Protein 4EDH (pdb70)

Sequence (417 aa):
TGLFVTLEGPEGAGKSTNRDYLAEERLREERGIEVQLTREPGGTPLAERRIREELLLAPSDEPMAADTELLLMFAARAQHLAGVIRPALARGAVVLCDRFTDATYAYQGGGRGLPEARRIAALESSFVQGDDLLRPDLTLVFDLPVVEIGLARAAARGRLDRFEQEDDRRRFFEAVRQTYLQRAAQQAPERYQVLLDAGLPLAEVQAGLDRLLLPNLLERLNSNAMTGLFVTLEGPEGAGKSTNRDYLLAERLRERRGIEVQLTREPGGTPLAERIRELLLAPSDEPMAADTELLLMFAARAQHLAGVIRPALARGAVVLCDRFTDATYAYQGGGRGLPEARIAALESFVQGDLRPDLTLVFDLPVEIGLARARLDRFEQEDRRFFEAVRQTYLQQRAAQQAPERRYQVLLDAGLPLAEVQAGLDRLLLPNLLERLNG

Organism: Pseudomonas aeruginosa (strain ATCC 15692 / DSM 22644 / CIP 104116 / JCM 14847 / LMG 12228 / 1C / PRS 101 / PAO1) (NCBI:txid208964)

Secondary structure (DSSP, 8-state):
--EEEEEE-STTSSHHHHHHHHHHHHHTTT--EEEEESS-SSHHHHHHHHHHHS--SSPPPHHHHHHHHHHHHHHHIIIIIHHHHHTTPEEEEES-HHHIIIIIIIIT---HHHHHHHHHHHHTT---SEEEEEE--HHHHHHHH---SSPPTTTTS-HHHHHHHHHHHHHHHHH-TTTEEEEETTS-HHHHHHHHHHHHHHHHHHH-/------EEEEEE-STTSSHHHHHHHHHHHHHHTT--EEEEESS-SSHHHHHHHHHHHS--SSPPPHHHHHHHHHHHHHHHIIIIIHHHHHTT-EEEEE--HHHIIIIIIIIT---HHHHHHHHHHHHTT---SEEEEEE--HHHHHHH----TTTTS-HHHHHHHHHHHHHHHHH-TTTEEEEETTS-HHHHHHHHHHHHHHHHHHHH-

CATH classification: 3.40.50.300

Structure (mmCIF, N/CA/C/O backbone):
data_4EDH
#
_entry.id   4EDH
#
_cell.length_a   45.597
_cell.length_b   46.807
_cell.length_c   53.101
_cell.angle_alpha   94.98
_cell.angle_beta   112.33
_cell.angle_gamma   105.83
#
_symmetry.space_group_name_H-M   'P 1'
#
loop_
_entity.id
_entity.type
_entity.pdbx_description
1 polymer 'Thymidylate kinase'
2 non-polymer "THYMIDINE-5'-PHOSPHATE"
3 non-polymer "ADENOSINE-5'-DIPHOSPHATE"
4 non-polymer 'MAGNESIUM ION'
5 non-polymer 2-AMINO-2-HYDROXYMETHYL-PROPANE-1,3-DIOL
6 non-polymer 'SULFATE ION'
7 non-polymer 1,2-ETHANEDIOL
8 water water
#
loop_
_atom_site.group_PDB
_atom_site.id
_atom_site.type_symbol
_atom_site.label_atom_id
_atom_site.label_alt_id
_atom_site.label_comp_id
_atom_site.label_asym_id
_atom_site.label_entity_id
_atom_site.label_seq_id
_atom_site.pdbx_PDB_ins_code
_atom_site.Cartn_x
_atom_site.Cartn_y
_atom_site.Cartn_z
_atom_site.occupancy
_atom_site.B_iso_or_equiv
_atom_site.auth_seq_id
_atom_site.auth_comp_id
_atom_site.auth_asym_id
_atom_site.auth_atom_id
_atom_site.pdbx_PDB_model_num
ATOM 1 N N . THR A 1 5 ? 18.963 -0.952 -6.809 1.00 48.82 2 THR A N 1
ATOM 2 C CA . THR A 1 5 ? 19.434 -2.109 -6.055 1.00 39.71 2 THR A CA 1
ATOM 3 C C . THR A 1 5 ? 18.704 -2.243 -4.717 1.00 27.67 2 THR A C 1
ATOM 4 O O . THR A 1 5 ? 19.051 -3.081 -3.884 1.00 34.19 2 THR A O 1
ATOM 8 N N . GLY A 1 6 ? 17.689 -1.412 -4.516 1.00 28.88 3 GLY A N 1
ATOM 9 C CA . GLY A 1 6 ? 16.898 -1.477 -3.302 1.00 24.73 3 GLY A CA 1
ATOM 10 C C . GLY A 1 6 ? 15.822 -2.549 -3.343 1.00 22.42 3 GLY A C 1
ATOM 11 O O . GLY A 1 6 ? 15.859 -3.463 -4.170 1.00 24.69 3 GLY A O 1
ATOM 12 N N . LEU A 1 7 ? 14.863 -2.440 -2.436 1.00 18.96 4 LEU A N 1
ATOM 13 C CA . LEU A 1 7 ? 13.765 -3.386 -2.366 1.00 16.64 4 LEU A CA 1
ATOM 14 C C . LEU A 1 7 ? 12.531 -2.596 -2.005 1.00 16.11 4 LEU A C 1
ATOM 15 O O . LEU A 1 7 ? 12.563 -1.766 -1.094 1.00 17.16 4 LEU A O 1
ATOM 20 N N . PHE A 1 8 ? 11.443 -2.860 -2.714 1.00 16.03 5 PHE A N 1
ATOM 21 C CA . PHE A 1 8 ? 10.200 -2.117 -2.550 1.00 15.95 5 PHE A CA 1
ATOM 22 C C . PHE A 1 8 ? 9.199 -3.027 -1.841 1.00 15.56 5 PHE A C 1
ATOM 23 O O . PHE A 1 8 ? 8.717 -4.017 -2.415 1.00 14.44 5 PHE A O 1
ATOM 31 N N . VAL A 1 9 ? 8.905 -2.715 -0.582 1.00 13.63 6 VAL A N 1
ATOM 32 C CA . VAL A 1 9 ? 7.966 -3.498 0.206 1.00 14.27 6 VAL A CA 1
ATOM 33 C C . VAL A 1 9 ? 6.760 -2.642 0.534 1.00 13.57 6 VAL A C 1
ATOM 34 O O . VAL A 1 9 ? 6.907 -1.505 0.986 1.00 14.27 6 VAL A O 1
ATOM 38 N N . THR A 1 10 ? 5.566 -3.174 0.307 1.00 12.64 7 THR A N 1
ATOM 39 C CA . THR A 1 10 ? 4.351 -2.461 0.684 1.00 11.91 7 THR A CA 1
ATOM 40 C C . THR A 1 10 ? 3.567 -3.211 1.752 1.00 11.96 7 THR A C 1
ATOM 41 O O . THR A 1 10 ? 3.687 -4.430 1.883 1.00 12.82 7 THR A O 1
ATOM 45 N N . LEU A 1 11 ? 2.789 -2.457 2.521 1.00 12.08 8 LEU A N 1
ATOM 46 C CA . LEU A 1 11 ? 1.960 -3.006 3.581 1.00 11.75 8 LEU A CA 1
ATOM 47 C C . LEU A 1 11 ? 0.513 -2.644 3.302 1.00 12.58 8 LEU A C 1
ATOM 48 O O . LEU A 1 11 ? 0.197 -1.492 3.011 1.00 12.74 8 LEU A O 1
ATOM 53 N N . GLU A 1 12 ? -0.364 -3.623 3.409 1.00 11.67 9 GLU A N 1
ATOM 54 C CA . GLU A 1 12 ? -1.752 -3.479 2.999 1.00 11.16 9 GLU A CA 1
ATOM 55 C C . GLU A 1 12 ? -2.664 -4.155 4.002 1.00 11.53 9 GLU A C 1
ATOM 56 O O . GLU A 1 12 ? -2.234 -4.997 4.797 1.00 12.34 9 GLU A O 1
ATOM 62 N N . GLY A 1 13 ? -3.943 -3.819 3.945 1.00 13.23 10 GLY A N 1
ATOM 63 C CA . GLY A 1 13 ? -4.931 -4.464 4.786 1.00 15.61 10 GLY A CA 1
ATOM 64 C C . GLY A 1 13 ? -6.026 -3.493 5.158 1.00 16.14 10 GLY A C 1
ATOM 65 O O . GLY A 1 13 ? -5.888 -2.283 4.929 1.00 19.77 10 GLY A O 1
ATOM 66 N N . PRO A 1 14 ? -7.118 -4.015 5.737 1.00 16.87 11 PRO A N 1
ATOM 67 C CA . PRO A 1 14 ? -8.233 -3.200 6.227 1.00 20.87 11 PRO A CA 1
ATOM 68 C C . PRO A 1 14 ? -7.799 -2.172 7.258 1.00 18.78 11 PRO A C 1
ATOM 69 O O . PRO A 1 14 ? -6.718 -2.268 7.834 1.00 18.59 11 PRO A O 1
ATOM 73 N N . GLU A 1 15 ? -8.666 -1.197 7.496 1.00 20.37 12 GLU A N 1
ATOM 74 C CA . GLU A 1 15 ? -8.462 -0.238 8.563 1.00 21.94 12 GLU A CA 1
ATOM 75 C C . GLU A 1 15 ? -8.195 -0.938 9.901 1.00 19.60 12 GLU A C 1
ATOM 76 O O . GLU A 1 15 ? -8.937 -1.844 10.291 1.00 19.32 12 GLU A O 1
ATOM 82 N N . GLY A 1 16 ? -7.150 -0.521 10.605 1.00 20.81 13 GLY A N 1
ATOM 83 C CA . GLY A 1 16 ? -6.861 -1.028 11.939 1.00 18.51 13 GLY A CA 1
ATOM 84 C C . GLY A 1 16 ? -6.169 -2.385 11.972 1.00 19.57 13 GLY A C 1
ATOM 85 O O . GLY A 1 16 ? -6.031 -2.998 13.032 1.00 20.28 13 GLY A O 1
ATOM 86 N N . ALA A 1 17 ? -5.726 -2.857 10.816 1.00 16.90 14 ALA A N 1
ATOM 87 C CA . ALA A 1 17 ? -5.085 -4.169 10.735 1.00 16.61 14 ALA A CA 1
ATOM 88 C C . ALA A 1 17 ? -3.703 -4.186 11.371 1.00 18.78 14 ALA A C 1
ATOM 89 O O . ALA A 1 17 ? -3.207 -5.233 11.774 1.00 20.16 14 ALA A O 1
ATOM 91 N N . GLY A 1 18 ? -3.085 -3.018 11.465 1.00 16.61 15 GLY A N 1
ATOM 92 C CA . GLY A 1 18 ? -1.767 -2.902 12.049 1.00 15.74 15 GLY A CA 1
ATOM 93 C C . GLY A 1 18 ? -0.684 -2.566 11.041 1.00 13.97 15 GLY A C 1
ATOM 94 O O . GLY A 1 18 ? 0.489 -2.837 11.286 1.00 18.43 15 GLY A O 1
ATOM 95 N N . LYS A 1 19 ? -1.066 -1.995 9.903 1.00 14.68 16 LYS A N 1
ATOM 96 C CA . LYS A 1 19 ? -0.089 -1.615 8.883 1.00 13.86 16 LYS A CA 1
ATOM 97 C C . LYS A 1 19 ? 0.952 -0.619 9.401 1.00 15.15 16 LYS A C 1
ATOM 98 O O . LYS A 1 19 ? 2.166 -0.825 9.270 1.00 16.29 16 LYS A O 1
ATOM 104 N N . SER A 1 20 ? 0.479 0.473 9.982 1.00 15.82 17 SER A N 1
ATOM 105 C CA . SER A 1 20 ? 1.378 1.534 10.406 1.00 15.93 17 SER A CA 1
ATOM 106 C C . SER A 1 20 ? 2.245 1.051 11.566 1.00 14.84 17 SER A C 1
ATOM 107 O O . SER A 1 20 ? 3.456 1.300 11.594 1.00 19.37 17 SER A O 1
ATOM 110 N N . THR A 1 21 ? 1.644 0.334 12.507 1.00 18.85 18 THR A N 1
ATOM 111 C CA . THR A 1 21 ? 2.364 -0.270 13.622 1.00 16.49 18 THR A CA 1
ATOM 112 C C . THR A 1 21 ? 3.502 -1.180 13.159 1.00 18.37 18 THR A C 1
ATOM 113 O O . THR A 1 21 ? 4.642 -1.083 13.643 1.00 19.08 18 THR A O 1
ATOM 117 N N . ASN A 1 22 ? 3.188 -2.080 12.239 1.00 16.84 19 ASN A N 1
ATOM 118 C CA . ASN A 1 22 ? 4.150 -3.075 11.810 1.00 16.64 19 ASN A CA 1
ATOM 119 C C . ASN A 1 22 ? 5.150 -2.534 10.793 1.00 15.37 19 ASN A C 1
ATOM 120 O O . ASN A 1 22 ? 6.253 -3.072 10.658 1.00 15.52 19 ASN A O 1
ATOM 125 N N . ARG A 1 23 ? 4.789 -1.463 10.094 1.00 13.65 20 ARG A N 1
ATOM 126 C CA . ARG A 1 23 ? 5.786 -0.753 9.298 1.00 14.59 20 ARG A CA 1
ATOM 127 C C . ARG A 1 23 ? 6.946 -0.334 10.200 1.00 14.89 20 ARG A C 1
ATOM 128 O O . ARG A 1 23 ? 8.125 -0.507 9.869 1.00 14.92 20 ARG A O 1
ATOM 136 N N . ASP A 1 24 ? 6.614 0.250 11.340 1.00 14.96 21 ASP A N 1
ATOM 137 C CA . ASP A 1 24 ? 7.654 0.765 12.219 1.00 16.05 21 ASP A CA 1
ATOM 138 C C . ASP A 1 24 ? 8.439 -0.380 12.885 1.00 15.98 21 ASP A C 1
ATOM 139 O O . ASP A 1 24 ? 9.663 -0.281 13.075 1.00 17.03 21 ASP A O 1
ATOM 144 N N . TYR A 1 25 ? 7.758 -1.484 13.187 1.00 15.84 22 TYR A N 1
ATOM 145 C CA . TYR A 1 25 ? 8.426 -2.667 13.724 1.00 13.37 22 TYR A CA 1
ATOM 146 C C . TYR A 1 25 ? 9.453 -3.217 12.724 1.00 15.95 22 TYR A C 1
ATOM 147 O O . TYR A 1 25 ? 10.624 -3.431 13.068 1.00 15.84 22 TYR A O 1
ATOM 156 N N . LEU A 1 26 ? 9.026 -3.433 11.486 1.00 14.12 23 LEU A N 1
ATOM 157 C CA . LEU A 1 26 ? 9.933 -3.948 10.478 1.00 12.80 23 LEU A CA 1
ATOM 158 C C . LEU A 1 26 ? 11.095 -2.983 10.244 1.00 14.71 23 LEU A C 1
ATOM 159 O O . LEU A 1 26 ? 12.235 -3.398 10.046 1.00 15.66 23 LEU A O 1
ATOM 164 N N . ALA A 1 27 ? 10.811 -1.685 10.237 1.00 13.08 24 ALA A N 1
ATOM 165 C CA . ALA A 1 27 ? 11.870 -0.700 10.053 1.00 14.28 24 ALA A CA 1
ATOM 166 C C . ALA A 1 27 ? 12.954 -0.853 11.109 1.00 13.50 24 ALA A C 1
ATOM 167 O O . ALA A 1 27 ? 14.140 -0.787 10.799 1.00 15.15 24 ALA A O 1
ATOM 169 N N . GLU A 1 28 ? 12.558 -1.053 12.358 1.00 13.82 25 GLU A N 1
ATOM 170 C CA A GLU A 1 28 ? 13.546 -1.164 13.421 0.51 14.39 25 GLU A CA 1
ATOM 171 C CA B GLU A 1 28 ? 13.531 -1.185 13.434 0.49 14.70 25 GLU A CA 1
ATOM 172 C C . GLU A 1 28 ? 14.343 -2.458 13.295 1.00 15.35 25 GLU A C 1
ATOM 173 O O . GLU A 1 28 ? 15.561 -2.458 13.516 1.00 17.39 25 GLU A O 1
ATOM 184 N N . ARG A 1 29 ? 13.676 -3.544 12.923 1.00 15.83 26 ARG A N 1
ATOM 185 C CA . ARG A 1 29 ? 14.376 -4.805 12.746 1.00 17.77 26 ARG A CA 1
ATOM 186 C C . ARG A 1 29 ? 15.417 -4.707 11.636 1.00 17.48 26 ARG A C 1
ATOM 187 O O . ARG A 1 29 ? 16.512 -5.259 11.749 1.00 20.95 26 ARG A O 1
ATOM 195 N N . LEU A 1 30 ? 15.086 -3.995 10.567 1.00 14.28 27 LEU A N 1
ATOM 196 C CA . LEU A 1 30 ? 16.026 -3.829 9.470 1.00 13.85 27 LEU A CA 1
ATOM 197 C C . LEU A 1 30 ? 17.148 -2.860 9.832 1.00 16.68 27 LEU A C 1
ATOM 198 O O . LEU A 1 30 ? 18.328 -3.123 9.571 1.00 17.60 27 LEU A O 1
ATOM 203 N N . ARG A 1 31 ? 16.792 -1.732 10.435 1.00 16.22 28 ARG A N 1
ATOM 204 C CA . ARG A 1 31 ? 17.787 -0.721 10.758 1.00 17.28 28 ARG A CA 1
ATOM 205 C C . ARG A 1 31 ? 18.789 -1.225 11.783 1.00 19.66 28 ARG A C 1
ATOM 206 O O . ARG A 1 31 ? 19.964 -0.856 11.732 1.00 21.65 28 ARG A O 1
ATOM 214 N N . GLU A 1 32 ? 18.342 -2.070 12.707 1.00 19.00 29 GLU A N 1
ATOM 215 C CA A GLU A 1 32 ? 19.203 -2.666 13.729 0.38 22.46 29 GLU A CA 1
ATOM 216 C CA B GLU A 1 32 ? 19.266 -2.575 13.714 0.62 21.55 29 GLU A CA 1
ATOM 217 C C . GLU A 1 32 ? 20.253 -3.559 13.092 1.00 23.38 29 GLU A C 1
ATOM 218 O O . GLU A 1 32 ? 21.261 -3.900 13.712 1.00 24.88 29 GLU A O 1
ATOM 229 N N . ARG A 1 33 ? 19.982 -3.973 11.859 1.00 23.81 30 ARG A N 1
ATOM 230 C CA . ARG A 1 33 ? 20.894 -4.834 11.117 1.00 28.87 30 ARG A CA 1
ATOM 231 C C . ARG A 1 33 ? 21.745 -4.045 10.119 1.00 25.52 30 ARG A C 1
ATOM 232 O O . ARG A 1 33 ? 22.462 -4.626 9.306 1.00 34.46 30 ARG A O 1
ATOM 240 N N . GLY A 1 34 ? 21.658 -2.720 10.184 1.00 26.14 31 GLY A N 1
ATOM 241 C CA . GLY A 1 34 ? 22.516 -1.864 9.383 1.00 26.48 31 GLY A CA 1
ATOM 242 C C . GLY A 1 34 ? 22.002 -1.615 7.981 1.00 30.70 31 GLY A C 1
ATOM 243 O O . GLY A 1 34 ? 22.760 -1.285 7.071 1.00 30.95 31 GLY A O 1
ATOM 244 N N . ILE A 1 35 ? 20.699 -1.763 7.802 1.00 21.35 32 ILE A N 1
ATOM 245 C CA . ILE A 1 35 ? 20.089 -1.560 6.500 1.00 19.88 32 ILE A CA 1
ATOM 246 C C . ILE A 1 35 ? 19.406 -0.199 6.432 1.00 23.18 32 ILE A C 1
ATOM 247 O O . ILE A 1 35 ? 18.713 0.192 7.376 1.00 21.26 32 ILE A O 1
ATOM 252 N N . GLU A 1 36 ? 19.616 0.528 5.333 1.00 19.17 33 GLU A N 1
ATOM 253 C CA . GLU A 1 36 ? 18.945 1.808 5.128 1.00 17.30 33 GLU A CA 1
ATOM 254 C C . GLU A 1 36 ? 17.495 1.563 4.767 1.00 18.06 33 GLU A C 1
ATOM 255 O O . GLU A 1 36 ? 17.204 0.828 3.834 1.00 18.82 33 GLU A O 1
ATOM 261 N N . VAL A 1 37 ? 16.585 2.203 5.491 1.00 17.55 34 VAL A N 1
ATOM 262 C CA . VAL A 1 37 ? 15.162 2.020 5.253 1.00 14.42 34 VAL A CA 1
ATOM 263 C C . VAL A 1 37 ? 14.478 3.366 5.122 1.00 14.54 34 VAL A C 1
ATOM 264 O O . VAL A 1 37 ? 14.615 4.228 5.985 1.00 16.27 34 VAL A O 1
ATOM 268 N N . GLN A 1 38 ? 13.749 3.534 4.029 1.00 15.70 35 GLN A N 1
ATOM 269 C CA . GLN A 1 38 ? 12.943 4.720 3.795 1.00 16.17 35 GLN A CA 1
ATOM 270 C C . GLN A 1 38 ? 11.485 4.374 4.066 1.00 13.91 35 GLN A C 1
ATOM 271 O O . GLN A 1 38 ? 10.940 3.456 3.449 1.00 16.04 35 GLN A O 1
ATOM 277 N N . LEU A 1 39 ? 10.859 5.093 4.992 1.00 13.58 36 LEU A N 1
ATOM 278 C CA . LEU A 1 39 ? 9.475 4.828 5.354 1.00 14.49 36 LEU A CA 1
ATOM 279 C C . LEU A 1 39 ? 8.584 5.861 4.708 1.00 13.77 36 LEU A C 1
ATOM 280 O O . LEU A 1 39 ? 8.901 7.049 4.708 1.00 16.71 36 LEU A O 1
ATOM 285 N N . THR A 1 40 ? 7.455 5.415 4.173 1.00 13.42 37 THR A N 1
ATOM 286 C CA . THR A 1 40 ? 6.541 6.319 3.501 1.00 13.60 37 THR A CA 1
ATOM 287 C C . THR A 1 40 ? 5.115 5.730 3.513 1.00 14.72 37 THR A C 1
ATOM 288 O O . THR A 1 40 ? 4.886 4.644 4.051 1.00 13.43 37 THR A O 1
ATOM 292 N N . ARG A 1 41 ? 4.155 6.468 2.965 1.00 13.03 38 ARG A N 1
ATOM 293 C CA . ARG A 1 41 ? 2.748 6.083 3.016 1.00 13.38 38 ARG A CA 1
ATOM 294 C C . ARG A 1 41 ? 1.966 6.722 1.880 1.00 14.09 38 ARG A C 1
ATOM 295 O O . ARG A 1 41 ? 2.374 7.755 1.328 1.00 14.92 38 ARG A O 1
ATOM 303 N N . GLU A 1 42 ? 0.840 6.102 1.530 1.00 12.66 39 GLU A N 1
ATOM 304 C CA . GLU A 1 42 ? -0.034 6.609 0.466 1.00 13.08 39 GLU A CA 1
ATOM 305 C C . GLU A 1 42 ? -1.488 6.585 0.910 1.00 13.45 39 GLU A C 1
ATOM 306 O O . GLU A 1 42 ? -1.877 5.782 1.754 1.00 14.08 39 GLU A O 1
ATOM 312 N N . PRO A 1 43 ? -2.294 7.487 0.335 1.00 13.57 40 PRO A N 1
ATOM 313 C CA . PRO A 1 43 ? -1.844 8.584 -0.518 1.00 12.77 40 PRO A CA 1
ATOM 314 C C . PRO A 1 43 ? -1.045 9.587 0.315 1.00 14.07 40 PRO A C 1
ATOM 315 O O . PRO A 1 43 ? -1.334 9.796 1.493 1.00 13.83 40 PRO A O 1
ATOM 319 N N . GLY A 1 44 ? -0.055 10.214 -0.3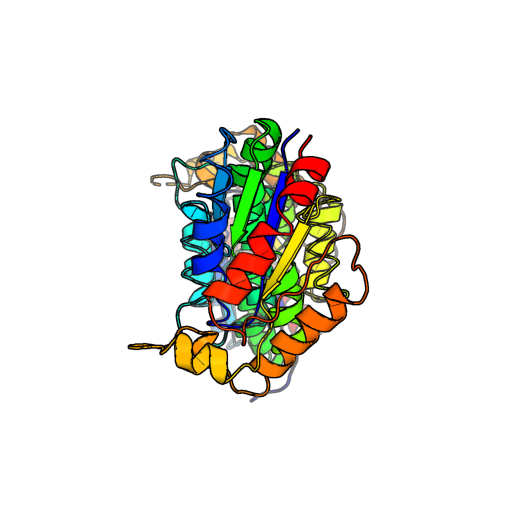03 1.00 12.64 41 GLY A N 1
ATOM 320 C CA . GLY A 1 44 ? 0.824 11.112 0.426 1.00 13.89 41 GLY A CA 1
ATOM 321 C C . GLY A 1 44 ? 2.276 10.820 0.099 1.00 13.83 41 GLY A C 1
ATOM 322 O O . GLY A 1 44 ? 2.584 10.251 -0.949 1.00 15.03 41 GLY A O 1
ATOM 323 N N . GLY A 1 45 ? 3.175 11.240 0.984 1.00 14.99 42 GLY A N 1
ATOM 324 C CA . GLY A 1 45 ? 4.587 10.913 0.860 1.00 16.92 42 GLY A CA 1
ATOM 325 C C . GLY A 1 45 ? 5.472 12.076 0.426 1.00 14.60 42 GLY A C 1
ATOM 326 O O . GLY A 1 45 ? 6.694 12.010 0.564 1.00 17.40 42 GLY A O 1
ATOM 327 N N . THR A 1 46 ? 4.854 13.134 -0.110 1.00 13.82 43 THR A N 1
ATOM 328 C CA . THR A 1 46 ? 5.532 14.379 -0.493 1.00 17.15 43 THR A CA 1
ATOM 329 C C . THR A 1 46 ? 4.574 15.526 -0.186 1.00 14.91 43 THR A C 1
ATOM 330 O O . THR A 1 46 ? 3.375 15.294 -0.031 1.00 15.04 43 THR A O 1
ATOM 334 N N . PRO A 1 47 ? 5.075 16.767 -0.118 1.00 15.95 44 PRO A N 1
ATOM 335 C CA . PRO A 1 47 ? 4.172 17.879 0.210 1.00 16.41 44 PRO A CA 1
ATOM 336 C C . PRO A 1 47 ? 2.965 17.949 -0.741 1.00 17.11 44 PRO A C 1
ATOM 337 O O . PRO A 1 47 ? 1.830 18.026 -0.271 1.00 15.97 44 PRO A O 1
ATOM 341 N N . LEU A 1 48 ? 3.186 17.887 -2.053 1.00 14.20 45 LEU A N 1
ATOM 342 C CA . LEU A 1 48 ? 2.074 17.930 -2.989 1.00 14.32 45 LEU A CA 1
ATOM 343 C C . LEU A 1 48 ? 1.168 16.704 -2.817 1.00 13.79 45 LEU A C 1
ATOM 344 O O . LEU A 1 48 ? -0.064 16.806 -2.854 1.00 13.33 45 LEU A O 1
ATOM 349 N N . ALA A 1 49 ? 1.772 15.527 -2.672 1.00 13.60 46 ALA A N 1
ATOM 350 C CA . ALA A 1 49 ? 0.974 14.314 -2.508 1.00 13.32 46 ALA A CA 1
ATOM 351 C C . ALA A 1 49 ? 0.146 14.374 -1.221 1.00 13.93 46 ALA A C 1
ATOM 352 O O . ALA A 1 49 ? -0.970 13.871 -1.187 1.00 13.77 46 ALA A O 1
ATOM 354 N N . GLU A 1 50 ? 0.676 15.014 -0.185 1.00 13.44 47 GLU A N 1
ATOM 355 C CA . GLU A 1 50 ? -0.090 15.189 1.039 1.00 14.12 47 GLU A CA 1
ATOM 356 C C . GLU A 1 50 ? -1.268 16.144 0.844 1.00 14.88 47 GLU A C 1
ATOM 357 O O . GLU A 1 50 ? -2.318 15.961 1.462 1.00 15.75 47 GLU A O 1
ATOM 363 N N . ARG A 1 51 ? -1.111 17.156 -0.010 1.00 14.16 48 ARG A N 1
ATOM 364 C CA A ARG A 1 51 ? -2.239 18.030 -0.323 0.61 14.16 48 ARG A CA 1
ATOM 365 C CA B ARG A 1 51 ? -2.228 18.036 -0.343 0.39 14.24 48 ARG A CA 1
ATOM 366 C C . ARG A 1 51 ? -3.317 17.259 -1.081 1.00 14.66 48 ARG A C 1
ATOM 367 O O . ARG A 1 51 ? -4.506 17.467 -0.855 1.00 16.35 48 ARG A O 1
ATOM 382 N N . ILE A 1 52 ? -2.907 16.348 -1.965 1.00 12.44 49 ILE A N 1
ATOM 383 C CA . ILE A 1 52 ? -3.858 15.540 -2.706 1.00 11.71 49 ILE A CA 1
ATOM 384 C C . ILE A 1 52 ? -4.571 14.587 -1.726 1.00 13.46 49 ILE A C 1
ATOM 385 O O . ILE A 1 52 ? -5.790 14.410 -1.790 1.00 14.49 49 ILE A O 1
ATOM 390 N N . ARG A 1 53 ? -3.811 14.006 -0.804 1.00 12.96 50 ARG A N 1
ATOM 391 C CA . ARG A 1 53 ? -4.384 13.184 0.271 1.00 12.95 50 ARG A CA 1
ATOM 392 C C . ARG A 1 53 ? -5.497 13.929 0.985 1.00 13.67 50 ARG A C 1
ATOM 393 O O . ARG A 1 53 ? -6.577 13.368 1.237 1.00 15.31 50 ARG A O 1
ATOM 401 N N . GLU A 1 54 ? -5.247 15.189 1.335 1.00 14.19 51 GLU A N 1
ATOM 402 C CA A GLU A 1 54 ? -6.252 15.969 2.035 0.48 16.45 51 GLU A CA 1
ATOM 403 C CA B GLU A 1 54 ? -6.246 16.002 2.023 0.52 17.10 51 GLU A CA 1
ATOM 404 C C . GLU A 1 54 ? -7.541 16.103 1.221 1.00 15.20 51 GLU A C 1
ATOM 405 O O . GLU A 1 54 ? -8.632 16.003 1.781 1.00 17.13 51 GLU A O 1
ATOM 416 N N . LEU A 1 55 ? -7.423 16.301 -0.092 1.00 14.99 52 LEU A N 1
ATOM 417 C CA . LEU A 1 55 ? -8.604 16.376 -0.949 1.00 15.65 52 LEU A CA 1
ATOM 418 C C . LEU A 1 55 ? -9.344 15.042 -0.975 1.00 15.39 52 LEU A C 1
ATOM 419 O O . LEU A 1 55 ? -10.577 14.992 -1.032 1.00 17.16 52 LEU A O 1
ATOM 424 N N . LEU A 1 56 ? -8.589 13.951 -0.944 1.00 13.97 53 LEU A N 1
ATOM 425 C CA . LEU A 1 56 ? -9.175 12.623 -1.028 1.00 15.24 53 LEU A CA 1
ATOM 426 C C . LEU A 1 56 ? -9.928 12.258 0.239 1.00 15.41 53 LEU A C 1
ATOM 427 O O . LEU A 1 56 ? -10.925 11.520 0.198 1.00 17.15 53 LEU A O 1
ATOM 432 N N . LEU A 1 57 ? -9.462 12.774 1.371 1.00 14.41 54 LEU A N 1
ATOM 433 C CA . LEU A 1 57 ? -10.016 12.364 2.653 1.00 15.53 54 LEU A CA 1
ATOM 434 C C . LEU A 1 57 ? -11.078 13.307 3.219 1.00 18.11 54 LEU A C 1
ATOM 435 O O . LEU A 1 57 ? -11.900 12.888 4.027 1.00 18.88 54 LEU A O 1
ATOM 440 N N . ALA A 1 58 ? -11.073 14.568 2.809 1.00 17.41 55 ALA A N 1
ATOM 441 C CA . ALA A 1 58 ? -11.955 15.547 3.450 1.00 19.90 55 ALA A CA 1
ATOM 442 C C . ALA A 1 58 ? -13.404 15.392 3.010 1.00 19.30 55 ALA A C 1
ATOM 443 O O . ALA A 1 58 ? -13.701 15.432 1.826 1.00 17.50 55 ALA A O 1
ATOM 445 N N . PRO A 1 59 ? -14.320 15.209 3.970 1.00 19.56 56 PRO A N 1
ATOM 446 C CA . PRO A 1 59 ? -15.733 15.117 3.602 1.00 20.12 56 PRO A CA 1
ATOM 447 C C . PRO A 1 59 ? -16.241 16.414 2.978 1.00 18.82 56 PRO A C 1
ATOM 448 O O . PRO A 1 59 ? -15.786 17.503 3.325 1.00 21.10 56 PRO A O 1
ATOM 452 N N . SER A 1 60 ? -17.207 16.287 2.081 1.00 18.62 57 SER A N 1
ATOM 453 C CA . SER A 1 60 ? -17.771 17.436 1.400 1.00 18.30 57 SER A CA 1
ATOM 454 C C . SER A 1 60 ? -19.227 17.144 1.054 1.00 20.85 57 SER A C 1
ATOM 455 O O . SER A 1 60 ? -19.589 15.984 0.868 1.00 23.15 57 SER A O 1
ATOM 458 N N . ASP A 1 61 ? -20.055 18.184 0.973 1.00 20.17 58 ASP A N 1
ATOM 459 C CA . ASP A 1 61 ? -21.432 18.025 0.514 1.00 25.50 58 ASP A CA 1
ATOM 460 C C . ASP A 1 61 ? -21.475 17.748 -0.989 1.00 20.07 58 ASP A C 1
ATOM 461 O O . ASP A 1 61 ? -22.515 17.361 -1.530 1.00 19.64 58 ASP A O 1
ATOM 466 N N . GLU A 1 62 ? -20.345 17.967 -1.659 1.00 17.87 59 GLU A N 1
ATOM 467 C CA . GLU A 1 62 ? -20.213 17.642 -3.074 1.00 19.20 59 GLU A CA 1
ATOM 468 C C . GLU A 1 62 ? -19.686 16.228 -3.200 1.00 16.45 59 GLU A C 1
ATOM 469 O O . GLU A 1 62 ? -18.568 15.947 -2.782 1.00 19.24 59 GLU A O 1
ATOM 475 N N . PRO A 1 63 ? -20.487 15.330 -3.781 1.00 17.45 60 PRO A N 1
ATOM 476 C CA . PRO A 1 63 ? -19.995 13.961 -3.948 1.00 16.99 60 PRO A CA 1
ATOM 477 C C . PRO A 1 63 ? -18.853 13.925 -4.958 1.00 17.29 60 PRO A C 1
ATOM 478 O O . PRO A 1 63 ? -18.886 14.621 -5.973 1.00 17.02 60 PRO A O 1
ATOM 482 N N . MET A 1 64 ? -17.843 13.127 -4.654 1.00 15.36 61 MET A N 1
ATOM 483 C CA . MET A 1 64 ? -16.688 12.969 -5.514 1.00 14.77 61 MET A CA 1
ATOM 484 C C . MET A 1 64 ? -16.964 11.836 -6.490 1.00 15.51 61 MET A C 1
ATOM 485 O O . MET A 1 64 ? -17.297 10.724 -6.076 1.00 17.53 61 MET A O 1
ATOM 490 N N . ALA A 1 65 ? -16.826 12.099 -7.782 1.00 14.75 62 ALA A N 1
ATOM 491 C CA . ALA A 1 65 ? -17.008 11.038 -8.763 1.00 16.16 62 ALA A CA 1
ATOM 492 C C . ALA A 1 65 ? -15.952 9.952 -8.548 1.00 14.16 62 ALA A C 1
ATOM 493 O O . ALA A 1 65 ? -14.809 10.235 -8.183 1.00 14.11 62 ALA A O 1
ATOM 495 N N . ALA A 1 66 ? -16.337 8.700 -8.758 1.00 15.16 63 ALA A N 1
ATOM 496 C CA . ALA A 1 66 ? -15.406 7.601 -8.584 1.00 14.42 63 ALA A CA 1
ATOM 497 C C . ALA A 1 66 ? -14.174 7.764 -9.470 1.00 14.85 63 ALA A C 1
ATOM 498 O O . ALA A 1 66 ? -13.064 7.484 -9.039 1.00 14.63 63 ALA A O 1
ATOM 500 N N . ASP A 1 67 ? -14.363 8.252 -10.688 1.00 14.05 64 ASP A N 1
ATOM 501 C CA . ASP A 1 67 ? -13.229 8.477 -11.583 1.00 13.66 64 ASP A CA 1
ATOM 502 C C . ASP A 1 67 ? -12.285 9.531 -11.026 1.00 13.70 64 ASP A C 1
ATOM 503 O O . ASP A 1 67 ? -11.068 9.435 -11.182 1.00 13.74 64 ASP A O 1
ATOM 508 N N . THR A 1 68 ? -12.841 10.567 -10.400 1.00 12.61 65 THR A N 1
ATOM 509 C CA . THR A 1 68 ? -12.026 11.612 -9.784 1.00 12.59 65 THR A CA 1
ATOM 510 C C . THR A 1 68 ? -11.192 11.015 -8.647 1.00 11.81 65 THR A C 1
ATOM 511 O O . THR A 1 68 ? -9.996 11.281 -8.521 1.00 12.77 65 THR A O 1
ATOM 515 N N . GLU A 1 69 ? -11.837 10.227 -7.794 1.00 12.64 66 GLU A N 1
ATOM 516 C CA . GLU A 1 69 ? -11.132 9.579 -6.686 1.00 12.33 66 GLU A CA 1
ATOM 517 C C . GLU A 1 69 ? -9.969 8.707 -7.195 1.00 11.54 66 GLU A C 1
ATOM 518 O O . GLU A 1 69 ? -8.841 8.788 -6.694 1.00 11.60 66 GLU A O 1
ATOM 524 N N . LEU A 1 70 ? -10.250 7.910 -8.218 1.00 12.26 67 LEU A N 1
ATOM 525 C CA . LEU A 1 70 ? -9.239 7.053 -8.826 1.00 13.34 67 LEU A CA 1
ATOM 526 C C . LEU A 1 70 ? -8.080 7.866 -9.418 1.00 12.52 67 LEU A C 1
ATOM 527 O O . LEU A 1 70 ? -6.906 7.566 -9.178 1.00 12.82 67 LEU A O 1
ATOM 532 N N . LEU A 1 71 ? -8.399 8.921 -10.173 1.00 11.82 68 LEU A N 1
ATOM 533 C CA . LEU A 1 71 ? -7.363 9.743 -10.805 1.00 11.76 68 LEU A CA 1
ATOM 534 C C . LEU A 1 71 ? -6.522 10.499 -9.775 1.00 10.95 68 LEU A C 1
ATOM 535 O O . LEU A 1 71 ? -5.309 10.638 -9.954 1.00 12.80 68 LEU A O 1
ATOM 540 N N . LEU A 1 72 ? -7.151 10.992 -8.702 1.00 11.29 69 LEU A N 1
ATOM 541 C CA . LEU A 1 72 ? -6.409 11.664 -7.632 1.00 10.83 69 LEU A CA 1
ATOM 542 C C . LEU A 1 72 ? -5.468 10.698 -6.936 1.00 12.19 69 LEU A C 1
ATOM 543 O O . LEU A 1 72 ? -4.327 11.066 -6.615 1.00 12.68 69 LEU A O 1
ATOM 548 N N . MET A 1 73 ? -5.934 9.471 -6.684 1.00 12.62 70 MET A N 1
ATOM 549 C CA . MET A 1 73 ? -5.077 8.486 -6.021 1.00 12.21 70 MET A CA 1
ATOM 550 C C . MET A 1 73 ? -3.840 8.239 -6.876 1.00 12.43 70 MET A C 1
ATOM 551 O O . MET A 1 73 ? -2.717 8.189 -6.370 1.00 12.15 70 MET A O 1
ATOM 556 N N . PHE A 1 74 ? -4.036 8.120 -8.180 1.00 12.40 71 PHE A N 1
ATOM 557 C CA . PHE A 1 74 ? -2.908 7.862 -9.060 1.00 12.09 71 PHE A CA 1
ATOM 558 C C . PHE A 1 74 ? -2.019 9.088 -9.294 1.00 13.39 71 PHE A C 1
ATOM 559 O O . PHE A 1 74 ? -0.820 8.945 -9.505 1.00 13.49 71 PHE A O 1
ATOM 567 N N . ALA A 1 75 ? -2.599 10.286 -9.238 1.00 11.99 72 ALA A N 1
ATOM 568 C CA . ALA A 1 75 ? -1.821 11.514 -9.345 1.00 11.61 72 ALA A CA 1
ATOM 569 C C . ALA A 1 75 ? -0.880 11.620 -8.138 1.00 12.54 72 ALA A C 1
ATOM 570 O O . ALA A 1 75 ? 0.313 11.937 -8.289 1.00 13.52 72 ALA A O 1
ATOM 572 N N . ALA A 1 76 ? -1.404 11.358 -6.942 1.00 13.05 73 ALA A N 1
ATOM 573 C CA . ALA A 1 76 ? -0.555 11.356 -5.763 1.00 12.09 73 ALA A CA 1
ATOM 574 C C . ALA A 1 76 ? 0.525 10.285 -5.884 1.00 12.98 73 ALA A C 1
ATOM 575 O O . ALA A 1 76 ? 1.686 10.527 -5.532 1.00 13.36 73 ALA A O 1
ATOM 577 N N . ARG A 1 77 ? 0.152 9.111 -6.390 1.00 12.13 74 ARG A N 1
ATOM 578 C CA . ARG A 1 77 ? 1.126 8.043 -6.598 1.00 12.68 74 ARG A CA 1
ATOM 579 C C . ARG A 1 77 ? 2.235 8.435 -7.585 1.00 13.38 74 ARG A C 1
ATOM 580 O O . ARG A 1 77 ? 3.406 8.161 -7.331 1.00 13.33 74 ARG A O 1
ATOM 588 N N . ALA A 1 78 ? 1.886 9.090 -8.688 1.00 12.58 75 ALA A N 1
ATOM 589 C CA . ALA A 1 78 ? 2.895 9.515 -9.655 1.00 13.00 75 ALA A CA 1
ATOM 590 C C . ALA A 1 78 ? 3.920 10.439 -9.004 1.00 12.88 75 ALA A C 1
ATOM 591 O O . ALA A 1 78 ? 5.132 10.325 -9.237 1.00 14.68 75 ALA A O 1
ATOM 593 N N . GLN A 1 79 ? 3.427 11.353 -8.181 1.00 12.97 76 GLN A N 1
ATOM 594 C CA . GLN A 1 79 ? 4.306 12.332 -7.547 1.00 14.18 76 GLN A CA 1
ATOM 595 C C . GLN A 1 79 ? 5.208 11.641 -6.520 1.00 13.23 76 GLN A C 1
ATOM 596 O O . GLN A 1 79 ? 6.408 11.927 -6.422 1.00 14.79 76 GLN A O 1
ATOM 602 N N . HIS A 1 80 ? 4.619 10.726 -5.758 1.00 13.20 77 HIS A N 1
ATOM 603 C CA . HIS A 1 80 ? 5.315 9.972 -4.730 1.00 12.68 77 HIS A CA 1
ATOM 604 C C . HIS A 1 80 ? 6.376 9.063 -5.348 1.00 13.63 77 HIS A C 1
ATOM 605 O O . HIS A 1 80 ? 7.491 8.971 -4.832 1.00 15.15 77 HIS A O 1
ATOM 612 N N . LEU A 1 81 ? 6.040 8.397 -6.447 1.00 13.87 78 LEU A N 1
ATOM 613 C CA . LEU A 1 81 ? 7.027 7.587 -7.160 1.00 14.93 78 LEU A CA 1
ATOM 614 C C . LEU A 1 81 ? 8.219 8.418 -7.628 1.00 18.09 78 LEU A C 1
ATOM 615 O O . LEU A 1 81 ? 9.378 8.018 -7.471 1.00 19.14 78 LEU A O 1
ATOM 620 N N . ALA A 1 82 ? 7.943 9.573 -8.221 1.00 17.38 79 ALA A N 1
ATOM 621 C CA . ALA A 1 82 ? 9.012 10.390 -8.780 1.00 17.27 79 ALA A CA 1
ATOM 622 C C . ALA A 1 82 ? 9.874 11.012 -7.692 1.00 18.47 79 ALA A C 1
ATOM 623 O O . ALA A 1 82 ? 11.098 11.097 -7.830 1.00 20.55 79 ALA A O 1
ATOM 625 N N . GLY A 1 83 ? 9.238 11.436 -6.607 1.00 18.20 80 GLY A N 1
ATOM 626 C CA . GLY A 1 83 ? 9.914 12.202 -5.577 1.00 17.48 80 GLY A CA 1
ATOM 627 C C . GLY A 1 83 ? 10.568 11.409 -4.465 1.00 20.54 80 GLY A C 1
ATOM 628 O O . GLY A 1 83 ? 11.566 11.859 -3.896 1.00 22.75 80 GLY A O 1
ATOM 629 N N . VAL A 1 84 ? 10.018 10.238 -4.149 1.00 16.94 81 VAL A N 1
ATOM 630 C CA . VAL A 1 84 ? 10.475 9.465 -2.994 1.00 19.17 81 VAL A CA 1
ATOM 631 C C . VAL A 1 84 ? 10.854 8.022 -3.329 1.00 18.85 81 VAL A C 1
ATOM 632 O O . VAL A 1 84 ? 11.965 7.593 -3.050 1.00 19.96 81 VAL A O 1
ATOM 636 N N . ILE A 1 85 ? 9.932 7.266 -3.919 1.00 16.58 82 ILE A N 1
ATOM 637 C CA . ILE A 1 85 ? 10.146 5.835 -4.078 1.00 15.15 82 ILE A CA 1
ATOM 638 C C . ILE A 1 85 ? 11.248 5.498 -5.079 1.00 17.79 82 ILE A C 1
ATOM 639 O O . ILE A 1 85 ? 12.162 4.739 -4.763 1.00 17.24 82 ILE A O 1
ATOM 644 N N . ARG A 1 86 ? 11.182 6.056 -6.281 1.00 17.21 83 ARG A N 1
ATOM 645 C CA . ARG A 1 86 ? 12.222 5.738 -7.248 1.00 17.46 83 ARG A CA 1
ATOM 646 C C . ARG A 1 86 ? 13.607 6.204 -6.790 1.00 17.70 83 ARG A C 1
ATOM 647 O O . ARG A 1 86 ? 14.579 5.460 -6.931 1.00 20.94 83 ARG A O 1
ATOM 655 N N . PRO A 1 87 ? 13.698 7.423 -6.221 1.00 17.10 84 PRO A N 1
ATOM 656 C CA . PRO A 1 87 ? 15.026 7.827 -5.747 1.00 19.36 84 PRO A CA 1
ATOM 657 C C . PRO A 1 87 ? 15.558 6.929 -4.628 1.00 22.19 84 PRO A C 1
ATOM 658 O O . PRO A 1 87 ? 16.758 6.651 -4.595 1.00 22.68 84 PRO A O 1
ATOM 662 N N . ALA A 1 88 ? 14.690 6.475 -3.728 1.00 18.38 85 ALA A N 1
ATOM 663 C CA . ALA A 1 88 ? 15.132 5.597 -2.654 1.00 18.88 85 ALA A CA 1
ATOM 664 C C . ALA A 1 88 ? 15.613 4.260 -3.213 1.00 18.39 85 ALA A C 1
ATOM 665 O O . ALA A 1 88 ? 16.646 3.745 -2.799 1.00 20.30 85 ALA A O 1
ATOM 667 N N . LEU A 1 89 ? 14.860 3.698 -4.156 1.00 19.02 86 LEU A N 1
ATOM 668 C CA . LEU A 1 89 ? 15.261 2.444 -4.789 1.00 19.69 86 LEU A CA 1
ATOM 669 C C . LEU A 1 89 ? 16.592 2.603 -5.529 1.00 19.61 86 LEU A C 1
ATOM 670 O O . LEU A 1 89 ? 17.432 1.707 -5.495 1.00 22.26 86 LEU A O 1
ATOM 675 N N . ALA A 1 90 ? 16.791 3.753 -6.168 1.00 21.60 87 ALA A N 1
ATOM 676 C CA . ALA A 1 90 ? 18.049 4.023 -6.866 1.00 23.83 87 ALA A CA 1
ATOM 677 C C . ALA A 1 90 ? 19.232 4.120 -5.893 1.00 25.82 87 ALA A C 1
ATOM 678 O O . ALA A 1 90 ? 20.366 3.800 -6.258 1.00 34.21 87 ALA A O 1
ATOM 680 N N . ARG A 1 91 ? 18.962 4.550 -4.663 1.00 26.06 88 ARG A N 1
ATOM 681 C CA . ARG A 1 91 ? 19.978 4.618 -3.607 1.00 31.00 88 ARG A CA 1
ATOM 682 C C . ARG A 1 91 ? 20.307 3.247 -3.029 1.00 31.40 88 ARG A C 1
ATOM 683 O O . ARG A 1 91 ? 21.273 3.105 -2.278 1.00 30.99 88 ARG A O 1
ATOM 691 N N . GLY A 1 92 ? 19.480 2.252 -3.338 1.00 25.24 89 GLY A N 1
ATOM 692 C CA . GLY A 1 92 ? 19.658 0.919 -2.788 1.00 23.97 89 GLY A CA 1
ATOM 693 C C . GLY A 1 92 ? 18.955 0.718 -1.456 1.00 26.91 89 GLY A C 1
ATOM 694 O O . GLY A 1 92 ? 19.197 -0.265 -0.758 1.00 29.21 89 GLY A O 1
ATOM 695 N N . ALA A 1 93 ? 18.082 1.651 -1.092 1.00 21.65 90 ALA A N 1
ATOM 696 C CA . ALA A 1 93 ? 17.356 1.544 0.169 1.00 21.82 90 ALA A CA 1
ATOM 697 C C . ALA A 1 93 ? 16.207 0.543 0.106 1.00 20.89 90 ALA A C 1
ATOM 698 O O . ALA A 1 93 ? 15.686 0.238 -0.972 1.00 20.74 90 ALA A O 1
ATOM 700 N N . VAL A 1 94 ? 15.818 0.025 1.266 1.00 21.65 91 VAL A N 1
ATOM 701 C CA . VAL A 1 94 ? 14.558 -0.690 1.375 1.00 19.20 91 VAL A CA 1
ATOM 702 C C . VAL A 1 94 ? 13.500 0.372 1.593 1.00 20.47 91 VAL A C 1
ATOM 703 O O . VAL A 1 94 ? 13.631 1.211 2.486 1.00 24.68 91 VAL A O 1
ATOM 707 N N . VAL A 1 95 ? 12.469 0.356 0.764 1.00 17.03 92 VAL A N 1
ATOM 708 C CA . VAL A 1 95 ? 11.321 1.224 0.962 1.00 16.51 92 VAL A CA 1
ATOM 709 C C . VAL A 1 95 ? 10.227 0.413 1.636 1.00 16.65 92 VAL A C 1
ATOM 710 O O . VAL A 1 95 ? 9.872 -0.662 1.152 1.00 17.65 92 VAL A O 1
ATOM 714 N N . LEU A 1 96 ? 9.715 0.906 2.758 1.00 15.12 93 LEU A N 1
ATOM 715 C CA . LEU A 1 96 ? 8.543 0.311 3.393 1.00 13.91 93 LEU A CA 1
ATOM 716 C C . LEU A 1 96 ? 7.415 1.312 3.246 1.00 15.30 93 LEU A C 1
ATOM 717 O O . LEU A 1 96 ? 7.415 2.375 3.881 1.00 16.45 93 LEU A O 1
ATOM 722 N N . CYS A 1 97 ? 6.457 0.967 2.406 1.00 14.03 94 CYS A N 1
ATOM 723 C CA . CYS A 1 97 ? 5.392 1.875 2.035 1.00 13.61 94 CYS A CA 1
ATOM 724 C C . CYS A 1 97 ? 4.058 1.368 2.545 1.00 14.20 94 CYS A C 1
ATOM 725 O O . CYS A 1 97 ? 3.605 0.285 2.174 1.00 14.31 94 CYS A O 1
ATOM 728 N N . ASP A 1 98 ? 3.446 2.176 3.396 1.00 14.07 95 ASP A N 1
ATOM 729 C CA . ASP A 1 98 ? 2.147 1.933 4.002 1.00 14.49 95 ASP A CA 1
ATOM 730 C C . ASP A 1 98 ? 1.072 2.256 2.971 1.00 14.31 95 ASP A C 1
ATOM 731 O O . ASP A 1 98 ? 0.713 3.433 2.782 1.00 15.06 95 ASP A O 1
ATOM 736 N N . ARG A 1 99 ? 0.602 1.207 2.286 1.00 12.63 96 ARG A N 1
ATOM 737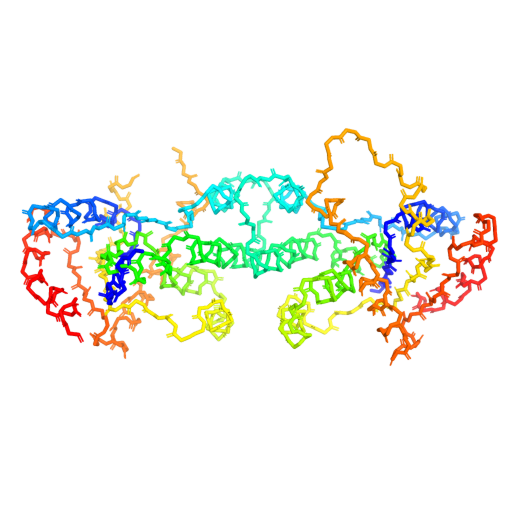 C CA . ARG A 1 99 ? -0.378 1.248 1.187 1.00 14.86 96 ARG A CA 1
ATOM 738 C C . ARG A 1 99 ? 0.218 1.624 -0.162 1.00 13.25 96 ARG A C 1
ATOM 739 O O . ARG A 1 99 ? 1.100 2.487 -0.261 1.00 14.82 96 ARG A O 1
ATOM 747 N N . PHE A 1 100 ? -0.292 0.980 -1.205 1.00 13.57 97 PHE A N 1
ATOM 748 C CA . PHE A 1 100 ? 0.122 1.290 -2.570 1.00 12.86 97 PHE A CA 1
ATOM 749 C C . PHE A 1 100 ? -1.013 0.868 -3.504 1.00 11.72 97 PHE A C 1
ATOM 750 O O . PHE A 1 100 ? -2.185 0.923 -3.124 1.00 13.35 97 PHE A O 1
ATOM 758 N N . THR A 1 101 ? -0.683 0.441 -4.713 1.00 13.04 98 THR A N 1
ATOM 759 C CA . THR A 1 101 ? -1.716 0.195 -5.701 1.00 12.86 98 THR A CA 1
ATOM 760 C C . THR A 1 101 ? -2.680 -0.963 -5.359 1.00 14.33 98 THR A C 1
ATOM 761 O O . THR A 1 101 ? -3.819 -0.975 -5.818 1.00 14.10 98 THR A O 1
ATOM 765 N N . ASP A 1 102 ? -2.259 -1.938 -4.552 1.00 13.41 99 ASP A N 1
ATOM 766 C CA . ASP A 1 102 ? -3.233 -2.939 -4.105 1.00 14.27 99 ASP A CA 1
ATOM 767 C C . ASP A 1 102 ? -4.426 -2.284 -3.398 1.00 12.88 99 ASP A C 1
ATOM 768 O O . ASP A 1 102 ? -5.578 -2.719 -3.558 1.00 13.73 99 ASP A O 1
ATOM 773 N N . ALA A 1 103 ? -4.164 -1.237 -2.626 1.00 13.25 100 ALA A N 1
ATOM 774 C CA . ALA A 1 103 ? -5.244 -0.496 -1.994 1.00 13.61 100 ALA A CA 1
ATOM 775 C C . ALA A 1 103 ? -6.189 0.104 -3.042 1.00 12.06 100 ALA A C 1
ATOM 776 O O . ALA A 1 103 ? -7.389 0.181 -2.810 1.00 13.66 100 ALA A O 1
ATOM 778 N N . THR A 1 104 ? -5.665 0.514 -4.192 1.00 12.47 101 THR A N 1
ATOM 779 C CA . THR A 1 104 ? -6.533 1.073 -5.224 1.00 12.70 101 THR A CA 1
ATOM 780 C C . THR A 1 104 ? -7.449 -0.030 -5.772 1.00 14.41 101 THR A C 1
ATOM 781 O O . THR A 1 104 ? -8.656 0.160 -5.902 1.00 14.07 101 THR A O 1
ATOM 785 N N . TYR A 1 105 ? -6.888 -1.196 -6.085 1.00 12.19 102 TYR A N 1
ATOM 786 C CA . TYR A 1 105 ? -7.727 -2.321 -6.484 1.00 14.38 102 TYR A CA 1
ATOM 787 C C . TYR A 1 105 ? -8.789 -2.640 -5.434 1.00 14.03 102 TYR A C 1
ATOM 788 O O . TYR A 1 105 ? -9.931 -2.927 -5.785 1.00 14.88 102 TYR A O 1
ATOM 797 N N . ALA A 1 106 ? -8.411 -2.572 -4.158 1.00 13.70 103 ALA A N 1
ATOM 798 C CA . ALA A 1 106 ? -9.332 -2.968 -3.085 1.00 13.81 103 ALA A CA 1
ATOM 799 C C . ALA A 1 106 ? -10.420 -1.914 -2.835 1.00 12.92 103 ALA A C 1
ATOM 800 O O . ALA A 1 106 ? -11.614 -2.236 -2.820 1.00 15.77 103 ALA A O 1
ATOM 802 N N . TYR A 1 107 ? -10.010 -0.655 -2.683 1.00 13.43 104 TYR A N 1
ATOM 803 C CA . TYR A 1 107 ? -10.931 0.436 -2.368 1.00 13.84 104 TYR A CA 1
ATOM 804 C C . TYR A 1 107 ? -11.684 0.961 -3.592 1.00 13.97 104 TYR A C 1
ATOM 805 O O . TYR A 1 107 ? -12.904 1.087 -3.573 1.00 16.20 104 TYR A O 1
ATOM 814 N N . GLN A 1 108 ? -10.951 1.291 -4.650 1.00 13.20 105 GLN A N 1
ATOM 815 C CA . GLN A 1 108 ? -11.588 1.807 -5.855 1.00 14.57 105 GLN A CA 1
ATOM 816 C C . GLN A 1 108 ? -12.227 0.714 -6.711 1.00 17.03 105 GLN A C 1
ATOM 817 O O . GLN A 1 108 ? -13.245 0.943 -7.351 1.00 17.68 105 GLN A O 1
ATOM 823 N N . GLY A 1 109 ? -11.639 -0.476 -6.722 1.00 16.44 106 GLY A N 1
ATOM 824 C CA . GLY A 1 109 ? -12.217 -1.603 -7.438 1.00 16.57 106 GLY A CA 1
ATOM 825 C C . GLY A 1 109 ? -13.296 -2.286 -6.625 1.00 17.68 106 GLY A C 1
ATOM 826 O O . GLY A 1 109 ? -14.475 -2.242 -6.976 1.00 20.49 106 GLY A O 1
ATOM 827 N N . GLY A 1 110 ? -12.900 -2.932 -5.536 1.00 17.44 107 GLY A N 1
ATOM 828 C CA . GLY A 1 110 ? -13.853 -3.653 -4.706 1.00 19.07 107 GLY A CA 1
ATOM 829 C C . GLY A 1 110 ? -14.881 -2.746 -4.057 1.00 15.96 107 GLY A C 1
ATOM 830 O O . GLY A 1 110 ? -16.088 -2.993 -4.156 1.00 18.59 107 GLY A O 1
ATOM 831 N N . GLY A 1 111 ? -14.408 -1.685 -3.405 1.00 17.39 108 GLY A N 1
ATOM 832 C CA . GLY A 1 111 ? -15.295 -0.769 -2.708 1.00 17.19 108 GLY A CA 1
ATOM 833 C C . GLY A 1 111 ? -16.197 0.038 -3.627 1.00 16.71 108 GLY A C 1
ATOM 834 O O . GLY A 1 111 ? -17.422 0.023 -3.472 1.00 21.83 108 GLY A O 1
ATOM 835 N N . ARG A 1 112 ? -15.598 0.742 -4.586 1.00 17.72 109 ARG A N 1
ATOM 836 C CA . ARG A 1 112 ? -16.354 1.628 -5.473 1.00 19.33 109 ARG A CA 1
ATOM 837 C C . ARG A 1 112 ? -16.994 0.891 -6.645 1.00 22.04 109 ARG A C 1
ATOM 838 O O . ARG A 1 112 ? -17.928 1.401 -7.264 1.00 26.75 109 ARG A O 1
ATOM 846 N N . GLY A 1 113 ? -16.502 -0.308 -6.951 1.00 18.86 110 GLY A N 1
ATOM 847 C CA . GLY A 1 113 ? -17.033 -1.066 -8.068 1.00 20.52 110 GLY A CA 1
ATOM 848 C C . GLY A 1 113 ? -16.489 -0.663 -9.426 1.00 21.34 110 GLY A C 1
ATOM 849 O O . GLY A 1 113 ? -17.074 -1.014 -10.449 1.00 25.36 110 GLY A O 1
ATOM 850 N N . LEU A 1 114 ? -15.389 0.086 -9.453 1.00 20.28 111 LEU A N 1
ATOM 851 C CA . LEU A 1 114 ? -14.758 0.427 -10.727 1.00 18.91 111 LEU A CA 1
ATOM 852 C C . LEU A 1 114 ? -14.136 -0.825 -11.330 1.00 22.55 111 LEU A C 1
ATOM 853 O O . LEU A 1 114 ? -13.574 -1.646 -10.612 1.00 20.98 111 LEU A O 1
ATOM 858 N N . PRO A 1 115 ? -14.239 -0.981 -12.653 1.00 21.94 112 PRO A N 1
ATOM 859 C CA . PRO A 1 115 ? -13.732 -2.193 -13.305 1.00 24.01 112 PRO A CA 1
ATOM 860 C C . PRO A 1 115 ? -12.243 -2.384 -13.067 1.00 23.29 112 PRO A C 1
ATOM 861 O O . PRO A 1 115 ? -11.477 -1.423 -13.149 1.00 23.15 112 PRO A O 1
ATOM 865 N N . GLU A 1 116 ? -11.840 -3.611 -12.755 1.00 22.12 113 GLU A N 1
ATOM 866 C CA . GLU A 1 116 ? -10.434 -3.920 -12.549 1.00 21.58 113 GLU A CA 1
ATOM 867 C C . GLU A 1 116 ? -9.580 -3.414 -13.712 1.00 18.73 113 GLU A C 1
ATOM 868 O O . GLU A 1 116 ? -8.477 -2.908 -13.506 1.00 22.86 113 GLU A O 1
ATOM 874 N N . ALA A 1 117 ? -10.095 -3.553 -14.928 1.00 23.95 114 ALA A N 1
ATOM 875 C CA . ALA A 1 117 ? -9.352 -3.185 -16.131 1.00 20.72 114 ALA A CA 1
ATOM 876 C C . ALA A 1 117 ? -9.005 -1.696 -16.190 1.00 22.49 114 ALA A C 1
ATOM 877 O O . ALA A 1 117 ? -7.967 -1.310 -16.729 1.00 24.02 114 ALA A O 1
ATOM 879 N N . ARG A 1 118 ? -9.872 -0.854 -15.646 1.00 19.52 115 ARG A N 1
ATOM 880 C CA A ARG A 1 118 ? -9.615 0.578 -15.668 0.58 22.00 115 ARG A CA 1
ATOM 881 C CA B ARG A 1 118 ? -9.629 0.583 -15.655 0.42 21.63 115 ARG A CA 1
ATOM 882 C C . ARG A 1 118 ? -8.525 0.951 -14.669 1.00 20.33 115 ARG A C 1
ATOM 883 O O . ARG A 1 118 ? -7.676 1.793 -14.956 1.00 19.98 115 ARG A O 1
ATOM 898 N N . ILE A 1 119 ? -8.532 0.301 -13.513 1.00 16.65 116 ILE A N 1
ATOM 899 C CA . ILE A 1 119 ? -7.481 0.490 -12.527 1.00 15.53 116 ILE A CA 1
ATOM 900 C C . ILE A 1 119 ? -6.156 -0.010 -13.093 1.00 17.88 116 ILE A C 1
ATOM 901 O O . ILE A 1 119 ? -5.121 0.638 -12.951 1.00 17.31 116 ILE A O 1
ATOM 906 N N . ALA A 1 120 ? -6.191 -1.151 -13.770 1.00 17.42 117 ALA A N 1
ATOM 907 C CA . ALA A 1 120 ? -4.976 -1.701 -14.367 1.00 17.38 117 ALA A CA 1
ATOM 908 C C . ALA A 1 120 ? -4.401 -0.776 -15.437 1.00 20.74 117 ALA A C 1
ATOM 909 O O . ALA A 1 120 ? -3.182 -0.663 -15.587 1.00 22.00 117 ALA A O 1
ATOM 911 N N . ALA A 1 121 ? -5.273 -0.114 -16.192 1.00 18.75 118 ALA A N 1
ATOM 912 C CA . ALA A 1 121 ? -4.801 0.817 -17.206 1.00 18.04 118 ALA A CA 1
ATOM 913 C C . ALA A 1 121 ? -4.000 1.960 -16.564 1.00 20.68 118 ALA A C 1
ATOM 914 O O . ALA A 1 121 ? -2.964 2.370 -17.087 1.00 21.19 118 ALA A O 1
ATOM 916 N N . LEU A 1 122 ? -4.481 2.476 -15.439 1.00 17.60 119 LEU A N 1
ATOM 917 C CA . LEU A 1 122 ? -3.758 3.544 -14.749 1.00 17.82 119 LEU A CA 1
ATOM 918 C C . LEU A 1 122 ? -2.497 3.046 -14.048 1.00 17.16 119 LEU A C 1
ATOM 919 O O . LEU A 1 122 ? -1.494 3.751 -14.020 1.00 18.48 119 LEU A O 1
ATOM 924 N N . GLU A 1 123 ? -2.542 1.839 -13.490 1.00 15.85 120 GLU A N 1
ATOM 925 C CA . GLU A 1 123 ? -1.347 1.244 -12.915 1.00 17.91 120 GLU A CA 1
ATOM 926 C C . GLU A 1 123 ? -0.224 1.221 -13.942 1.00 20.08 120 GLU A C 1
ATOM 927 O O . GLU A 1 123 ? 0.900 1.642 -13.674 1.00 18.66 120 GLU A O 1
ATOM 933 N N . SER A 1 124 ? -0.527 0.715 -15.130 1.00 17.78 121 SER A N 1
ATOM 934 C CA A SER A 1 124 ? 0.474 0.665 -16.181 0.54 18.68 121 SER A CA 1
ATOM 935 C CA B SER A 1 124 ? 0.456 0.666 -16.205 0.46 19.65 121 SER A CA 1
ATOM 936 C C . SER A 1 124 ? 0.910 2.066 -16.605 1.00 22.20 121 SER A C 1
ATOM 937 O O . SER A 1 124 ? 2.092 2.312 -16.836 1.00 19.57 121 SER A O 1
ATOM 942 N N . PHE A 1 125 ? -0.053 2.973 -16.707 1.00 17.52 122 PHE A N 1
ATOM 943 C CA . PHE A 1 125 ? 0.203 4.354 -17.092 1.00 20.43 122 PHE A CA 1
ATOM 944 C C . PHE A 1 125 ? 1.193 5.028 -16.125 1.00 20.66 122 PHE A C 1
ATOM 945 O O . PHE A 1 125 ? 2.157 5.651 -16.551 1.00 21.13 122 PHE A O 1
ATOM 953 N N . VAL A 1 126 ? 0.962 4.880 -14.825 1.00 17.09 123 VAL A N 1
ATOM 954 C CA . VAL A 1 126 ? 1.768 5.567 -13.815 1.00 17.73 123 VAL A CA 1
ATOM 955 C C . VAL A 1 126 ? 3.078 4.849 -13.475 1.00 20.10 123 VAL A C 1
ATOM 956 O O . VAL A 1 126 ? 4.125 5.482 -13.301 1.00 18.71 123 VAL A O 1
ATOM 960 N N . GLN A 1 127 ? 3.023 3.524 -13.394 1.00 17.73 124 GLN A N 1
ATOM 961 C CA . GLN A 1 127 ? 4.152 2.766 -12.865 1.00 18.08 124 GLN A CA 1
ATOM 962 C C . GLN A 1 127 ? 4.996 2.069 -13.913 1.00 18.52 124 GLN A C 1
ATOM 963 O O . GLN A 1 127 ? 6.101 1.610 -13.614 1.00 21.65 124 GLN A O 1
ATOM 969 N N . GLY A 1 128 ? 4.495 1.987 -15.142 1.00 20.76 125 GLY A N 1
ATOM 970 C CA . GLY A 1 128 ? 5.114 1.105 -16.104 1.00 23.11 125 GLY A CA 1
ATOM 971 C C . GLY A 1 128 ? 5.096 -0.300 -15.535 1.00 22.05 125 GLY A C 1
ATOM 972 O O . GLY A 1 128 ? 4.055 -0.774 -15.088 1.00 24.01 125 GLY A O 1
ATOM 973 N N . ASP A 1 129 ? 6.250 -0.956 -15.522 1.00 27.01 126 ASP A N 1
ATOM 974 C CA A ASP A 1 129 ? 6.331 -2.329 -15.036 0.50 25.16 126 ASP A CA 1
ATOM 975 C CA B ASP A 1 129 ? 6.344 -2.331 -15.044 0.50 25.18 126 ASP A CA 1
ATOM 976 C C . ASP A 1 129 ? 6.742 -2.418 -13.572 1.00 22.14 126 ASP A C 1
ATOM 977 O O . ASP A 1 129 ? 6.933 -3.511 -13.044 1.00 25.67 126 ASP A O 1
ATOM 986 N N . LEU A 1 130 ? 6.874 -1.275 -12.908 1.00 22.11 127 LEU A N 1
ATOM 987 C CA A LEU A 1 130 ? 7.281 -1.258 -11.509 0.29 20.19 127 LEU A CA 1
ATOM 988 C CA B LEU A 1 130 ? 7.281 -1.269 -11.506 0.71 20.28 127 LEU A CA 1
ATOM 989 C C . LEU A 1 130 ? 6.195 -1.867 -10.627 1.00 21.48 127 LEU A C 1
ATOM 990 O O . LEU A 1 130 ? 5.040 -1.444 -10.678 1.00 20.56 127 LEU A O 1
ATOM 999 N N . ARG A 1 131 ? 6.573 -2.864 -9.830 1.00 18.68 128 ARG A N 1
ATOM 1000 C CA . ARG A 1 131 ? 5.671 -3.467 -8.852 1.00 17.91 128 ARG A CA 1
ATOM 1001 C C . ARG A 1 131 ? 6.441 -3.652 -7.553 1.00 16.82 128 ARG A C 1
ATOM 1002 O O . ARG A 1 131 ? 7.668 -3.748 -7.567 1.00 18.05 128 ARG A O 1
ATOM 1010 N N . PRO A 1 132 ? 5.731 -3.726 -6.416 1.00 15.77 129 PRO A N 1
ATOM 1011 C CA . PRO A 1 132 ? 6.428 -4.081 -5.180 1.00 16.54 129 PRO A CA 1
ATOM 1012 C C . PRO A 1 132 ? 7.141 -5.418 -5.319 1.00 15.92 129 PRO A C 1
ATOM 1013 O O . PRO A 1 132 ? 6.642 -6.311 -6.016 1.00 16.10 129 PRO A O 1
ATOM 1017 N N . ASP A 1 133 ? 8.312 -5.537 -4.705 1.00 14.91 130 ASP A N 1
ATOM 1018 C CA . ASP A 1 133 ? 8.992 -6.824 -4.593 1.00 15.21 130 ASP A CA 1
ATOM 1019 C C . ASP A 1 133 ? 8.304 -7.742 -3.588 1.00 16.48 130 ASP A C 1
ATOM 1020 O O . ASP A 1 133 ? 8.351 -8.955 -3.728 1.00 18.70 130 ASP A O 1
ATOM 1025 N N . LEU A 1 134 ? 7.659 -7.159 -2.589 1.00 14.46 131 LEU A N 1
ATOM 1026 C CA . LEU A 1 134 ? 6.978 -7.919 -1.549 1.00 13.38 131 LEU A CA 1
ATOM 1027 C C . LEU A 1 134 ? 5.850 -7.081 -0.999 1.00 14.86 131 LEU A C 1
ATOM 1028 O O . LEU A 1 134 ? 6.031 -5.890 -0.723 1.00 14.84 131 LEU A O 1
ATOM 1033 N N . THR A 1 135 ? 4.679 -7.685 -0.846 1.00 13.61 132 THR A N 1
ATOM 1034 C CA . THR A 1 135 ? 3.544 -6.988 -0.267 1.00 12.69 132 THR A CA 1
ATOM 1035 C C . THR A 1 135 ? 3.025 -7.813 0.905 1.00 12.72 132 THR A C 1
ATOM 1036 O O . THR A 1 135 ? 2.687 -8.992 0.749 1.00 14.25 132 THR A O 1
ATOM 1040 N N . LEU A 1 136 ? 2.973 -7.184 2.073 1.00 11.09 133 LEU A N 1
ATOM 1041 C CA . LEU A 1 136 ? 2.518 -7.828 3.295 1.00 12.36 133 LEU A CA 1
ATOM 1042 C C . LEU A 1 136 ? 1.071 -7.428 3.511 1.00 13.26 133 LEU A C 1
ATOM 1043 O O . LEU A 1 136 ? 0.772 -6.239 3.668 1.00 13.88 133 LEU A O 1
ATOM 1048 N N . VAL A 1 137 ? 0.170 -8.409 3.493 1.00 12.71 134 VAL A N 1
ATOM 1049 C CA . VAL A 1 137 ? -1.246 -8.164 3.713 1.00 13.28 134 VAL A CA 1
ATOM 1050 C C . VAL A 1 137 ? -1.605 -8.544 5.138 1.00 13.55 134 VAL A C 1
ATOM 1051 O O . VAL A 1 137 ? -1.442 -9.697 5.542 1.00 14.30 134 VAL A O 1
ATOM 1055 N N . PHE A 1 138 ? -2.083 -7.571 5.899 1.00 11.27 135 PHE A N 1
ATOM 1056 C CA . PHE A 1 138 ? -2.491 -7.786 7.280 1.00 11.47 135 PHE A CA 1
ATOM 1057 C C . PHE A 1 138 ? -3.990 -7.996 7.301 1.00 13.04 135 PHE A C 1
ATOM 1058 O O . PHE A 1 138 ? -4.758 -7.035 7.250 1.00 15.43 135 PHE A O 1
ATOM 1066 N N . ASP A 1 139 ? -4.395 -9.262 7.313 1.00 12.20 136 ASP A N 1
ATOM 1067 C CA . ASP A 1 139 ? -5.789 -9.606 7.129 1.00 13.56 136 ASP A CA 1
ATOM 1068 C C . ASP A 1 139 ? -6.474 -9.888 8.447 1.00 12.06 136 ASP A C 1
ATOM 1069 O O . ASP A 1 139 ? -5.921 -10.582 9.305 1.00 13.73 136 ASP A O 1
ATOM 1074 N N . LEU A 1 140 ? -7.689 -9.372 8.605 1.00 12.31 137 LEU A N 1
ATOM 1075 C CA . LEU A 1 140 ? -8.520 -9.706 9.762 1.00 13.94 137 LEU A CA 1
ATOM 1076 C C . LEU A 1 140 ? -9.952 -9.294 9.482 1.00 13.48 137 LEU A C 1
ATOM 1077 O O . LEU A 1 140 ? -10.204 -8.528 8.554 1.00 14.87 137 LEU A O 1
ATOM 1082 N N . PRO A 1 141 ? -10.901 -9.773 10.293 1.00 13.44 138 PRO A N 1
ATOM 1083 C CA . PRO A 1 141 ? -12.303 -9.361 10.128 1.00 15.26 138 PRO A CA 1
ATOM 1084 C C . PRO A 1 141 ? -12.399 -7.853 10.270 1.00 15.86 138 PRO A C 1
ATOM 1085 O O . PRO A 1 141 ? -11.808 -7.264 11.179 1.00 15.48 138 PRO A O 1
ATOM 1089 N N . VAL A 1 142 ? -13.146 -7.234 9.360 1.00 15.23 139 VAL A N 1
ATOM 1090 C CA A VAL A 1 142 ? -13.112 -5.784 9.295 0.56 17.01 139 VAL A CA 1
ATOM 1091 C CA B VAL A 1 142 ? -13.253 -5.776 9.266 0.44 16.01 139 VAL A CA 1
ATOM 1092 C C . VAL A 1 142 ? -13.574 -5.115 10.592 1.00 16.59 139 VAL A C 1
ATOM 1093 O O . VAL A 1 142 ? -12.969 -4.121 10.993 1.00 19.20 139 VAL A O 1
ATOM 1100 N N . GLU A 1 143 ? -14.568 -5.669 11.276 1.00 16.60 140 GLU A N 1
ATOM 1101 C CA . GLU A 1 143 ? -15.040 -5.037 12.503 1.00 18.14 140 GLU A CA 1
ATOM 1102 C C . GLU A 1 143 ? -13.978 -5.036 13.596 1.00 16.43 140 GLU A C 1
ATOM 1103 O O . GLU A 1 143 ? -13.939 -4.136 14.436 1.00 21.51 140 GLU A O 1
ATOM 1109 N N . ILE A 1 144 ? -13.125 -6.056 13.607 1.00 16.55 141 ILE A N 1
ATOM 1110 C CA . ILE A 1 144 ? -12.063 -6.102 14.596 1.00 16.81 141 ILE A CA 1
ATOM 1111 C C . ILE A 1 144 ? -11.083 -4.957 14.339 1.00 17.98 141 ILE A C 1
ATOM 1112 O O . ILE A 1 144 ? -10.662 -4.269 15.272 1.00 18.36 141 ILE A O 1
ATOM 1117 N N . GLY A 1 145 ? -10.735 -4.743 13.071 1.00 16.73 142 GLY A N 1
ATOM 1118 C CA . GLY A 1 145 ? -9.908 -3.605 12.694 1.00 17.05 142 GLY A CA 1
ATOM 1119 C C . GLY A 1 145 ? -10.558 -2.255 12.969 1.00 17.37 142 GLY A C 1
ATOM 1120 O O . GLY A 1 145 ? -9.907 -1.339 13.476 1.00 19.43 142 GLY A O 1
ATOM 1121 N N . LEU A 1 146 ? -11.837 -2.124 12.627 1.00 18.51 143 LEU A N 1
ATOM 1122 C CA . LEU A 1 146 ? -12.554 -0.874 12.886 1.00 23.36 143 LEU A CA 1
ATOM 1123 C C . LEU A 1 146 ? -12.589 -0.545 14.374 1.00 23.88 143 LEU A C 1
ATOM 1124 O O . LEU A 1 146 ? -12.490 0.620 14.759 1.00 23.70 143 LEU A O 1
ATOM 1129 N N . ALA A 1 147 ? -12.725 -1.570 15.212 1.00 21.82 144 ALA A N 1
ATOM 1130 C CA . ALA A 1 147 ? -12.754 -1.360 16.655 1.00 22.55 144 ALA A CA 1
ATOM 1131 C C . ALA A 1 147 ? -11.389 -0.937 17.196 1.00 26.87 144 ALA A C 1
ATOM 1132 O O . ALA A 1 147 ? -11.303 -0.118 18.110 1.00 28.45 144 ALA A O 1
ATOM 1134 N N . ARG A 1 148 ? -10.326 -1.496 16.623 1.00 22.62 145 ARG A N 1
ATOM 1135 C CA . ARG A 1 148 ? -8.959 -1.118 16.983 1.00 25.43 145 ARG A CA 1
ATOM 1136 C C . ARG A 1 148 ? -8.679 0.325 16.600 1.00 21.57 145 ARG A C 1
ATOM 1137 O O . ARG A 1 148 ? -8.034 1.071 17.342 1.00 27.36 145 ARG A O 1
ATOM 1145 N N . ALA A 1 149 ? -9.155 0.699 15.419 1.00 21.38 146 ALA A N 1
ATOM 1146 C CA . ALA A 1 149 ? -8.902 2.025 14.868 1.00 22.34 146 ALA A CA 1
ATOM 1147 C C . ALA A 1 149 ? -9.589 3.082 15.727 1.00 23.67 146 ALA A C 1
ATOM 1148 O O . ALA A 1 149 ? -9.045 4.165 15.943 1.00 27.32 146 ALA A O 1
ATOM 1150 N N . ALA A 1 150 ? -10.781 2.757 16.222 1.00 24.89 147 ALA A N 1
ATOM 1151 C CA . ALA A 1 150 ? -11.518 3.636 17.127 1.00 26.20 147 ALA A CA 1
ATOM 1152 C C . ALA A 1 150 ? -11.536 5.080 16.638 1.00 25.39 147 ALA A C 1
ATOM 1153 O O . ALA A 1 150 ? -11.069 5.992 17.328 1.00 30.42 147 ALA A O 1
ATOM 1155 N N . ALA A 1 151 ? -12.087 5.284 15.447 1.00 24.91 148 ALA A N 1
ATOM 1156 C CA . ALA A 1 151 ? -12.144 6.607 14.840 1.00 24.34 148 ALA A CA 1
ATOM 1157 C C . ALA A 1 151 ? -12.866 7.592 15.753 1.00 25.25 148 ALA A C 1
ATOM 1158 O O . ALA A 1 151 ? -13.913 7.274 16.317 1.00 28.54 148 ALA A O 1
ATOM 1160 N N . ARG A 1 152 ? -12.295 8.787 15.889 1.00 26.28 149 ARG A N 1
ATOM 1161 C CA . ARG A 1 152 ? -12.803 9.818 16.793 1.00 24.36 149 ARG A CA 1
ATOM 1162 C C . ARG A 1 152 ? -12.777 11.175 16.092 1.00 28.27 149 ARG A C 1
ATOM 1163 O O . ARG A 1 152 ? -11.848 11.478 15.342 1.00 28.86 149 ARG A O 1
ATOM 1171 N N . GLY A 1 153 ? -13.792 11.997 16.337 1.00 32.23 150 GLY A N 1
ATOM 1172 C CA . GLY A 1 153 ? -13.926 13.248 15.609 1.00 29.20 150 GLY A CA 1
ATOM 1173 C C . GLY A 1 153 ? -14.580 13.034 14.253 1.00 26.71 150 GLY A C 1
ATOM 1174 O O . GLY A 1 153 ? -15.230 12.014 14.033 1.00 33.15 150 GLY A O 1
ATOM 1175 N N . ARG A 1 154 ? -14.408 13.989 13.345 1.00 34.72 151 ARG A N 1
ATOM 1176 C CA . ARG A 1 154 ? -15.038 13.901 12.029 1.00 32.54 151 ARG A CA 1
ATOM 1177 C C . ARG A 1 154 ? -14.450 12.762 11.202 1.00 29.64 151 ARG A C 1
ATOM 1178 O O . ARG A 1 154 ? -13.235 12.688 11.006 1.00 34.40 151 ARG A O 1
ATOM 1186 N N . LEU A 1 155 ? -15.315 11.866 10.731 1.00 26.83 152 LEU A N 1
ATOM 1187 C CA . LEU A 1 155 ? -14.872 10.750 9.900 1.00 23.28 152 LEU A CA 1
ATOM 1188 C C . LEU A 1 155 ? -14.423 11.249 8.535 1.00 24.31 152 LEU A C 1
ATOM 1189 O O . LEU A 1 155 ? -15.032 12.158 7.969 1.00 27.49 152 LEU A O 1
ATOM 1194 N N . ASP A 1 156 ? -13.350 10.666 8.011 1.00 24.94 153 ASP A N 1
ATOM 1195 C CA . ASP A 1 156 ? -12.933 11.011 6.656 1.00 23.55 153 ASP A CA 1
ATOM 1196 C C . ASP A 1 156 ? -13.793 10.254 5.645 1.00 20.49 153 ASP A C 1
ATOM 1197 O O . ASP A 1 156 ? -14.606 9.406 6.026 1.00 22.17 153 ASP A O 1
ATOM 1202 N N . ARG A 1 157 ? -13.637 10.582 4.368 1.00 19.58 154 ARG A N 1
ATOM 1203 C CA . ARG A 1 157 ? -14.527 10.066 3.336 1.00 18.99 154 ARG A CA 1
ATOM 1204 C C . ARG A 1 157 ? -14.624 8.542 3.322 1.00 20.38 154 ARG A C 1
ATOM 1205 O O . ARG A 1 157 ? -15.698 7.985 3.066 1.00 20.92 154 ARG A O 1
ATOM 1213 N N . PHE A 1 158 ? -13.520 7.854 3.593 1.00 19.88 155 PHE A N 1
ATOM 1214 C CA . PHE A 1 158 ? -13.545 6.391 3.584 1.00 19.62 155 PHE A CA 1
ATOM 1215 C C . PHE A 1 158 ? -14.102 5.816 4.888 1.00 20.25 155 PHE A C 1
ATOM 1216 O O . PHE A 1 158 ? -14.804 4.809 4.883 1.00 21.26 155 PHE A O 1
ATOM 1224 N N . GLU A 1 159 ? -13.813 6.487 5.994 1.00 19.92 156 GLU A N 1
ATOM 1225 C CA . GLU A 1 159 ? -14.371 6.089 7.280 1.00 22.18 156 GLU A CA 1
ATOM 1226 C C . GLU A 1 159 ? -15.901 6.182 7.292 1.00 19.01 156 GLU A C 1
ATOM 1227 O O . GLU A 1 159 ? -16.558 5.523 8.105 1.00 21.66 156 GLU A O 1
ATOM 1233 N N . GLN A 1 160 ? -16.463 6.997 6.406 1.00 22.16 157 GLN A N 1
ATOM 1234 C CA . GLN A 1 160 ? -17.914 7.156 6.295 1.00 22.88 157 GLN A CA 1
ATOM 1235 C C . GLN A 1 160 ? -18.604 5.925 5.703 1.00 24.94 157 GLN A C 1
ATOM 1236 O O . GLN A 1 160 ? -19.826 5.792 5.795 1.00 25.75 157 GLN A O 1
ATOM 1242 N N . GLU A 1 161 ? -17.835 5.036 5.083 1.00 22.86 158 GLU A N 1
ATOM 1243 C CA . GLU A 1 161 ? -18.433 3.954 4.293 1.00 24.35 158 GLU A CA 1
ATOM 1244 C C . GLU A 1 161 ? -19.009 2.839 5.162 1.00 21.74 158 GLU A C 1
ATOM 1245 O O . GLU A 1 161 ? -18.689 2.741 6.342 1.00 21.67 158 GLU A O 1
ATOM 1251 N N . ASP A 1 162 ? -19.863 2.004 4.572 1.00 22.00 159 ASP A N 1
ATOM 1252 C CA A ASP A 1 162 ? -20.558 0.904 5.238 0.47 20.28 159 ASP A CA 1
ATOM 1253 C CA B ASP A 1 162 ? -20.475 0.960 5.396 0.53 19.24 159 ASP A CA 1
ATOM 1254 C C . ASP A 1 162 ? -19.744 -0.387 5.333 1.00 18.73 159 ASP A C 1
ATOM 1255 O O . ASP A 1 162 ? -18.705 -0.525 4.700 1.00 20.74 159 ASP A O 1
ATOM 1264 N N . ARG A 1 163 ? -20.263 -1.362 6.072 1.00 20.53 160 ARG A N 1
A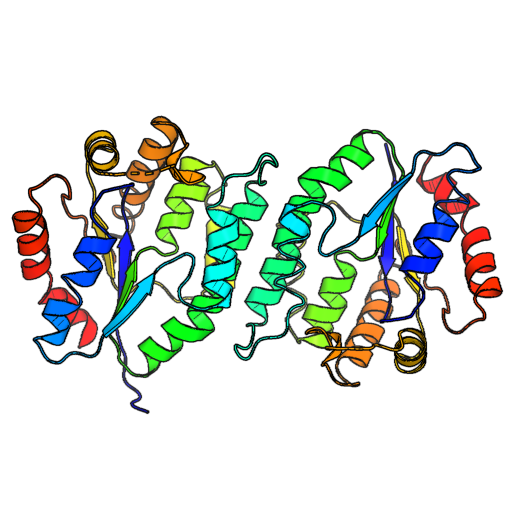TOM 1265 C CA . ARG A 1 163 ? -19.573 -2.640 6.216 1.00 22.38 160 ARG A CA 1
ATOM 1266 C C . ARG A 1 163 ? -19.383 -3.371 4.894 1.00 21.26 160 ARG A C 1
ATOM 1267 O O . ARG A 1 163 ? -18.361 -4.021 4.683 1.00 22.15 160 ARG A O 1
ATOM 1275 N N . ARG A 1 164 ? -20.366 -3.279 4.003 1.00 20.49 161 ARG A N 1
ATOM 1276 C CA A ARG A 1 164 ? -20.252 -3.916 2.699 0.62 21.48 161 ARG A CA 1
ATOM 1277 C CA B ARG A 1 164 ? -20.251 -3.913 2.692 0.38 21.86 161 ARG A CA 1
ATOM 1278 C C . ARG A 1 164 ? -19.030 -3.406 1.935 1.00 19.84 161 ARG A C 1
ATOM 1279 O O . ARG A 1 164 ? -18.311 -4.178 1.303 1.00 21.54 161 ARG A O 1
ATOM 1294 N N . PHE A 1 165 ? -18.802 -2.096 1.995 1.00 19.76 162 PHE A N 1
ATOM 1295 C CA . PHE A 1 165 ? -17.647 -1.481 1.356 1.00 18.18 162 PHE A CA 1
ATOM 1296 C C . PHE A 1 165 ? -16.358 -2.096 1.884 1.00 15.77 162 PHE A C 1
ATOM 1297 O O . PHE A 1 165 ? -15.483 -2.511 1.117 1.00 16.75 162 PHE A O 1
ATOM 1305 N N . PHE A 1 166 ? -16.239 -2.172 3.206 1.00 16.00 163 PHE A N 1
ATOM 1306 C CA . PHE A 1 166 ? -15.000 -2.646 3.792 1.00 16.29 163 PHE A CA 1
ATOM 1307 C C . PHE A 1 166 ? -14.816 -4.148 3.632 1.00 14.86 163 PHE A C 1
ATOM 1308 O O . PHE A 1 166 ? -13.699 -4.640 3.525 1.00 15.91 163 PHE A O 1
ATOM 1316 N N . GLU A 1 167 ? -15.922 -4.882 3.578 1.00 15.14 164 GLU A N 1
ATOM 1317 C CA . GLU A 1 167 ? -15.809 -6.299 3.303 1.00 16.28 164 GLU A CA 1
ATOM 1318 C C . GLU A 1 167 ? -15.288 -6.526 1.879 1.00 17.92 164 GLU A C 1
ATOM 1319 O O . GLU A 1 167 ? -14.436 -7.382 1.647 1.00 17.13 164 GLU A O 1
ATOM 1325 N N . ALA A 1 168 ? -15.798 -5.752 0.926 1.00 19.12 165 ALA A N 1
ATOM 1326 C CA . ALA A 1 168 ? -15.312 -5.848 -0.449 1.00 16.52 165 ALA A CA 1
ATOM 1327 C C . ALA A 1 168 ? -13.826 -5.506 -0.541 1.00 15.79 165 ALA A C 1
ATOM 1328 O O . ALA A 1 168 ? -13.072 -6.127 -1.288 1.00 18.32 165 ALA A O 1
ATOM 1330 N N . VAL A 1 169 ? -13.405 -4.497 0.215 1.00 15.50 166 VAL A N 1
ATOM 1331 C CA . VAL A 1 169 ? -11.994 -4.158 0.312 1.00 17.31 166 VAL A CA 1
ATOM 1332 C C . VAL A 1 169 ? -11.179 -5.351 0.813 1.00 16.22 166 VAL A C 1
ATOM 1333 O O . VAL A 1 169 ? -10.187 -5.754 0.199 1.00 15.49 166 VAL A O 1
ATOM 1337 N N . ARG A 1 170 ? -11.607 -5.931 1.931 1.00 14.74 167 ARG A N 1
ATOM 1338 C CA . ARG A 1 170 ? -10.874 -7.039 2.522 1.00 15.80 167 ARG A CA 1
ATOM 1339 C C . ARG A 1 170 ? -10.744 -8.198 1.549 1.00 18.45 167 ARG A C 1
ATOM 1340 O O . ARG A 1 170 ? -9.660 -8.755 1.372 1.00 19.43 167 ARG A O 1
ATOM 1348 N N . GLN A 1 171 ? -11.854 -8.564 0.919 1.00 16.44 168 GLN A N 1
ATOM 1349 C CA . GLN A 1 171 ? -11.862 -9.719 0.044 1.00 17.33 168 GLN A CA 1
ATOM 1350 C C . GLN A 1 171 ? -11.012 -9.497 -1.199 1.00 18.81 168 GLN A C 1
ATOM 1351 O O . GLN A 1 171 ? -10.414 -10.428 -1.725 1.00 19.45 168 GLN A O 1
ATOM 1357 N N . THR A 1 172 ? -10.963 -8.261 -1.675 1.00 18.15 169 THR A N 1
ATOM 1358 C CA . THR A 1 172 ? -10.150 -7.962 -2.850 1.00 15.93 169 THR A CA 1
ATOM 1359 C C . THR A 1 172 ? -8.666 -8.173 -2.536 1.00 15.24 169 THR A C 1
ATOM 1360 O O . THR A 1 172 ? -7.939 -8.766 -3.337 1.00 15.90 169 THR A O 1
ATOM 1364 N N . TYR A 1 173 ? -8.225 -7.720 -1.369 1.00 14.87 170 TYR A N 1
ATOM 1365 C CA . TYR A 1 173 ? -6.853 -7.966 -0.948 1.00 14.46 170 TYR A CA 1
ATOM 1366 C C . TYR A 1 173 ? -6.537 -9.460 -0.956 1.00 16.27 170 TYR A C 1
ATOM 1367 O O . TYR A 1 173 ? -5.476 -9.889 -1.412 1.00 16.85 170 TYR A O 1
ATOM 1376 N N . LEU A 1 174 ? -7.451 -10.266 -0.428 1.00 15.76 171 LEU A N 1
ATOM 1377 C CA . LEU A 1 174 ? -7.195 -11.701 -0.344 1.00 14.81 171 LEU A CA 1
ATOM 1378 C C . LEU A 1 174 ? -7.158 -12.325 -1.727 1.00 18.17 171 LEU A C 1
ATOM 1379 O O . LEU A 1 174 ? -6.346 -13.205 -1.989 1.00 16.99 171 LEU A O 1
ATOM 1384 N N . GLN A 1 175 ? -8.043 -11.876 -2.611 1.00 17.04 172 GLN A N 1
ATOM 1385 C CA . GLN A 1 175 ? -8.095 -12.424 -3.967 1.00 19.60 172 GLN A CA 1
ATOM 1386 C C . GLN A 1 175 ? -6.800 -12.129 -4.711 1.00 22.46 172 GLN A C 1
ATOM 1387 O O . GLN A 1 175 ? -6.228 -12.995 -5.374 1.00 22.64 172 GLN A O 1
ATOM 1393 N N . ARG A 1 176 ? -6.330 -10.898 -4.590 1.00 20.17 173 ARG A N 1
ATOM 1394 C CA . ARG A 1 176 ? -5.105 -10.527 -5.273 1.00 20.25 173 ARG A CA 1
ATOM 1395 C C . ARG A 1 176 ? -3.903 -11.288 -4.739 1.00 20.47 173 ARG A C 1
ATOM 1396 O O . ARG A 1 176 ? -3.062 -11.745 -5.512 1.00 20.85 173 ARG A O 1
ATOM 1404 N N . ALA A 1 177 ? -3.834 -11.452 -3.423 1.00 17.16 174 ALA A N 1
ATOM 1405 C CA . ALA A 1 177 ? -2.745 -12.220 -2.834 1.00 18.37 174 ALA A CA 1
ATOM 1406 C C . ALA A 1 177 ? -2.762 -13.682 -3.285 1.00 21.13 174 ALA A C 1
ATOM 1407 O O . ALA A 1 177 ? -1.714 -14.271 -3.540 1.00 20.13 174 ALA A O 1
ATOM 1409 N N . ALA A 1 178 ? -3.950 -14.268 -3.393 1.00 19.12 175 ALA A N 1
ATOM 1410 C CA . ALA A 1 178 ? -4.066 -15.679 -3.741 1.00 20.29 175 ALA A CA 1
ATOM 1411 C C . ALA A 1 178 ? -3.595 -15.950 -5.158 1.00 24.16 175 ALA A C 1
ATOM 1412 O O . ALA A 1 178 ? -3.152 -17.057 -5.459 1.00 23.80 175 ALA A O 1
ATOM 1414 N N . GLN A 1 179 ? -3.685 -14.948 -6.028 1.00 23.74 176 GLN A N 1
ATOM 1415 C CA A GLN A 1 179 ? -3.330 -15.100 -7.437 0.63 27.33 176 GLN A CA 1
ATOM 1416 C CA B GLN A 1 179 ? -3.322 -15.170 -7.424 0.37 28.04 176 GLN A CA 1
ATOM 1417 C C . GLN A 1 179 ? -1.841 -14.934 -7.715 1.00 29.48 176 GLN A C 1
ATOM 1418 O O . GLN A 1 179 ? -1.356 -15.282 -8.791 1.00 28.28 176 GLN A O 1
ATOM 1429 N N . ALA A 1 180 ? -1.116 -14.375 -6.755 1.00 29.24 177 ALA A N 1
ATOM 1430 C CA . ALA A 1 180 ? 0.315 -14.174 -6.941 1.00 27.47 177 ALA A CA 1
ATOM 1431 C C . ALA A 1 180 ? 1.095 -14.287 -5.642 1.00 31.55 177 ALA A C 1
ATOM 1432 O O . ALA A 1 180 ? 1.753 -13.332 -5.222 1.00 24.77 177 ALA A O 1
ATOM 1434 N N . PRO A 1 181 ? 1.033 -15.462 -4.999 1.00 24.45 178 PRO A N 1
ATOM 1435 C CA . PRO A 1 181 ? 1.695 -15.632 -3.705 1.00 31.22 178 PRO A CA 1
ATOM 1436 C C . PRO A 1 181 ? 3.197 -15.367 -3.753 1.00 26.15 178 PRO A C 1
ATOM 1437 O O . PRO A 1 181 ? 3.771 -15.105 -2.704 1.00 27.66 178 PRO A O 1
ATOM 1441 N N . GLU A 1 182 ? 3.834 -15.412 -4.920 1.00 21.45 179 GLU A N 1
ATOM 1442 C CA . GLU A 1 182 ? 5.263 -15.143 -4.932 1.00 21.86 179 GLU A CA 1
ATOM 1443 C C . GLU A 1 182 ? 5.563 -13.705 -4.502 1.00 23.09 179 GLU A C 1
ATOM 1444 O O . GLU A 1 182 ? 6.675 -13.413 -4.071 1.00 25.60 179 GLU A O 1
ATOM 1450 N N . ARG A 1 183 ? 4.571 -12.823 -4.609 1.00 19.02 180 ARG A N 1
ATOM 1451 C CA . ARG A 1 183 ? 4.758 -11.407 -4.288 1.00 17.78 180 ARG A CA 1
ATOM 1452 C C . ARG A 1 183 ? 4.129 -11.011 -2.951 1.00 18.62 180 ARG A C 1
ATOM 1453 O O . ARG A 1 183 ? 4.496 -10.004 -2.348 1.00 18.50 180 ARG A O 1
ATOM 1461 N N . TYR A 1 184 ? 3.178 -11.806 -2.489 1.00 15.52 181 TYR A N 1
ATOM 1462 C CA . TYR A 1 184 ? 2.420 -11.467 -1.293 1.00 14.60 181 TYR A CA 1
ATOM 1463 C C . TYR A 1 184 ? 2.703 -12.415 -0.130 1.00 14.55 181 TYR A C 1
ATOM 1464 O O . TYR A 1 184 ? 2.960 -13.608 -0.333 1.00 19.33 181 TYR A O 1
ATOM 1473 N N . GLN A 1 185 ? 2.641 -11.891 1.088 1.00 13.94 182 GLN A N 1
ATOM 1474 C CA . GLN A 1 185 ? 2.551 -12.733 2.274 1.00 13.97 182 GLN A CA 1
ATOM 1475 C C . GLN A 1 185 ? 1.359 -12.231 3.055 1.00 15.25 182 GLN A C 1
ATOM 1476 O O . GLN A 1 185 ? 1.277 -11.038 3.346 1.00 15.35 182 GLN A O 1
ATOM 1482 N N . VAL A 1 186 ? 0.422 -13.118 3.364 1.00 13.93 183 VAL A N 1
ATOM 1483 C CA . VAL A 1 186 ? -0.759 -12.753 4.128 1.00 14.35 183 VAL A CA 1
ATOM 1484 C C . VAL A 1 186 ? -0.564 -13.143 5.581 1.00 13.48 183 VAL A C 1
ATOM 1485 O O . VAL A 1 186 ? -0.320 -14.312 5.886 1.00 17.14 183 VAL A O 1
ATOM 1489 N N . LEU A 1 187 ? -0.619 -12.155 6.464 1.00 13.25 184 LEU A N 1
ATOM 1490 C CA A LEU A 1 187 ? -0.511 -12.411 7.890 0.67 14.25 184 LEU A CA 1
ATOM 1491 C CA B LEU A 1 187 ? -0.502 -12.379 7.901 0.33 14.39 184 LEU A CA 1
ATOM 1492 C C . LEU A 1 187 ? -1.876 -12.314 8.544 1.00 14.92 184 LEU A C 1
ATOM 1493 O O . LEU A 1 187 ? -2.714 -11.506 8.130 1.00 14.89 184 LEU A O 1
ATOM 1502 N N . ASP A 1 188 ? -2.105 -13.144 9.558 1.00 13.44 185 ASP A N 1
ATOM 1503 C CA . ASP A 1 188 ? -3.364 -13.087 10.294 1.00 13.23 185 ASP A CA 1
ATOM 1504 C C . ASP A 1 188 ? -3.270 -11.991 11.353 1.00 11.68 185 ASP A C 1
ATOM 1505 O O . ASP A 1 188 ? -2.761 -12.223 12.460 1.00 14.11 185 ASP A O 1
ATOM 1510 N N . ALA A 1 189 ? -3.729 -10.791 11.001 1.00 12.30 186 ALA A N 1
ATOM 1511 C CA . ALA A 1 189 ? -3.665 -9.643 11.887 1.00 12.13 186 ALA A CA 1
ATOM 1512 C C . ALA A 1 189 ? -4.675 -9.740 13.035 1.00 12.56 186 ALA A C 1
ATOM 1513 O O . ALA A 1 189 ? -4.704 -8.875 13.902 1.00 15.51 186 ALA A O 1
ATOM 1515 N N . GLY A 1 190 ? -5.491 -10.797 13.051 1.00 12.37 187 GLY A N 1
ATOM 1516 C CA . GLY A 1 190 ? -6.350 -11.082 14.198 1.00 13.43 187 GLY A CA 1
ATOM 1517 C C . GLY A 1 190 ? -5.597 -11.685 15.376 1.00 14.09 187 GLY A C 1
ATOM 1518 O O . GLY A 1 190 ? -6.104 -11.731 16.507 1.00 15.20 187 GLY A O 1
ATOM 1519 N N . LEU A 1 191 ? -4.404 -12.200 15.112 1.00 14.56 188 LEU A N 1
ATOM 1520 C CA . LEU A 1 191 ? -3.540 -12.716 16.166 1.00 14.76 188 LEU A CA 1
ATOM 1521 C C . LEU A 1 191 ? -3.101 -11.587 17.085 1.00 15.70 188 LEU A C 1
ATOM 1522 O O . LEU A 1 191 ? -3.100 -10.415 16.692 1.00 15.84 188 LEU A O 1
ATOM 1527 N N . PRO A 1 192 ? -2.702 -11.930 18.309 1.00 16.63 189 PRO A N 1
ATOM 1528 C CA . PRO A 1 192 ? -2.094 -10.900 19.154 1.00 19.31 189 PRO A CA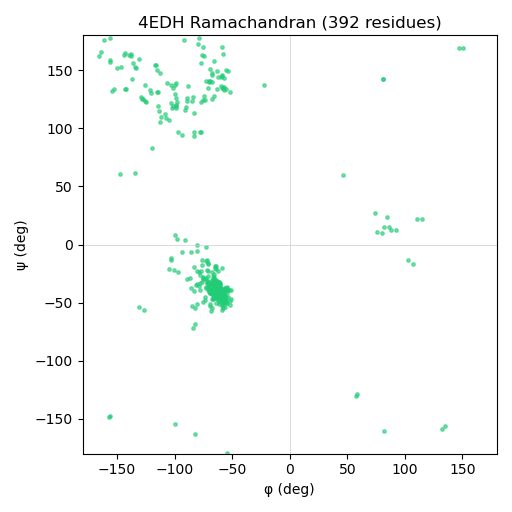 1
ATOM 1529 C C . PRO A 1 192 ? -0.908 -10.254 18.430 1.00 16.65 189 PRO A C 1
ATOM 1530 O O . PRO A 1 192 ? -0.239 -10.892 17.609 1.00 19.46 189 PRO A O 1
ATOM 1534 N N . LEU A 1 193 ? -0.651 -8.990 18.741 1.00 23.13 190 LEU A N 1
ATOM 1535 C CA . LEU A 1 193 ? 0.420 -8.268 18.070 1.00 21.65 190 LEU A CA 1
ATOM 1536 C C . LEU A 1 193 ? 1.749 -9.011 18.160 1.00 21.20 190 LEU A C 1
ATOM 1537 O O . LEU A 1 193 ? 2.501 -9.042 17.187 1.00 20.77 190 LEU A O 1
ATOM 1542 N N . ALA A 1 194 ? 2.038 -9.617 19.308 1.00 23.37 191 ALA A N 1
ATOM 1543 C CA . ALA A 1 194 ? 3.305 -10.323 19.475 1.00 23.13 191 ALA A CA 1
ATOM 1544 C C . ALA A 1 194 ? 3.441 -11.473 18.481 1.00 25.19 191 ALA A C 1
ATOM 1545 O O . ALA A 1 194 ? 4.538 -11.783 18.027 1.00 26.08 191 ALA A O 1
ATOM 1547 N N . GLU A 1 195 ? 2.319 -12.105 18.155 1.00 22.09 192 GLU A N 1
ATOM 1548 C CA . GLU A 1 195 ? 2.305 -13.221 17.211 1.00 21.49 192 GLU A CA 1
ATOM 1549 C C . GLU A 1 195 ? 2.399 -12.746 15.763 1.00 21.51 192 GLU A C 1
ATOM 1550 O O . GLU A 1 195 ? 3.076 -13.375 14.950 1.00 22.52 192 GLU A O 1
ATOM 1556 N N . VAL A 1 196 ? 1.729 -11.642 15.435 1.00 18.18 193 VAL A N 1
ATOM 1557 C CA . VAL A 1 196 ? 1.925 -11.017 14.128 1.00 19.48 193 VAL A CA 1
ATOM 1558 C C . VAL A 1 196 ? 3.402 -10.677 13.925 1.00 18.89 193 VAL A C 1
ATOM 1559 O O . VAL A 1 196 ? 3.976 -10.951 12.877 1.00 19.84 193 VAL A O 1
ATOM 1563 N N . GLN A 1 197 ? 4.024 -10.111 14.944 1.00 18.14 194 GLN A N 1
ATOM 1564 C CA . GLN A 1 197 ? 5.412 -9.689 14.817 1.00 19.63 194 GLN A CA 1
ATOM 1565 C C . GLN A 1 197 ? 6.397 -10.855 14.771 1.00 20.36 194 GLN A C 1
ATOM 1566 O O . GLN A 1 197 ? 7.420 -10.782 14.083 1.00 22.19 194 GLN A O 1
ATOM 1572 N N . ALA A 1 198 ? 6.079 -11.940 15.467 1.00 20.95 195 ALA A N 1
ATOM 1573 C CA . ALA A 1 198 ? 6.843 -13.174 15.309 1.00 22.65 195 ALA A CA 1
ATOM 1574 C C . ALA A 1 198 ? 6.764 -13.656 13.856 1.00 23.63 195 ALA A C 1
ATOM 1575 O O . ALA A 1 198 ? 7.745 -14.159 13.311 1.00 24.56 195 ALA A O 1
ATOM 1577 N N . GLY A 1 199 ? 5.600 -13.497 13.229 1.00 21.10 196 GLY A N 1
ATOM 1578 C CA . GLY A 1 199 ? 5.449 -13.849 11.832 1.00 21.44 196 GLY A CA 1
ATOM 1579 C C . GLY A 1 199 ? 6.361 -12.998 10.960 1.00 22.18 196 GLY A C 1
ATOM 1580 O O . GLY A 1 199 ? 6.982 -13.490 10.019 1.00 24.58 196 GLY A O 1
ATOM 1581 N N . LEU A 1 200 ? 6.425 -11.706 11.260 1.00 17.96 197 LEU A N 1
ATOM 1582 C CA . LEU A 1 200 ? 7.331 -10.805 10.546 1.00 18.85 197 LEU A CA 1
ATOM 1583 C C . LEU A 1 200 ? 8.800 -11.188 10.766 1.00 18.71 197 LEU A C 1
ATOM 1584 O O . LEU A 1 200 ? 9.594 -11.179 9.824 1.00 21.47 197 LEU A O 1
ATOM 1589 N N . ASP A 1 201 ? 9.163 -11.525 12.002 1.00 20.53 198 ASP A N 1
ATOM 1590 C CA . ASP A 1 201 ? 10.531 -11.939 12.294 1.00 21.89 198 ASP A CA 1
ATOM 1591 C C . ASP A 1 201 ? 10.911 -13.121 11.411 1.00 23.45 198 ASP A C 1
ATOM 1592 O O . ASP A 1 201 ? 12.045 -13.224 10.944 1.00 25.22 198 ASP A O 1
ATOM 1597 N N . ARG A 1 202 ? 9.955 -14.016 11.188 1.00 23.30 199 ARG A N 1
ATOM 1598 C CA . ARG A 1 202 ? 10.211 -15.226 10.414 1.00 26.68 199 ARG A CA 1
ATOM 1599 C C . ARG A 1 202 ? 10.397 -14.979 8.918 1.00 25.30 199 ARG A C 1
ATOM 1600 O O . ARG A 1 202 ? 10.996 -15.801 8.224 1.00 28.82 199 ARG A O 1
ATOM 1608 N N . LEU A 1 203 ? 9.886 -13.859 8.417 1.00 23.06 200 LEU A N 1
ATOM 1609 C CA A LEU A 1 203 ? 10.065 -13.567 7.000 0.49 26.56 200 LEU A CA 1
ATOM 1610 C CA B LEU A 1 203 ? 10.026 -13.495 7.008 0.51 28.02 200 LEU A CA 1
ATOM 1611 C C . LEU A 1 203 ? 11.325 -12.741 6.749 1.00 28.16 200 LEU A C 1
ATOM 1612 O O . LEU A 1 203 ? 11.717 -12.535 5.599 1.00 35.17 200 LEU A O 1
ATOM 1621 N N . LEU A 1 204 ? 11.972 -12.304 7.826 1.00 29.85 201 LEU A N 1
ATOM 1622 C CA . LEU A 1 204 ? 13.191 -11.500 7.728 1.00 33.90 201 LEU A CA 1
ATOM 1623 C C . LEU A 1 204 ? 14.272 -12.108 6.835 1.00 39.76 201 LEU A C 1
ATOM 1624 O O . LEU A 1 204 ? 14.780 -11.434 5.940 1.00 39.37 201 LEU A O 1
ATOM 1629 N N . PRO A 1 205 ? 14.633 -13.380 7.074 1.00 40.75 202 PRO A N 1
ATOM 1630 C CA . PRO A 1 205 ? 15.651 -14.007 6.223 1.00 45.78 202 PRO A CA 1
ATOM 1631 C C . PRO A 1 205 ? 15.328 -13.883 4.733 1.00 48.47 202 PRO A C 1
ATOM 1632 O O . PRO A 1 205 ? 16.194 -13.476 3.961 1.00 49.50 202 PRO A O 1
ATOM 1636 N N . ASN A 1 206 ? 14.102 -14.217 4.341 1.00 45.92 203 ASN A N 1
ATOM 1637 C CA . ASN A 1 206 ? 13.695 -14.118 2.942 1.00 47.13 203 ASN A CA 1
ATOM 1638 C C . ASN A 1 206 ? 13.747 -12.691 2.407 1.00 41.15 203 ASN A C 1
ATOM 1639 O O . ASN A 1 206 ? 14.197 -12.456 1.287 1.00 46.24 203 ASN A O 1
ATOM 1644 N N . LEU A 1 207 ? 13.270 -11.744 3.205 1.00 38.59 204 LEU A N 1
ATOM 1645 C CA . LEU A 1 207 ? 13.271 -10.346 2.800 1.00 36.26 204 LEU A CA 1
ATOM 1646 C C . LEU A 1 207 ? 14.696 -9.930 2.456 1.00 35.45 204 LEU A C 1
ATOM 1647 O O . LEU A 1 207 ? 14.949 -9.316 1.415 1.00 38.56 204 LEU A O 1
ATOM 1652 N N . LEU A 1 208 ? 15.624 -10.281 3.339 1.00 33.12 205 LEU A N 1
ATOM 1653 C CA . LEU A 1 208 ? 17.038 -10.013 3.124 1.00 34.66 205 LEU A CA 1
ATOM 1654 C C . LEU A 1 208 ? 17.533 -10.719 1.863 1.00 49.35 205 LEU A C 1
ATOM 1655 O O . LEU A 1 208 ? 18.366 -10.186 1.127 1.00 49.02 205 LEU A O 1
ATOM 1660 N N . GLU A 1 209 ? 17.007 -11.917 1.619 1.00 52.03 206 GLU A N 1
ATOM 1661 C CA . GLU A 1 209 ? 17.343 -12.676 0.417 1.00 52.18 206 GLU A CA 1
ATOM 1662 C C . GLU A 1 209 ? 16.984 -11.882 -0.837 1.00 51.51 206 GLU A C 1
ATOM 1663 O O . GLU A 1 209 ? 17.835 -11.642 -1.694 1.00 55.40 206 GLU A O 1
ATOM 1669 N N . ARG A 1 210 ? 15.718 -11.481 -0.938 1.00 47.91 207 ARG A N 1
ATOM 1670 C CA . ARG A 1 210 ? 15.255 -10.683 -2.068 1.00 43.33 207 ARG A CA 1
ATOM 1671 C C . ARG A 1 210 ? 16.095 -9.418 -2.188 1.00 45.47 207 ARG A C 1
ATOM 1672 O O . ARG A 1 210 ? 16.410 -8.972 -3.292 1.00 42.91 207 ARG A O 1
ATOM 1680 N N . LEU A 1 211 ? 16.456 -8.851 -1.040 1.00 41.31 208 LEU A N 1
ATOM 1681 C CA . LEU A 1 211 ? 17.204 -7.599 -0.988 1.00 43.58 208 LEU A CA 1
ATOM 1682 C C . LEU A 1 211 ? 18.613 -7.735 -1.559 1.00 47.55 208 LEU A C 1
ATOM 1683 O O . LEU A 1 211 ? 19.058 -6.894 -2.342 1.00 55.26 208 LEU A O 1
ATOM 1688 N N . ASN A 1 212 ? 19.312 -8.794 -1.166 1.00 53.31 209 ASN A N 1
ATOM 1689 C CA . ASN A 1 212 ? 20.695 -8.992 -1.592 1.00 60.83 209 ASN A CA 1
ATOM 1690 C C . ASN A 1 212 ? 20.819 -9.831 -2.861 1.00 63.83 209 ASN A C 1
ATOM 1691 O O . ASN A 1 212 ? 21.442 -9.407 -3.836 1.00 67.40 209 ASN A O 1
ATOM 1696 N N . SER B 1 1 ? -36.634 17.942 -14.790 1.00 45.44 -2 SER B N 1
ATOM 1697 C CA . SER B 1 1 ? -36.060 19.005 -15.606 1.00 45.62 -2 SER B CA 1
ATOM 1698 C C . SER B 1 1 ? -36.436 18.842 -17.077 1.00 35.66 -2 SER B C 1
ATOM 1699 O O . SER B 1 1 ? -37.187 17.934 -17.448 1.00 36.23 -2 SER B O 1
ATOM 1702 N N . ASN B 1 2 ? -35.929 19.749 -17.903 1.00 33.82 -1 ASN B N 1
ATOM 1703 C CA . ASN B 1 2 ? -36.040 19.610 -19.345 1.00 26.21 -1 ASN B CA 1
ATOM 1704 C C . ASN B 1 2 ? -35.108 18.512 -19.830 1.00 26.20 -1 ASN B C 1
ATOM 1705 O O . ASN B 1 2 ? -33.994 18.381 -19.333 1.00 27.28 -1 ASN B O 1
ATOM 1710 N N . ALA B 1 3 ? -35.569 17.715 -20.789 1.00 29.78 0 ALA B N 1
ATOM 1711 C CA . ALA B 1 3 ? -34.700 16.740 -21.442 1.00 28.92 0 ALA B CA 1
ATOM 1712 C C . ALA B 1 3 ? -34.612 17.012 -22.942 1.00 28.43 0 ALA B C 1
ATOM 1713 O O . ALA B 1 3 ? -35.364 16.420 -23.731 1.00 30.50 0 ALA B O 1
ATOM 1715 N N . MET B 1 4 ? -33.727 17.934 -23.313 1.00 27.56 1 MET B N 1
ATOM 1716 C CA . MET B 1 4 ? -33.385 18.196 -24.708 1.00 27.05 1 MET B CA 1
ATOM 1717 C C . MET B 1 4 ? -31.897 18.379 -24.827 1.00 28.37 1 MET B C 1
ATOM 1718 O O . MET B 1 4 ? -31.208 18.653 -23.847 1.00 26.51 1 MET B O 1
ATOM 1723 N N . THR B 1 5 ? -31.410 18.266 -26.052 1.00 32.31 2 THR B N 1
ATOM 1724 C CA . THR B 1 5 ? -29.993 18.385 -26.329 1.00 28.72 2 THR B CA 1
ATOM 1725 C C . THR B 1 5 ? -29.513 19.829 -26.168 1.00 28.85 2 THR B C 1
ATOM 1726 O O . THR B 1 5 ? -30.171 20.773 -26.614 1.00 27.10 2 THR B O 1
ATOM 1730 N N . GLY B 1 6 ? -28.376 19.992 -25.502 1.00 22.42 3 GLY B N 1
ATOM 1731 C CA . GLY B 1 6 ? -27.739 21.292 -25.377 1.00 17.24 3 GLY B CA 1
ATOM 1732 C C . GLY B 1 6 ? -26.603 21.418 -26.374 1.00 18.24 3 GLY B C 1
ATOM 1733 O O . GLY B 1 6 ? -26.606 20.761 -27.420 1.00 22.46 3 GLY B O 1
ATOM 1734 N N . LEU B 1 7 ? -25.625 22.257 -26.057 1.00 15.35 4 LEU B N 1
ATOM 1735 C CA . LEU B 1 7 ? -24.463 22.414 -26.919 1.00 14.86 4 LEU B CA 1
ATOM 1736 C C . LEU B 1 7 ? -23.226 22.616 -26.059 1.00 13.52 4 LEU B C 1
ATOM 1737 O O . LEU B 1 7 ? -23.243 23.410 -25.126 1.00 15.55 4 LEU B O 1
ATOM 1742 N N . PHE B 1 8 ? -22.155 21.905 -26.392 1.00 14.14 5 PHE B N 1
ATOM 1743 C CA . PHE B 1 8 ? -20.907 21.992 -25.633 1.00 13.74 5 PHE B CA 1
ATOM 1744 C C . PHE B 1 8 ? -19.887 22.812 -26.432 1.00 13.41 5 PHE B C 1
ATOM 1745 O O . PHE B 1 8 ? -19.369 22.358 -27.451 1.00 13.71 5 PHE B O 1
ATOM 1753 N N . VAL B 1 9 ? -19.622 24.035 -25.984 1.00 12.48 6 VAL B N 1
ATOM 1754 C CA . VAL B 1 9 ? -18.677 24.924 -26.659 1.00 13.00 6 VAL B CA 1
ATOM 1755 C C . VAL B 1 9 ? -17.485 25.158 -25.747 1.00 12.30 6 VAL B C 1
ATOM 1756 O O . VAL B 1 9 ? -17.661 25.475 -24.572 1.00 12.99 6 VAL B O 1
ATOM 1760 N N . THR B 1 10 ? -16.281 25.001 -26.282 1.00 11.23 7 THR B N 1
ATOM 1761 C CA . THR B 1 10 ? -15.095 25.322 -25.493 1.00 11.43 7 THR B CA 1
ATOM 1762 C C . THR B 1 10 ? -14.326 26.456 -26.149 1.00 11.91 7 THR B C 1
ATOM 1763 O O . THR B 1 10 ? -14.432 26.682 -27.355 1.00 12.57 7 THR B O 1
ATOM 1767 N N . LEU B 1 11 ? -13.584 27.182 -25.313 1.00 11.02 8 LEU B N 1
ATOM 1768 C CA . LEU B 1 11 ? -12.768 28.313 -25.748 1.00 10.85 8 LEU B CA 1
ATOM 1769 C C . LEU B 1 11 ? -11.316 28.036 -25.386 1.00 10.28 8 LEU B C 1
ATOM 1770 O O . LEU B 1 11 ? -11.012 27.653 -24.260 1.00 12.48 8 LEU B O 1
ATOM 1775 N N . GLU B 1 12 ? -10.430 28.206 -26.362 1.00 10.98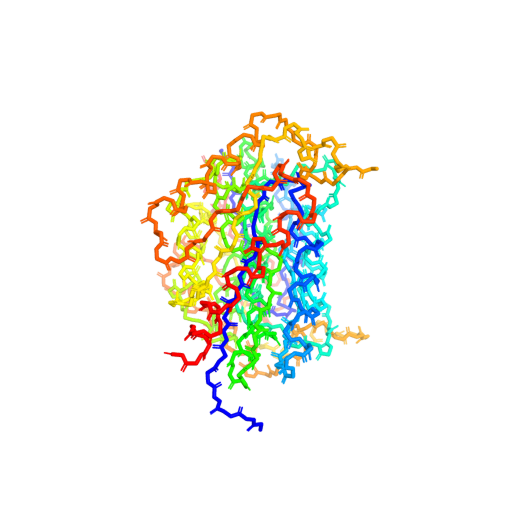 9 GLU B N 1
ATOM 1776 C CA . GLU B 1 12 ? -9.033 27.821 -26.212 1.00 11.47 9 GLU B CA 1
ATOM 1777 C C . GLU B 1 12 ? -8.115 28.882 -26.795 1.00 11.20 9 GLU B C 1
ATOM 1778 O O . GLU B 1 12 ? -8.553 29.756 -27.531 1.00 11.37 9 GLU B O 1
ATOM 1784 N N . GLY B 1 13 ? -6.835 28.817 -26.444 1.00 12.81 10 GLY B N 1
ATOM 1785 C CA . GLY B 1 13 ? -5.845 29.702 -27.029 1.00 14.40 10 GLY B CA 1
ATOM 1786 C C . GLY B 1 13 ? -4.714 29.971 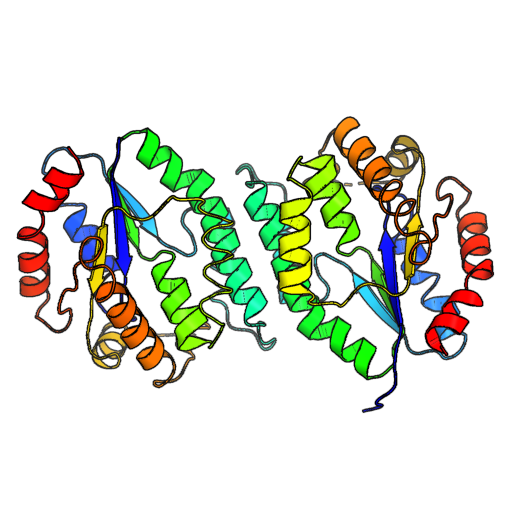-26.063 1.00 14.00 10 GLY B C 1
ATOM 1787 O O . GLY B 1 13 ? -4.806 29.631 -24.885 1.00 15.15 10 GLY B O 1
ATOM 1788 N N . PRO B 1 14 ? -3.631 30.582 -26.569 1.00 14.96 11 PRO B N 1
ATOM 1789 C CA . PRO B 1 14 ? -2.484 30.971 -25.734 1.00 15.68 11 PRO B CA 1
ATOM 1790 C C . PRO B 1 14 ? -2.848 31.932 -24.607 1.00 16.04 11 PRO B C 1
ATOM 1791 O O . PRO B 1 14 ? -3.942 32.491 -24.593 1.00 16.56 11 PRO B O 1
ATOM 1795 N N . GLU B 1 15 ? -1.908 32.160 -23.689 1.00 15.24 12 GLU B N 1
ATOM 1796 C CA . GLU B 1 15 ? -2.114 33.111 -22.609 1.00 16.19 12 GLU B CA 1
ATOM 1797 C C . GLU B 1 15 ? -2.444 34.501 -23.135 1.00 15.76 12 GLU B C 1
ATOM 1798 O O . GLU B 1 15 ? -1.764 35.015 -24.039 1.00 16.55 12 GLU B O 1
ATOM 1804 N N . GLY B 1 16 ? -3.472 35.105 -22.560 1.00 13.76 13 GLY B N 1
ATOM 1805 C CA . GLY B 1 16 ? -3.858 36.458 -22.899 1.00 14.80 13 GLY B CA 1
ATOM 1806 C C . GLY B 1 16 ? -4.575 36.616 -24.223 1.00 14.03 13 GLY B C 1
ATOM 1807 O O . GLY B 1 16 ? -4.775 37.746 -24.665 1.00 15.61 13 GLY B O 1
ATOM 1808 N N . ALA B 1 17 ? -4.974 35.513 -24.851 1.00 12.58 14 ALA B N 1
ATOM 1809 C CA . ALA B 1 17 ? -5.657 35.585 -26.137 1.00 14.16 14 ALA B CA 1
ATOM 1810 C C . ALA B 1 17 ? -7.022 36.252 -26.043 1.00 13.50 14 ALA B C 1
ATOM 1811 O O . ALA B 1 17 ? -7.479 36.873 -27.014 1.00 15.11 14 ALA B O 1
ATOM 1813 N N . GLY B 1 18 ? -7.673 36.125 -24.891 1.00 13.17 15 GLY B N 1
ATOM 1814 C CA . GLY B 1 18 ? -9.005 36.663 -24.701 1.00 13.03 15 GLY B CA 1
ATOM 1815 C C . GLY B 1 18 ? -10.081 35.607 -24.468 1.00 12.06 15 GLY B C 1
ATOM 1816 O O . GLY B 1 18 ? -11.259 35.864 -24.710 1.00 12.65 15 GLY B O 1
ATOM 1817 N N . LYS B 1 19 ? -9.705 34.412 -24.019 1.00 1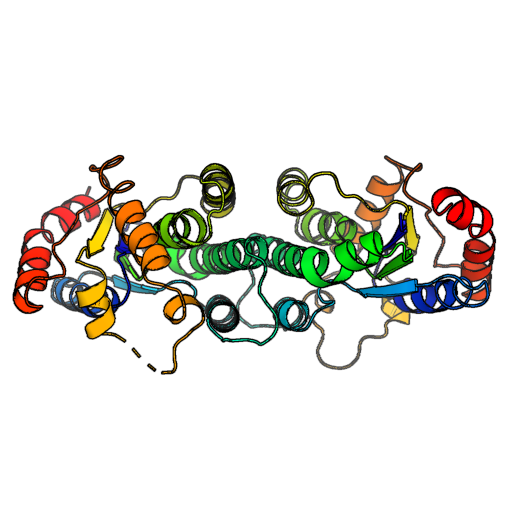2.43 16 LYS B N 1
ATOM 1818 C CA . LYS B 1 19 ? -10.695 33.348 -23.809 1.00 12.00 16 LYS B CA 1
ATOM 1819 C C . LYS B 1 19 ? -11.744 33.737 -22.769 1.00 11.67 16 LYS B C 1
ATOM 1820 O O . LYS B 1 19 ? -12.947 33.573 -22.998 1.00 12.34 16 LYS B O 1
ATOM 1826 N N . SER B 1 20 ? -11.296 34.214 -21.619 1.00 11.80 17 SER B N 1
ATOM 1827 C CA . SER B 1 20 ? -12.225 34.499 -20.532 1.00 12.80 17 SER B CA 1
ATOM 1828 C C . SER B 1 20 ? -13.119 35.688 -20.864 1.00 14.01 17 SER B C 1
ATOM 1829 O O . SER B 1 20 ? -14.327 35.655 -20.639 1.00 14.38 17 SER B O 1
ATOM 1832 N N . THR B 1 21 ? -12.531 36.722 -21.446 1.00 13.08 18 THR B N 1
ATOM 1833 C CA . THR B 1 21 ? -13.297 37.894 -21.842 1.00 12.28 18 THR B CA 1
ATOM 1834 C C . THR B 1 21 ? -14.378 37.502 -22.832 1.00 13.41 18 THR B C 1
ATOM 1835 O O . THR B 1 21 ? -15.532 37.918 -22.725 1.00 13.96 18 THR B O 1
ATOM 1839 N N . ASN B 1 22 ? -14.002 36.691 -23.806 1.00 12.30 19 ASN B N 1
ATOM 1840 C CA . ASN B 1 22 ? -14.945 36.353 -24.854 1.00 15.01 19 ASN B CA 1
ATOM 1841 C C . ASN B 1 22 ? -15.962 35.291 -24.463 1.00 14.09 19 ASN B C 1
ATOM 1842 O O . ASN B 1 22 ? -17.051 35.228 -25.041 1.00 13.58 19 ASN B O 1
ATOM 1847 N N . ARG B 1 23 ? -15.626 34.464 -23.479 1.00 12.98 20 ARG B N 1
ATOM 1848 C CA . ARG B 1 23 ? -16.617 33.549 -22.932 1.00 12.57 20 ARG B CA 1
ATOM 1849 C C . ARG B 1 23 ? -17.782 34.370 -22.387 1.00 13.35 20 ARG B C 1
ATOM 1850 O O . ARG B 1 23 ? -18.956 34.067 -22.634 1.00 13.34 20 ARG B O 1
ATOM 1858 N N . ASP B 1 24 ? -17.455 35.421 -21.652 1.00 12.87 21 ASP B N 1
ATOM 1859 C CA . ASP B 1 24 ? -18.485 36.248 -21.038 1.00 12.90 21 ASP B CA 1
ATOM 1860 C C . ASP B 1 24 ? -19.263 37.052 -22.092 1.00 13.43 21 ASP B C 1
ATOM 1861 O O . ASP B 1 24 ? -20.472 37.255 -21.943 1.00 15.72 21 ASP B O 1
ATOM 1866 N N . TYR B 1 25 ? -18.579 37.518 -23.139 1.00 12.64 22 TYR B N 1
ATOM 1867 C CA . TYR B 1 25 ? -19.242 38.201 -24.247 1.00 12.36 22 TYR B CA 1
ATOM 1868 C C . TYR B 1 25 ? -20.278 37.292 -24.891 1.00 12.49 22 TYR B C 1
ATOM 1869 O O . TYR B 1 25 ? -21.428 37.675 -25.093 1.00 12.88 22 TYR B O 1
ATOM 1878 N N . LEU B 1 26 ? -19.868 36.080 -25.216 1.00 12.77 23 LEU B N 1
ATOM 1879 C CA A LEU B 1 26 ? -20.786 35.116 -25.810 0.37 12.77 23 LEU B CA 1
ATOM 1880 C CA B LEU B 1 26 ? -20.798 35.123 -25.808 0.63 12.63 23 LEU B CA 1
ATOM 1881 C C . LEU B 1 26 ? -21.965 34.840 -24.875 1.00 12.48 23 LEU B C 1
ATOM 1882 O O . LEU B 1 26 ? -23.113 34.724 -25.316 1.00 14.15 23 LEU B O 1
ATOM 1891 N N . ALA B 1 27 ? -21.685 34.716 -23.581 1.00 13.07 24 ALA B N 1
ATOM 1892 C CA . ALA B 1 27 ? -22.747 34.456 -22.611 1.00 13.15 24 ALA B CA 1
ATOM 1893 C C . ALA B 1 27 ? -23.775 35.569 -22.662 1.00 13.93 24 ALA B C 1
ATOM 1894 O O . ALA B 1 27 ? -24.984 35.308 -22.635 1.00 14.63 24 ALA B O 1
ATOM 1896 N N . GLU B 1 28 ? -23.316 36.813 -22.710 1.00 14.08 25 GLU B N 1
ATOM 1897 C CA . GLU B 1 28 ? -24.250 37.924 -22.728 1.00 15.41 25 GLU B CA 1
ATOM 1898 C C . GLU B 1 28 ? -25.086 37.939 -24.000 1.00 15.26 25 GLU B C 1
ATOM 1899 O O . GLU B 1 28 ? -26.288 38.212 -23.950 1.00 16.28 25 GLU B O 1
ATOM 1905 N N . ARG B 1 29 ? -24.459 37.658 -25.139 1.00 14.41 26 ARG B N 1
ATOM 1906 C CA . ARG B 1 29 ? -25.204 37.632 -26.393 1.00 14.97 26 ARG B CA 1
ATOM 1907 C C . ARG B 1 29 ? -26.255 36.528 -26.387 1.00 14.79 26 ARG B C 1
ATOM 1908 O O . ARG B 1 29 ? -27.378 36.720 -26.860 1.00 16.31 26 ARG B O 1
ATOM 1916 N N . LEU B 1 30 ? -25.911 35.364 -25.843 1.00 14.23 27 LEU B N 1
ATOM 1917 C CA . LEU B 1 30 ? -26.861 34.259 -25.832 1.00 14.63 27 LEU B CA 1
ATOM 1918 C C . LEU B 1 30 ? -27.999 34.540 -24.860 1.00 15.66 27 LEU B C 1
ATOM 1919 O O . LEU B 1 30 ? -29.173 34.239 -25.139 1.00 16.57 27 LEU B O 1
ATOM 1924 N N . ARG B 1 31 ? -27.673 35.135 -23.724 1.00 15.95 28 ARG B N 1
ATOM 1925 C CA . ARG B 1 31 ? -28.701 35.452 -22.745 1.00 17.71 28 ARG B CA 1
ATOM 1926 C C . ARG B 1 31 ? -29.664 36.536 -23.259 1.00 19.12 28 ARG B C 1
ATOM 1927 O O . ARG B 1 31 ? -30.849 36.515 -22.929 1.00 20.63 28 ARG B O 1
ATOM 1935 N N . GLU B 1 32 ? -29.171 37.440 -24.104 1.00 17.94 29 GLU B N 1
ATOM 1936 C CA . GLU B 1 32 ? -30.022 38.449 -24.737 1.00 19.73 29 GLU B CA 1
ATOM 1937 C C . GLU B 1 32 ? -31.051 37.789 -25.640 1.00 19.21 29 GLU B C 1
ATOM 1938 O O . GLU B 1 32 ? -32.153 38.309 -25.824 1.00 22.56 29 GLU B O 1
ATOM 1944 N N . ARG B 1 33 ? -30.665 36.657 -26.218 1.00 19.26 30 ARG B N 1
ATOM 1945 C CA A ARG B 1 33 ? -31.555 35.881 -27.077 0.58 19.69 30 ARG B CA 1
ATOM 1946 C CA B ARG B 1 33 ? -31.558 35.877 -27.075 0.42 19.99 30 ARG B CA 1
ATOM 1947 C C . ARG B 1 33 ? -32.455 34.949 -26.259 1.00 20.33 30 ARG B C 1
ATOM 1948 O O . ARG B 1 33 ? -33.247 34.193 -26.819 1.00 22.73 30 ARG B O 1
ATOM 1963 N N . GLY B 1 34 ? -32.329 35.000 -24.936 1.00 18.45 31 GLY B N 1
ATOM 1964 C CA . GLY B 1 34 ? -33.137 34.164 -24.059 1.00 18.42 31 GLY B CA 1
ATOM 1965 C C . GLY B 1 34 ? -32.733 32.702 -24.042 1.00 17.88 31 GLY B C 1
ATOM 1966 O O . GLY B 1 34 ? -33.553 31.822 -23.761 1.00 20.90 31 GLY B O 1
ATOM 1967 N N . ILE B 1 35 ? -31.462 32.435 -24.312 1.00 17.24 32 ILE B N 1
ATOM 1968 C CA . ILE B 1 35 ? -30.948 31.072 -24.349 1.00 17.33 32 ILE B CA 1
ATOM 1969 C C . ILE B 1 35 ? -30.234 30.731 -23.054 1.00 16.51 32 ILE B C 1
ATOM 1970 O O . ILE B 1 35 ? -29.360 31.475 -22.605 1.00 18.13 32 ILE B O 1
ATOM 1975 N N . GLU B 1 36 ? -30.588 29.596 -22.457 1.00 16.21 33 GLU B N 1
ATOM 1976 C CA . GLU B 1 36 ? -29.949 29.150 -21.226 1.00 16.57 33 GLU B CA 1
ATOM 1977 C C . GLU B 1 36 ? -28.472 28.814 -21.448 1.00 17.54 33 GLU B C 1
ATOM 1978 O O . GLU B 1 36 ? -28.129 28.029 -22.333 1.00 16.70 33 GLU B O 1
ATOM 1984 N N . VAL B 1 37 ? -27.609 29.407 -20.629 1.00 16.50 34 VAL B N 1
ATOM 1985 C CA . VAL B 1 37 ? -26.167 29.190 -20.727 1.00 15.16 34 VAL B CA 1
ATOM 1986 C C . VAL B 1 37 ? -25.598 28.730 -19.393 1.00 19.10 34 VAL B C 1
ATOM 1987 O O . VAL B 1 37 ? -25.967 29.253 -18.338 1.00 25.72 34 VAL B O 1
ATOM 1991 N N . GLN B 1 38 ? -24.714 27.743 -19.442 1.00 15.29 35 GLN B N 1
ATOM 1992 C CA . GLN B 1 38 ? -23.938 27.351 -18.277 1.00 14.26 35 GLN B CA 1
ATOM 1993 C C . GLN B 1 38 ? -22.496 27.788 -18.493 1.00 14.02 35 GLN B C 1
ATOM 1994 O O . GLN B 1 38 ? -21.823 27.264 -19.384 1.00 15.63 35 GLN B O 1
ATOM 2000 N N . LEU B 1 39 ? -22.033 28.758 -17.706 1.00 14.69 36 LEU B N 1
ATOM 2001 C CA . LEU B 1 39 ? -20.664 29.261 -17.796 1.00 14.12 36 LEU B CA 1
ATOM 2002 C C . LEU B 1 39 ? -19.754 28.435 -16.910 1.00 13.63 36 LEU B C 1
ATOM 2003 O O . LEU B 1 39 ? -20.120 28.109 -15.785 1.00 18.92 36 LEU B O 1
ATOM 2008 N N . THR B 1 40 ? -18.575 28.085 -17.407 1.00 13.28 37 THR B N 1
ATOM 2009 C CA . THR B 1 40 ? -17.666 27.313 -16.587 1.00 12.52 37 THR B CA 1
ATOM 2010 C C . THR B 1 40 ? -16.237 27.409 -17.125 1.00 11.94 37 THR B C 1
ATOM 2011 O O . THR B 1 40 ? -16.002 28.061 -18.133 1.00 12.64 37 THR B O 1
ATOM 2015 N N . ARG B 1 41 ? -15.281 26.814 -16.419 1.00 13.05 38 ARG B N 1
ATOM 2016 C CA . ARG B 1 41 ? -13.875 26.922 -16.803 1.00 13.36 38 ARG B CA 1
ATOM 2017 C C . ARG B 1 41 ? -13.074 25.756 -16.252 1.00 12.15 38 ARG B C 1
ATOM 2018 O O . ARG B 1 41 ? -13.492 25.119 -15.276 1.00 13.40 38 ARG B O 1
ATOM 2026 N N . GLU B 1 42 ? -11.925 25.500 -16.879 1.00 12.01 39 GLU B N 1
ATOM 2027 C CA . GLU B 1 42 ? -11.013 24.441 -16.440 1.00 12.62 39 GLU B CA 1
ATOM 2028 C C . GLU B 1 42 ? -9.569 24.896 -16.378 1.00 12.54 39 GLU B C 1
ATOM 2029 O O . GLU B 1 42 ? -9.156 25.774 -17.130 1.00 13.34 39 GLU B O 1
ATOM 2035 N N . PRO B 1 43 ? -8.783 24.269 -15.494 1.00 12.31 40 PRO B N 1
ATOM 2036 C CA . PRO B 1 43 ? -9.275 23.333 -14.485 1.00 12.38 40 PRO B CA 1
ATOM 2037 C C . PRO B 1 43 ? -10.112 24.087 -13.469 1.00 12.23 40 PRO B C 1
ATOM 2038 O O . PRO B 1 43 ? -9.808 25.238 -13.127 1.00 13.04 40 PRO B O 1
ATOM 2042 N N . GLY B 1 44 ? -11.137 23.417 -12.959 1.00 12.79 41 GLY B N 1
ATOM 2043 C CA . GLY B 1 44 ? -12.045 24.019 -12.001 1.00 13.49 41 GLY B CA 1
ATOM 2044 C C . GLY B 1 44 ? -13.484 23.714 -12.363 1.00 12.69 41 GLY B C 1
ATOM 2045 O O . GLY B 1 44 ? -13.774 22.724 -13.032 1.00 13.33 41 GLY B O 1
ATOM 2046 N N . GLY B 1 45 ? -14.389 24.568 -11.893 1.00 13.84 42 GLY B N 1
ATOM 2047 C CA . GLY B 1 45 ? -15.792 24.466 -12.250 1.00 14.70 42 GLY B CA 1
ATOM 2048 C C . GLY B 1 45 ? -16.700 23.859 -11.197 1.00 13.12 42 GLY B C 1
ATOM 2049 O O . GLY B 1 45 ? -17.923 23.937 -11.313 1.00 15.46 42 GLY B O 1
ATOM 2050 N N . THR B 1 46 ? -16.104 23.234 -10.184 1.00 13.76 43 THR B N 1
ATOM 2051 C CA . THR B 1 46 ? -16.829 22.712 -9.022 1.00 14.60 43 THR B CA 1
ATOM 2052 C C . THR B 1 46 ? -15.936 22.936 -7.814 1.00 14.61 43 THR B C 1
ATOM 2053 O O . THR B 1 46 ? -14.746 23.193 -7.960 1.00 13.99 43 THR B O 1
ATOM 2057 N N . PRO B 1 47 ? -16.490 22.832 -6.608 1.00 14.79 44 PRO B N 1
ATOM 2058 C CA . PRO B 1 47 ? -15.635 23.091 -5.447 1.00 14.48 44 PRO B CA 1
ATOM 2059 C C . PRO B 1 47 ? -14.375 22.218 -5.419 1.00 14.73 44 PRO B C 1
ATOM 2060 O O . PRO B 1 47 ? -13.269 22.734 -5.212 1.00 14.95 44 PRO B O 1
ATOM 2064 N N . LEU B 1 48 ? -14.520 20.914 -5.626 1.00 14.53 45 LEU B N 1
ATOM 2065 C CA . LEU B 1 48 ? -13.347 20.049 -5.599 1.00 14.85 45 LEU B CA 1
ATOM 2066 C C . LEU B 1 48 ? -12.417 20.347 -6.780 1.00 12.04 45 LEU B C 1
ATOM 2067 O O . LEU B 1 48 ? -11.197 20.397 -6.627 1.00 12.88 45 LEU B O 1
ATOM 2072 N N . ALA B 1 49 ? -12.994 20.539 -7.961 1.00 11.94 46 ALA B N 1
ATOM 2073 C CA . ALA B 1 49 ? -12.184 20.832 -9.139 1.00 11.60 46 ALA B CA 1
ATOM 2074 C C . ALA B 1 49 ? -11.383 22.126 -8.959 1.00 11.04 46 ALA B C 1
ATOM 2075 O O . ALA B 1 49 ? -10.250 22.223 -9.428 1.00 12.92 46 ALA B O 1
ATOM 2077 N N . GLU B 1 50 ? -11.968 23.100 -8.257 1.00 10.87 47 GLU B N 1
ATOM 2078 C CA . GLU B 1 50 ? -11.276 24.361 -7.974 1.00 11.84 47 GLU B CA 1
ATOM 2079 C C . GLU B 1 50 ? -10.130 24.172 -6.980 1.00 12.77 47 GLU B C 1
ATOM 2080 O O . GLU B 1 50 ? -9.117 24.864 -7.062 1.00 14.69 47 GLU B O 1
ATOM 2086 N N . ARG B 1 51 ? -10.270 23.242 -6.039 1.00 12.90 48 ARG B N 1
ATOM 2087 C CA . ARG B 1 51 ? -9.154 22.917 -5.144 1.00 12.63 48 ARG B CA 1
ATOM 2088 C C . ARG B 1 51 ? -8.021 22.260 -5.925 1.00 12.67 48 ARG B C 1
ATOM 2089 O O . ARG B 1 51 ? -6.840 22.496 -5.645 1.00 14.34 48 ARG B O 1
ATOM 2097 N N . ILE B 1 52 ? -8.373 21.441 -6.915 1.00 11.80 49 ILE B N 1
ATOM 2098 C CA . ILE B 1 52 ? -7.368 20.829 -7.776 1.00 12.20 49 ILE B CA 1
ATOM 2099 C C . ILE B 1 52 ? -6.677 21.915 -8.619 1.00 12.74 49 ILE B C 1
ATOM 2100 O O . ILE B 1 52 ? -5.451 21.901 -8.777 1.00 13.48 49 ILE B O 1
ATOM 2105 N N . ARG B 1 53 ? -7.452 22.871 -9.144 1.00 12.06 50 ARG B N 1
ATOM 2106 C CA . ARG B 1 53 ? -6.882 24.017 -9.864 1.00 13.40 50 ARG B CA 1
ATOM 2107 C C . ARG B 1 53 ? -5.833 24.716 -9.006 1.00 13.35 50 ARG B C 1
ATOM 2108 O O . ARG B 1 53 ? -4.751 25.080 -9.487 1.00 14.12 50 ARG B O 1
ATOM 2116 N N . GLU B 1 54 ? -6.149 24.926 -7.732 1.00 12.52 51 GLU B N 1
ATOM 2117 C CA . GLU B 1 54 ? -5.221 25.611 -6.860 1.00 13.81 51 GLU B CA 1
ATOM 2118 C C . GLU B 1 54 ? -3.871 24.885 -6.806 1.00 15.43 51 GLU B C 1
ATOM 2119 O O . GLU B 1 54 ? -2.814 25.523 -6.887 1.00 16.22 51 GLU B O 1
ATOM 2125 N N . LEU B 1 55 ? -3.897 23.561 -6.682 1.00 15.31 52 LEU B N 1
ATOM 2126 C CA . LEU B 1 55 ? -2.660 22.775 -6.670 1.00 16.16 52 LEU B CA 1
ATOM 2127 C C . LEU B 1 55 ? -1.918 22.858 -8.003 1.00 14.92 52 LEU B C 1
ATOM 2128 O O . LEU B 1 55 ? -0.692 22.874 -8.045 1.00 16.44 52 LEU B O 1
ATOM 2133 N N . LEU B 1 56 ? -2.670 22.874 -9.092 1.00 13.41 53 LEU B N 1
ATOM 2134 C CA . LEU B 1 56 ? -2.067 22.945 -10.418 1.00 13.42 53 LEU B CA 1
ATOM 2135 C C . LEU B 1 56 ? -1.378 24.267 -10.717 1.00 13.45 53 LEU B C 1
ATOM 2136 O O . LEU B 1 56 ? -0.385 24.308 -11.451 1.00 16.74 53 LEU B O 1
ATOM 2141 N N . LEU B 1 57 ? -1.898 25.354 -10.163 1.00 13.25 54 LEU B N 1
ATOM 2142 C CA . LEU B 1 57 ? -1.396 26.677 -10.542 1.00 15.74 54 LEU B CA 1
ATOM 2143 C C . LEU B 1 57 ? -0.412 27.300 -9.565 1.00 16.12 54 LEU B C 1
ATOM 2144 O O . LEU B 1 57 ? 0.344 28.183 -9.949 1.00 17.76 54 LEU B O 1
ATOM 2149 N N . ALA B 1 58 ? -0.424 26.853 -8.313 1.00 16.53 55 ALA B N 1
ATOM 2150 C CA . ALA B 1 58 ? 0.389 27.482 -7.281 1.00 17.89 55 ALA B CA 1
ATOM 2151 C C . ALA B 1 58 ? 1.854 27.079 -7.399 1.00 19.84 55 ALA B C 1
ATOM 2152 O O . ALA B 1 58 ? 2.188 25.903 -7.359 1.00 18.73 55 ALA B O 1
ATOM 2154 N N . PRO B 1 59 ? 2.744 28.065 -7.551 1.00 20.21 56 PRO B N 1
ATOM 2155 C CA . PRO B 1 59 ? 4.171 27.731 -7.544 1.00 21.13 56 PRO B CA 1
ATOM 2156 C C . PRO B 1 59 ? 4.592 27.044 -6.249 1.00 19.97 56 PRO B C 1
ATOM 2157 O O . PRO B 1 59 ? 4.054 27.338 -5.184 1.00 21.93 56 PRO B O 1
ATOM 2161 N N . SER B 1 60 ? 5.534 26.116 -6.356 1.00 20.17 57 SER B N 1
ATOM 2162 C CA . SER B 1 60 ? 6.062 25.412 -5.201 1.00 19.57 57 SER B CA 1
ATOM 2163 C C . SER B 1 60 ? 7.532 25.099 -5.432 1.00 23.62 57 SER B C 1
ATOM 2164 O O . SER B 1 60 ? 7.961 24.957 -6.578 1.00 23.34 57 SER B O 1
ATOM 2167 N N . ASP B 1 61 ? 8.297 24.978 -4.352 1.00 22.93 58 ASP B N 1
ATOM 2168 C CA . ASP B 1 61 ? 9.694 24.578 -4.460 1.00 24.19 58 ASP B CA 1
ATOM 2169 C C . ASP B 1 61 ? 9.831 23.102 -4.812 1.00 23.68 58 ASP B C 1
ATOM 2170 O O . ASP B 1 61 ? 10.908 22.643 -5.189 1.00 25.92 58 ASP B O 1
ATOM 2175 N N . GLU B 1 62 ? 8.738 22.357 -4.676 1.00 20.76 59 GLU B N 1
ATOM 2176 C CA . GLU B 1 62 ? 8.718 20.957 -5.079 1.00 22.74 59 GLU B CA 1
ATOM 2177 C C . GLU B 1 62 ? 8.292 20.859 -6.529 1.00 18.55 59 GLU B C 1
ATOM 2178 O O . GLU B 1 62 ? 7.192 21.282 -6.873 1.00 20.84 59 GLU B O 1
ATOM 2184 N N . PRO B 1 63 ? 9.169 20.320 -7.393 1.00 18.77 60 PRO B N 1
ATOM 2185 C CA . PRO B 1 63 ? 8.804 20.135 -8.798 1.00 20.06 60 PRO B CA 1
ATOM 2186 C C . PRO B 1 63 ? 7.644 19.160 -8.924 1.00 17.14 60 PRO B C 1
ATOM 2187 O O . PRO B 1 63 ? 7.657 18.103 -8.291 1.00 17.69 60 PRO B O 1
ATOM 2191 N N . MET B 1 64 ? 6.656 19.519 -9.731 1.00 16.53 61 MET B N 1
ATOM 2192 C CA . MET B 1 64 ? 5.523 18.633 -9.981 1.00 15.42 61 MET B CA 1
ATOM 2193 C C . MET B 1 64 ? 5.859 17.743 -11.174 1.00 15.85 61 MET B C 1
ATOM 2194 O O . MET B 1 64 ? 6.199 18.247 -12.246 1.00 17.59 61 MET B O 1
ATOM 2199 N N . ALA B 1 65 ? 5.802 16.428 -10.997 1.00 16.43 62 ALA B N 1
ATOM 2200 C CA . ALA B 1 65 ? 6.054 15.540 -12.125 1.00 16.45 62 ALA B CA 1
ATOM 2201 C C . ALA B 1 65 ? 5.035 15.806 -13.235 1.00 16.50 62 ALA B C 1
ATOM 2202 O O . ALA B 1 65 ? 3.867 16.102 -12.970 1.00 14.13 62 ALA B O 1
ATOM 2204 N N . ALA B 1 66 ? 5.467 15.698 -14.486 1.00 16.21 63 ALA B N 1
ATOM 2205 C CA . ALA B 1 66 ? 4.551 15.898 -15.594 1.00 13.39 63 ALA B CA 1
ATOM 2206 C C . ALA B 1 66 ? 3.342 14.962 -15.538 1.00 12.41 63 ALA B C 1
ATOM 2207 O O . ALA B 1 66 ? 2.225 15.377 -15.821 1.00 13.77 63 ALA B O 1
ATOM 2209 N N . ASP B 1 67 ? 3.574 13.705 -15.168 1.00 14.59 64 ASP B N 1
ATOM 2210 C CA . ASP B 1 67 ? 2.469 12.750 -15.042 1.00 13.75 64 ASP B CA 1
ATOM 2211 C C . ASP B 1 67 ? 1.463 13.186 -13.977 1.00 12.09 64 ASP B C 1
ATOM 2212 O O . ASP B 1 67 ? 0.261 12.998 -14.140 1.00 12.84 64 ASP B O 1
ATOM 2217 N N . THR B 1 68 ? 1.957 13.762 -12.887 1.00 11.87 65 THR B N 1
ATOM 2218 C CA . THR B 1 68 ? 1.088 14.254 -11.820 1.00 12.05 65 THR B CA 1
ATOM 2219 C C . THR B 1 68 ? 0.226 15.390 -12.349 1.00 12.62 65 THR B C 1
ATOM 2220 O O . THR B 1 68 ? -0.987 15.431 -12.131 1.00 12.81 65 THR B O 1
ATOM 2224 N N . GLU B 1 69 ? 0.852 16.314 -13.077 1.00 12.43 66 GLU B N 1
ATOM 2225 C CA . GLU B 1 69 ? 0.131 17.451 -13.642 1.00 11.94 66 GLU B CA 1
ATOM 2226 C C . GLU B 1 69 ? -0.973 16.963 -14.581 1.00 11.77 66 GLU B C 1
ATOM 2227 O O . GLU B 1 69 ? -2.115 17.423 -14.516 1.00 11.53 66 GLU B O 1
ATOM 2233 N N . LEU B 1 70 ? -0.637 15.999 -15.432 1.00 11.65 67 LEU B N 1
ATOM 2234 C CA . LEU B 1 70 ? -1.589 15.464 -16.395 1.00 11.66 67 LEU B CA 1
ATOM 2235 C C . LEU B 1 70 ? -2.767 14.788 -15.689 1.00 11.11 67 LEU B C 1
ATOM 2236 O O . LEU B 1 70 ? -3.934 14.987 -16.049 1.00 11.78 67 LEU B O 1
ATOM 2241 N N . LEU B 1 71 ? -2.458 13.979 -14.680 1.00 11.67 68 LEU B N 1
ATOM 2242 C CA . LEU B 1 71 ? -3.485 13.245 -13.951 1.00 11.59 68 LEU B CA 1
ATOM 2243 C C . LEU B 1 71 ? -4.381 14.182 -13.147 1.00 10.74 68 LEU B C 1
ATOM 2244 O O . LEU B 1 71 ? -5.604 13.973 -13.078 1.00 12.10 68 LEU B O 1
ATOM 2249 N N . LEU B 1 72 ? -3.800 15.218 -12.552 1.00 10.63 69 LEU B N 1
ATOM 2250 C CA . LEU B 1 72 ? -4.594 16.218 -11.847 1.00 10.63 69 LEU B CA 1
ATOM 2251 C C . LEU B 1 72 ? -5.539 16.955 -12.798 1.00 10.68 69 LEU B C 1
ATOM 2252 O O . LEU B 1 72 ? -6.699 17.198 -12.457 1.00 11.63 69 LEU B O 1
ATOM 2257 N N . MET B 1 73 ? -5.045 17.348 -13.973 1.00 10.61 70 MET B N 1
ATOM 2258 C CA . MET B 1 73 ? -5.900 17.998 -14.960 1.00 10.37 70 MET B CA 1
ATOM 2259 C C . MET B 1 73 ? -7.087 17.112 -15.290 1.00 11.92 70 MET B C 1
ATOM 2260 O O . MET B 1 73 ? -8.223 17.585 -15.379 1.00 11.91 70 MET B O 1
ATOM 2265 N N . PHE B 1 74 ? -6.834 15.825 -15.479 1.00 10.07 71 PHE B N 1
ATOM 2266 C CA . PHE B 1 74 ? -7.933 14.934 -15.831 1.00 9.97 71 PHE B CA 1
ATOM 2267 C C . PHE B 1 74 ? -8.844 14.588 -14.651 1.00 10.22 71 PHE B C 1
ATOM 2268 O O . PHE B 1 74 ? -10.032 14.340 -14.845 1.00 11.89 71 PHE B O 1
ATOM 2276 N N . ALA B 1 75 ? -8.301 14.592 -13.443 1.00 9.83 72 ALA B N 1
ATOM 2277 C CA . ALA B 1 75 ? -9.132 14.357 -12.265 1.00 10.26 72 ALA B CA 1
ATOM 2278 C C . ALA B 1 75 ? -10.120 15.510 -12.095 1.00 10.61 72 ALA B C 1
ATOM 2279 O O . ALA B 1 75 ? -11.312 15.283 -11.860 1.00 11.62 72 ALA B O 1
ATOM 2281 N N . ALA B 1 76 ? -9.641 16.740 -12.260 1.00 11.65 73 ALA B N 1
ATOM 2282 C CA . ALA B 1 76 ? -10.525 17.897 -12.204 1.00 10.81 73 ALA B CA 1
ATOM 2283 C C . ALA B 1 76 ? -11.575 17.813 -13.307 1.00 10.34 73 ALA B C 1
ATOM 2284 O O . ALA B 1 76 ? -12.748 18.112 -13.069 1.00 12.45 73 ALA B O 1
ATOM 2286 N N . ARG B 1 77 ? -11.161 17.392 -14.498 1.00 11.15 74 ARG B N 1
ATOM 2287 C CA . ARG B 1 77 ? -12.091 17.269 -15.614 1.00 10.93 74 ARG B CA 1
ATOM 2288 C C . ARG B 1 77 ? -13.169 16.225 -15.346 1.00 11.64 74 ARG B C 1
ATOM 2289 O O . ARG B 1 77 ? -14.341 16.448 -15.656 1.00 12.76 74 ARG B O 1
ATOM 2297 N N . ALA B 1 78 ? -12.787 15.074 -14.792 1.00 11.53 75 ALA B N 1
ATOM 2298 C CA . ALA B 1 78 ? -13.764 14.033 -14.462 1.00 11.51 75 ALA B CA 1
ATOM 2299 C C . ALA B 1 78 ? -14.846 14.575 -13.522 1.00 12.04 75 ALA B C 1
ATOM 2300 O O . ALA B 1 78 ? -16.051 14.338 -13.721 1.00 12.56 75 ALA B O 1
ATOM 2302 N N . GLN B 1 79 ? -14.423 15.330 -12.519 1.00 11.72 76 GLN B N 1
ATOM 2303 C CA . GLN B 1 79 ? -15.355 15.868 -11.538 1.00 11.39 76 GLN B CA 1
ATOM 2304 C C . GLN B 1 79 ? -16.273 16.905 -12.181 1.00 12.61 76 GLN B C 1
ATOM 2305 O O . GLN B 1 79 ? -17.491 16.907 -11.953 1.00 13.25 76 GLN B O 1
ATOM 2311 N N . HIS B 1 80 ? -15.681 17.755 -13.007 1.00 12.98 77 HIS B N 1
ATOM 2312 C CA . HIS B 1 80 ? -16.374 18.827 -13.711 1.00 13.93 77 HIS B CA 1
ATOM 2313 C C . HIS B 1 80 ? -17.405 18.269 -14.684 1.00 12.83 77 HIS B C 1
ATOM 2314 O O . HIS B 1 80 ? -18.526 18.776 -14.783 1.00 13.12 77 HIS B O 1
ATOM 2321 N N . LEU B 1 81 ? -17.029 17.220 -15.409 1.00 12.02 78 LEU B N 1
ATOM 2322 C CA . LEU B 1 81 ? -17.940 16.581 -16.344 1.00 13.87 78 LEU B CA 1
ATOM 2323 C C . LEU B 1 81 ? -19.150 16.016 -15.623 1.00 14.00 78 LEU B C 1
ATOM 2324 O O . LEU B 1 81 ? -20.295 16.192 -16.051 1.00 16.27 78 LEU B O 1
ATOM 2329 N N . ALA B 1 82 ? -18.899 15.317 -14.524 1.00 14.15 79 ALA B N 1
ATOM 2330 C CA . ALA B 1 82 ? -19.978 14.660 -13.799 1.00 16.68 79 ALA B CA 1
ATOM 2331 C C . ALA B 1 82 ? -20.882 15.671 -13.114 1.00 16.86 79 ALA B C 1
ATOM 2332 O O . ALA B 1 82 ? -22.106 15.515 -13.121 1.00 18.18 79 ALA B O 1
ATOM 2334 N N . GLY B 1 83 ? -20.285 16.707 -12.535 1.00 14.54 80 GLY B N 1
ATOM 2335 C CA . GLY B 1 83 ? -21.024 17.621 -11.692 1.00 17.44 80 GLY B CA 1
ATOM 2336 C C . GLY B 1 83 ? -21.702 18.762 -12.421 1.00 16.13 80 GLY B C 1
ATOM 2337 O O . GLY B 1 83 ? -22.729 19.263 -11.965 1.00 19.04 80 GLY B O 1
ATOM 2338 N N . VAL B 1 84 ? -21.146 19.177 -13.554 1.00 15.11 81 VAL B N 1
ATOM 2339 C CA . VAL B 1 84 ? -21.608 20.404 -14.192 1.00 15.65 81 VAL B CA 1
ATOM 2340 C C . VAL B 1 84 ? -21.900 20.224 -15.678 1.00 15.06 81 VAL B C 1
ATOM 2341 O O . VAL B 1 84 ? -22.994 20.542 -16.149 1.00 16.57 81 VAL B O 1
ATOM 2345 N N . ILE B 1 85 ? -20.932 19.710 -16.424 1.00 13.33 82 ILE B N 1
ATOM 2346 C CA . ILE B 1 85 ? -21.084 19.691 -17.870 1.00 13.52 82 ILE B CA 1
ATOM 2347 C C . ILE B 1 85 ? -22.170 18.720 -18.352 1.00 14.35 82 ILE B C 1
ATOM 2348 O O . ILE B 1 85 ? -23.065 19.110 -19.094 1.00 14.03 82 ILE B O 1
ATOM 2353 N N . ARG B 1 86 ? -22.105 17.458 -17.941 1.00 13.46 83 ARG B N 1
ATOM 2354 C CA . ARG B 1 86 ? -23.116 16.512 -18.407 1.00 13.45 83 ARG B CA 1
ATOM 2355 C C . ARG B 1 86 ? -24.533 16.907 -17.990 1.00 13.45 83 ARG B C 1
ATOM 2356 O O . ARG B 1 86 ? -25.444 16.876 -18.815 1.00 16.38 83 ARG B O 1
ATOM 2364 N N . PRO B 1 87 ? -24.722 17.330 -16.732 1.00 14.15 84 PRO B N 1
ATOM 2365 C CA . PRO B 1 87 ? -26.088 17.742 -16.376 1.00 16.41 84 PRO B CA 1
ATOM 2366 C C . PRO B 1 87 ? -26.555 18.955 -17.188 1.00 15.40 84 PRO B C 1
ATOM 2367 O O . PRO B 1 87 ? -27.726 19.011 -17.571 1.00 19.01 84 PRO B O 1
ATOM 2371 N N . ALA B 1 88 ? -25.666 19.905 -17.454 1.00 15.60 85 ALA B N 1
ATOM 2372 C CA . ALA B 1 88 ? -26.048 21.063 -18.249 1.00 15.68 85 ALA B CA 1
ATOM 2373 C C . ALA B 1 88 ? -26.450 20.659 -19.671 1.00 16.75 85 ALA B C 1
ATOM 2374 O O . ALA B 1 88 ? -27.446 21.142 -20.203 1.00 16.96 85 ALA B O 1
ATOM 2376 N N . LEU B 1 89 ? -25.692 19.755 -20.278 1.00 15.74 86 LEU B N 1
ATOM 2377 C CA . LEU B 1 89 ? -26.024 19.297 -21.622 1.00 17.12 86 LEU B CA 1
ATOM 2378 C C . LEU B 1 89 ? -27.352 18.546 -21.627 1.00 18.89 86 LEU B C 1
ATOM 2379 O O . LEU B 1 89 ? -28.141 18.677 -22.563 1.00 21.26 86 LEU B O 1
ATOM 2384 N N . ALA B 1 90 ? -27.607 17.774 -20.575 1.00 17.38 87 ALA B N 1
ATOM 2385 C CA . ALA B 1 90 ? -28.833 16.981 -20.508 1.00 19.10 87 ALA B CA 1
ATOM 2386 C C . ALA B 1 90 ? -30.104 17.828 -20.417 1.00 19.91 87 ALA B C 1
ATOM 2387 O O . ALA B 1 90 ? -31.174 17.397 -20.845 1.00 21.41 87 ALA B O 1
ATOM 2389 N N . ARG B 1 91 ? -29.995 19.028 -19.853 1.00 18.80 88 ARG B N 1
ATOM 2390 C CA . ARG B 1 91 ? -31.164 19.891 -19.744 1.00 20.33 88 ARG B CA 1
ATOM 2391 C C . ARG B 1 91 ? -31.228 20.938 -20.860 1.00 20.15 88 ARG B C 1
ATOM 2392 O O . ARG B 1 91 ? -32.109 21.797 -20.861 1.00 23.27 88 ARG B O 1
ATOM 2400 N N . GLY B 1 92 ? -30.293 20.864 -21.803 1.00 18.53 89 GLY B N 1
ATOM 2401 C CA . GLY B 1 92 ? -30.361 21.672 -23.004 1.00 18.61 89 GLY B CA 1
ATOM 2402 C C . GLY B 1 92 ? -29.642 23.003 -22.941 1.00 17.81 89 GLY B C 1
ATOM 2403 O O . GLY B 1 92 ? -29.842 23.840 -23.812 1.00 19.26 89 GLY B O 1
ATOM 2404 N N . ALA B 1 93 ? -28.821 23.206 -21.918 1.00 17.38 90 ALA B N 1
ATOM 2405 C CA . ALA B 1 93 ? -28.037 24.435 -21.814 1.00 17.73 90 ALA B CA 1
ATOM 2406 C C . ALA B 1 93 ? -26.948 24.505 -22.877 1.00 16.69 90 ALA B C 1
ATOM 2407 O O . ALA B 1 93 ? -26.438 23.473 -23.326 1.00 15.66 90 ALA B O 1
ATOM 2409 N N . VAL B 1 94 ? -26.586 25.726 -23.271 1.00 16.00 91 VAL B N 1
ATOM 2410 C CA . VAL B 1 94 ? -25.318 25.937 -23.963 1.00 14.00 91 VAL B CA 1
ATOM 2411 C C . VAL B 1 94 ? -24.230 26.058 -22.915 1.00 14.24 91 VAL B C 1
ATOM 2412 O O . VAL B 1 94 ? -24.220 27.000 -22.128 1.00 15.64 91 VAL B O 1
ATOM 2416 N N . VAL B 1 95 ? -23.328 25.093 -22.887 1.00 12.81 92 VAL B N 1
ATOM 2417 C CA . VAL B 1 95 ? -22.169 25.163 -22.008 1.00 12.28 92 VAL B CA 1
ATOM 2418 C C . VAL B 1 95 ? -21.082 25.968 -22.700 1.00 14.18 92 VAL B C 1
ATOM 2419 O O . VAL B 1 95 ? -20.699 25.668 -23.830 1.00 13.84 92 VAL B O 1
ATOM 2423 N N . LEU B 1 96 ? -20.624 27.023 -22.033 1.00 12.27 93 LEU B N 1
ATOM 2424 C CA . LEU B 1 96 ? -19.497 27.799 -22.534 1.00 11.91 93 LEU B CA 1
ATOM 2425 C C . LEU B 1 96 ? -18.354 27.573 -21.571 1.00 12.00 93 LEU B C 1
ATOM 2426 O O . LEU B 1 96 ? -18.368 28.086 -20.448 1.00 13.14 93 LEU B O 1
ATOM 2431 N N . CYS B 1 97 ? -17.384 26.776 -21.999 1.00 11.76 94 CYS B N 1
ATOM 2432 C CA . CYS B 1 97 ? -16.333 26.298 -21.110 1.00 12.73 94 CYS B CA 1
ATOM 2433 C C . CYS B 1 97 ? -14.976 26.875 -21.502 1.00 12.09 94 CYS B C 1
ATOM 2434 O O . CYS B 1 97 ? -14.471 26.604 -22.590 1.00 12.72 94 CYS B O 1
ATOM 2437 N N . ASP B 1 98 ? -14.421 27.692 -20.614 1.00 11.85 95 ASP B N 1
ATOM 2438 C CA . ASP B 1 98 ? -13.115 28.345 -20.774 1.00 11.73 95 ASP B CA 1
ATOM 2439 C C . ASP B 1 98 ? -12.024 27.294 -20.484 1.00 12.39 95 ASP B C 1
ATOM 2440 O O . ASP B 1 98 ? -11.703 27.017 -19.315 1.00 12.50 95 ASP B O 1
ATOM 2445 N N . ARG B 1 99 ? -11.502 26.703 -21.569 1.00 11.11 96 ARG B N 1
ATOM 2446 C CA . ARG B 1 99 ? -10.514 25.609 -21.598 1.00 12.05 96 ARG B CA 1
ATOM 2447 C C . ARG B 1 99 ? -11.097 24.228 -21.375 1.00 11.75 96 ARG B C 1
ATOM 2448 O O . ARG B 1 99 ? -12.011 24.047 -20.562 1.00 12.58 96 ARG B O 1
ATOM 2456 N N . PHE B 1 100 ? -10.548 23.253 -22.091 1.00 11.73 97 PHE B N 1
ATOM 2457 C CA . PHE B 1 100 ? -10.942 21.863 -21.942 1.00 11.83 97 PHE B CA 1
ATOM 2458 C C . PHE B 1 100 ? -9.766 21.021 -22.439 1.00 11.14 97 PHE B C 1
ATOM 2459 O O . PHE B 1 100 ? -8.610 21.441 -22.309 1.00 12.29 97 PHE B O 1
ATOM 2467 N N . THR B 1 101 ? -10.038 19.851 -22.998 1.00 11.64 98 THR B N 1
ATOM 2468 C CA . THR B 1 101 ? -8.975 18.892 -23.282 1.00 10.94 98 THR B CA 1
ATOM 2469 C C . THR B 1 101 ? -8.000 19.350 -24.374 1.00 12.17 98 THR B C 1
ATOM 2470 O O . THR B 1 101 ? -6.851 18.905 -24.399 1.00 11.58 98 THR B O 1
ATOM 2474 N N . ASP B 1 102 ? -8.408 20.250 -25.261 1.00 11.59 99 ASP B N 1
ATOM 2475 C CA . ASP B 1 102 ? -7.416 20.777 -26.204 1.00 10.31 99 ASP B CA 1
ATOM 2476 C C . ASP B 1 102 ? -6.263 21.427 -25.453 1.00 10.06 99 ASP B C 1
ATOM 2477 O O . ASP B 1 102 ? -5.121 21.330 -25.8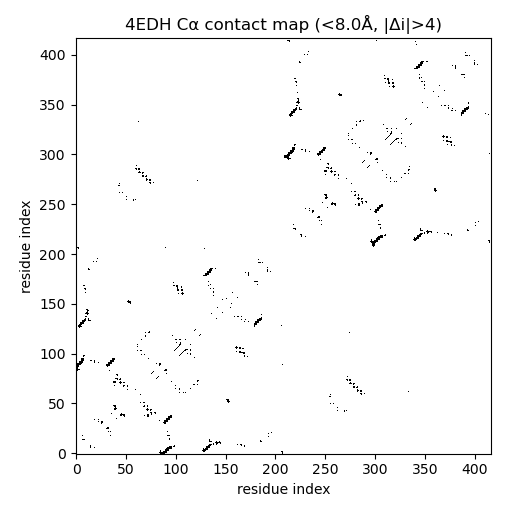83 1.00 11.85 99 ASP B O 1
ATOM 2482 N N . ALA B 1 103 ? -6.559 22.113 -24.354 1.00 10.44 100 ALA B N 1
ATOM 2483 C CA . ALA B 1 103 ? -5.500 22.715 -23.558 1.00 10.99 100 ALA B CA 1
ATOM 2484 C C . ALA B 1 103 ? -4.554 21.640 -23.044 1.00 11.00 100 ALA B C 1
ATOM 2485 O O . ALA B 1 103 ? -3.364 21.887 -22.888 1.00 11.65 100 ALA B O 1
ATOM 2487 N N . THR B 1 104 ? -5.067 20.450 -22.751 1.00 11.08 101 THR B N 1
ATOM 2488 C CA . THR B 1 104 ? -4.191 19.381 -22.274 1.00 12.63 101 THR B CA 1
ATOM 2489 C C . THR B 1 104 ? -3.232 18.955 -23.385 1.00 11.97 101 THR B C 1
ATOM 2490 O O . THR B 1 104 ? -2.019 18.827 -23.172 1.00 11.56 101 THR B O 1
ATOM 2494 N N . TYR B 1 105 ? -3.760 18.751 -24.586 1.00 11.11 102 TYR B N 1
ATOM 2495 C CA . TYR B 1 105 ? -2.881 18.435 -25.690 1.00 12.75 102 TYR B CA 1
ATOM 2496 C C . TYR B 1 105 ? -1.832 19.539 -25.895 1.00 13.08 102 TYR B C 1
ATOM 2497 O O . TYR B 1 105 ? -0.676 19.247 -26.193 1.00 13.45 102 TYR B O 1
ATOM 2506 N N . ALA B 1 106 ? -2.243 20.799 -25.767 1.00 11.57 103 ALA B N 1
ATOM 2507 C CA . ALA B 1 106 ? -1.327 21.915 -26.025 1.00 11.87 103 ALA B CA 1
ATOM 2508 C C . ALA B 1 106 ? -0.275 22.110 -24.933 1.00 11.60 103 ALA B C 1
ATOM 2509 O O . ALA B 1 106 ? 0.900 22.266 -25.250 1.00 13.08 103 ALA B O 1
ATOM 2511 N N . TYR B 1 107 ? -0.697 22.110 -23.672 1.00 11.08 104 TYR B N 1
ATOM 2512 C CA . TYR B 1 107 ? 0.203 22.394 -22.547 1.00 11.37 104 TYR B CA 1
ATOM 2513 C C . TYR B 1 107 ? 0.956 21.149 -22.096 1.00 13.07 104 TYR B C 1
ATOM 2514 O O . TYR B 1 107 ? 2.187 21.161 -22.001 1.00 14.02 104 TYR B O 1
ATOM 2523 N N . GLN B 1 108 ? 0.229 20.074 -21.817 1.00 12.33 105 GLN B N 1
ATOM 2524 C CA . GLN B 1 108 ? 0.878 18.846 -21.375 1.00 13.13 105 GLN B CA 1
ATOM 2525 C C . GLN B 1 108 ? 1.548 18.081 -22.517 1.00 14.88 105 GLN B C 1
ATOM 2526 O O . GLN B 1 108 ? 2.576 17.437 -22.313 1.00 15.90 105 GLN B O 1
ATOM 2532 N N . GLY B 1 109 ? 0.976 18.157 -23.718 1.00 13.64 106 GLY B N 1
ATOM 2533 C CA . GLY B 1 109 ? 1.578 17.519 -24.878 1.00 15.12 106 GLY B CA 1
ATOM 2534 C C . GLY B 1 109 ? 2.651 18.385 -25.516 1.00 16.46 106 GLY B C 1
ATOM 2535 O O . GLY B 1 109 ? 3.845 18.095 -25.414 1.00 17.61 106 GLY B O 1
ATOM 2536 N N . GLY B 1 110 ? 2.234 19.465 -26.174 1.00 13.38 107 GLY B N 1
ATOM 2537 C CA . GLY B 1 110 ? 3.173 20.367 -26.829 1.00 14.53 107 GLY B CA 1
ATOM 2538 C C . GLY B 1 110 ? 4.197 20.945 -25.858 1.00 14.86 107 GLY B C 1
ATOM 2539 O O . GLY B 1 110 ? 5.403 20.835 -26.072 1.00 15.62 107 GLY B O 1
ATOM 2540 N N . GLY B 1 111 ? 3.716 21.563 -24.783 1.00 14.84 108 GLY B N 1
ATOM 2541 C CA . GLY B 1 111 ? 4.589 22.240 -23.838 1.00 13.90 108 GLY B CA 1
ATOM 2542 C C . GLY B 1 111 ? 5.480 21.297 -23.046 1.00 14.56 108 GLY B C 1
ATOM 2543 O O . GLY B 1 111 ? 6.701 21.428 -23.097 1.00 17.58 108 GLY B O 1
ATOM 2544 N N . ARG B 1 112 ? 4.878 20.346 -22.328 1.00 15.68 109 ARG B N 1
ATOM 2545 C CA . ARG B 1 112 ? 5.625 19.430 -21.469 1.00 15.48 109 ARG B CA 1
ATOM 2546 C C . ARG B 1 112 ? 6.335 18.308 -22.215 1.00 16.88 109 ARG B C 1
ATOM 2547 O O . ARG B 1 112 ? 7.289 17.727 -21.695 1.00 19.08 109 ARG B O 1
ATOM 2555 N N . GLY B 1 113 ? 5.865 17.987 -23.416 1.00 16.46 110 GLY B N 1
ATOM 2556 C CA . GLY B 1 113 ? 6.447 16.902 -24.184 1.00 16.74 110 GLY B CA 1
ATOM 2557 C C . GLY B 1 113 ? 5.887 15.523 -23.870 1.00 18.58 110 GLY B C 1
ATOM 2558 O O . GLY B 1 113 ? 6.487 14.514 -24.245 1.00 21.10 110 GLY B O 1
ATOM 2559 N N . LEU B 1 114 ? 4.748 15.459 -23.189 1.00 16.97 111 LEU B N 1
ATOM 2560 C CA . LEU B 1 114 ? 4.108 14.159 -22.979 1.00 17.58 111 LEU B CA 1
ATOM 2561 C C . LEU B 1 114 ? 3.545 13.637 -24.289 1.00 18.66 111 LEU B C 1
ATOM 2562 O O . LEU B 1 114 ? 2.994 14.397 -25.077 1.00 19.08 111 LEU B O 1
ATOM 2567 N N . PRO B 1 115 ? 3.688 12.330 -24.534 1.00 20.00 112 PRO B N 1
ATOM 2568 C CA . PRO B 1 115 ? 3.214 11.733 -25.784 1.00 19.18 112 PRO B CA 1
ATOM 2569 C C . PRO B 1 115 ? 1.717 11.943 -26.013 1.00 17.23 112 PRO B C 1
ATOM 2570 O O . PRO B 1 115 ? 0.899 11.766 -25.108 1.00 17.81 112 PRO B O 1
ATOM 2574 N N . GLU B 1 116 ? 1.362 12.321 -27.234 1.00 18.92 113 GLU B N 1
ATOM 2575 C CA . GLU B 1 116 ? -0.033 12.545 -27.574 1.00 17.88 113 GLU B CA 1
ATOM 2576 C C . GLU B 1 116 ? -0.895 11.326 -27.246 1.00 19.00 113 GLU B C 1
ATOM 2577 O O . GLU B 1 116 ? -2.032 11.469 -26.801 1.00 18.61 113 GLU B O 1
ATOM 2583 N N . ALA B 1 117 ? -0.350 10.132 -27.461 1.00 19.99 114 ALA B N 1
ATOM 2584 C CA . ALA B 1 117 ? -1.111 8.902 -27.244 1.00 21.13 114 ALA B CA 1
ATOM 2585 C C . ALA B 1 117 ? -1.508 8.710 -25.789 1.00 20.71 114 ALA B C 1
ATOM 2586 O O . ALA B 1 117 ? -2.543 8.114 -25.499 1.00 21.50 114 ALA B O 1
ATOM 2588 N N . ARG B 1 118 ? -0.684 9.204 -24.873 1.00 19.46 115 ARG B N 1
ATOM 2589 C CA . ARG B 1 118 ? -0.991 9.086 -23.452 1.00 17.73 115 ARG B CA 1
ATOM 2590 C C . ARG B 1 118 ? -2.126 10.034 -23.059 1.00 19.22 115 ARG B C 1
ATOM 2591 O O . ARG B 1 118 ? -2.985 9.693 -22.247 1.00 18.13 115 ARG B O 1
ATOM 2599 N N . ILE B 1 119 ? -2.132 11.221 -23.651 1.00 16.22 116 ILE B N 1
ATOM 2600 C CA . ILE B 1 119 ? -3.196 12.179 -23.404 1.00 17.34 116 ILE B CA 1
ATOM 2601 C C . ILE B 1 119 ? -4.489 11.646 -24.023 1.00 16.93 116 ILE B C 1
ATOM 2602 O O . ILE B 1 119 ? -5.556 11.724 -23.413 1.00 16.04 116 ILE B O 1
ATOM 2607 N N . ALA B 1 120 ? -4.384 11.068 -25.216 1.00 16.18 117 ALA B N 1
ATOM 2608 C CA . ALA B 1 120 ? -5.551 10.499 -25.887 1.00 16.82 117 ALA B CA 1
ATOM 2609 C C . ALA B 1 120 ? -6.156 9.369 -25.053 1.00 18.27 117 ALA B C 1
ATOM 2610 O O . ALA B 1 120 ? -7.379 9.234 -24.966 1.00 17.63 117 ALA B O 1
ATOM 2612 N N . ALA B 1 121 ? -5.298 8.553 -24.450 1.00 16.88 118 ALA B N 1
ATOM 2613 C CA . ALA B 1 121 ? -5.777 7.466 -23.610 1.00 18.13 118 ALA B CA 1
ATOM 2614 C C . ALA B 1 121 ? -6.607 8.005 -22.444 1.00 17.99 118 ALA B C 1
ATOM 2615 O O . ALA B 1 121 ? -7.667 7.478 -22.126 1.00 18.10 118 ALA B O 1
ATOM 2617 N N . LEU B 1 122 ? -6.140 9.071 -21.807 1.00 15.01 119 LEU B N 1
ATOM 2618 C CA . LEU B 1 122 ? -6.896 9.646 -20.695 1.00 16.08 119 LEU B CA 1
ATOM 2619 C C . LEU B 1 122 ? -8.157 10.372 -21.157 1.00 14.91 119 LEU B C 1
ATOM 2620 O O . LEU B 1 122 ? -9.176 10.363 -20.464 1.00 14.64 119 LEU B O 1
ATOM 2625 N N . GLU B 1 123 ? -8.101 10.982 -22.330 1.00 14.21 120 GLU B N 1
ATOM 2626 C CA . GLU B 1 123 ? -9.294 11.611 -22.890 1.00 14.22 120 GLU B CA 1
ATOM 2627 C C . GLU B 1 123 ? -10.434 10.598 -23.010 1.00 14.74 120 GLU B C 1
ATOM 2628 O O . GLU B 1 123 ? -11.557 10.848 -22.574 1.00 15.73 120 GLU B O 1
ATOM 2634 N N . SER B 1 124 ? -10.141 9.444 -23.597 1.00 15.52 121 SER B N 1
ATOM 2635 C CA . SER B 1 124 ? -11.157 8.406 -23.754 1.00 15.92 121 SER B CA 1
ATOM 2636 C C . SER B 1 124 ? -11.567 7.840 -22.398 1.00 15.69 121 SER B C 1
ATOM 2637 O O . SER B 1 124 ? -12.739 7.581 -22.158 1.00 17.20 121 SER B O 1
ATOM 2640 N N . PHE B 1 125 ? -10.587 7.663 -21.521 1.00 15.68 122 PHE B N 1
ATOM 2641 C CA . PHE B 1 125 ? -10.826 7.134 -20.183 1.00 16.20 122 PHE B CA 1
ATOM 2642 C C . PHE B 1 125 ? -11.851 8.002 -19.447 1.00 17.87 122 PHE B C 1
ATOM 2643 O O . PHE B 1 125 ? -12.799 7.503 -18.852 1.00 17.96 122 PHE B O 1
ATOM 2651 N N . VAL B 1 126 ? -11.659 9.310 -19.491 1.00 14.26 123 VAL B N 1
ATOM 2652 C CA . VAL B 1 126 ? -12.478 10.226 -18.704 1.00 14.48 123 VAL B CA 1
ATOM 2653 C C . VAL B 1 126 ? -13.784 10.643 -19.387 1.00 15.74 123 VAL B C 1
ATOM 2654 O O . VAL B 1 126 ? -14.825 10.774 -18.725 1.00 15.63 123 VAL B O 1
ATOM 2658 N N . GLN B 1 127 ? -13.734 10.834 -20.703 1.00 14.80 124 GLN B N 1
ATOM 2659 C CA . GLN B 1 127 ? -14.851 11.439 -21.437 1.00 13.45 124 GLN B CA 1
ATOM 2660 C C . GLN B 1 127 ? -15.695 10.444 -22.215 1.00 15.71 124 GLN B C 1
ATOM 2661 O O . GLN B 1 127 ? -16.776 10.791 -22.699 1.00 17.40 124 GLN B O 1
ATOM 2667 N N . GLY B 1 128 ? -15.225 9.209 -22.356 1.00 16.54 125 GLY B N 1
ATOM 2668 C CA . GLY B 1 128 ? -15.858 8.317 -23.303 1.00 18.13 125 GLY B CA 1
ATOM 2669 C C . GLY B 1 128 ? -15.810 8.961 -24.673 1.00 18.47 125 GLY B C 1
ATOM 2670 O O . GLY B 1 128 ? -14.755 9.427 -25.117 1.00 19.12 125 GLY B O 1
ATOM 2671 N N . ASP B 1 129 ? -16.951 8.997 -25.357 1.00 18.75 126 ASP B N 1
ATOM 2672 C CA . ASP B 1 129 ? -16.968 9.600 -26.684 1.00 19.72 126 ASP B CA 1
ATOM 2673 C C . ASP B 1 129 ? -17.297 11.092 -26.695 1.00 19.54 126 ASP B C 1
ATOM 2674 O O . ASP B 1 129 ? -17.418 11.686 -27.767 1.00 19.07 126 ASP B O 1
ATOM 2679 N N . LEU B 1 130 ? -17.446 11.704 -25.522 1.00 17.48 127 LEU B N 1
ATOM 2680 C CA . LEU B 1 130 ? -17.891 13.089 -25.468 1.00 18.11 127 LEU B CA 1
ATOM 2681 C C . LEU B 1 130 ? -16.783 14.030 -25.903 1.00 15.72 127 LEU B C 1
ATOM 2682 O O . LEU B 1 130 ? -15.678 13.995 -25.359 1.00 16.02 127 LEU B O 1
ATOM 2687 N N . ARG B 1 131 ? -17.085 14.857 -26.896 1.00 16.12 128 ARG B N 1
ATOM 2688 C CA . ARG B 1 131 ? -16.193 15.922 -27.342 1.00 15.68 128 ARG B CA 1
ATOM 2689 C C . ARG B 1 131 ? -16.996 17.210 -27.432 1.00 14.41 128 ARG B C 1
ATOM 2690 O O . ARG B 1 131 ? -18.221 17.175 -27.563 1.00 15.83 128 ARG B O 1
ATOM 2698 N N . PRO B 1 132 ? -16.315 18.359 -27.417 1.00 13.65 129 PRO B N 1
ATOM 2699 C CA . PRO B 1 132 ? -17.039 19.601 -27.671 1.00 13.90 129 PRO B CA 1
ATOM 2700 C C . PRO B 1 132 ? -17.715 19.572 -29.036 1.00 15.25 129 PRO B C 1
ATOM 2701 O O . PRO B 1 132 ? -17.197 18.969 -29.968 1.00 14.47 129 PRO B O 1
ATOM 2705 N N . ASP B 1 133 ? -18.875 20.205 -29.137 1.00 14.55 130 ASP B N 1
ATOM 2706 C CA . ASP B 1 133 ? -19.539 20.384 -30.416 1.00 13.42 130 ASP B CA 1
ATOM 2707 C C . ASP B 1 133 ? -18.852 21.468 -31.234 1.00 13.97 130 ASP B C 1
ATOM 2708 O O . ASP B 1 133 ? -18.885 21.444 -32.457 1.00 16.99 130 ASP B O 1
ATOM 2713 N N . LEU B 1 134 ? -18.221 22.421 -30.549 1.00 11.98 131 LEU B N 1
ATOM 2714 C CA . LEU B 1 134 ? -17.572 23.546 -31.204 1.00 13.20 131 LEU B CA 1
ATOM 2715 C C . LEU B 1 134 ? -16.487 24.034 -30.276 1.00 12.22 131 LEU B C 1
ATOM 2716 O O . LEU B 1 134 ? -16.736 24.221 -29.087 1.00 12.52 131 LEU B O 1
ATOM 2721 N N . THR B 1 135 ? -15.293 24.233 -30.825 1.00 10.94 132 THR B N 1
ATOM 2722 C CA . THR B 1 135 ? -14.162 24.760 -30.068 1.00 11.09 132 THR B CA 1
ATOM 2723 C C . THR B 1 135 ? -13.658 25.993 -30.797 1.00 10.82 132 THR B C 1
ATOM 2724 O O . THR B 1 135 ? -13.306 25.933 -31.992 1.00 11.59 132 THR B O 1
ATOM 2728 N N . LEU B 1 136 ? -13.641 27.108 -30.058 1.00 10.82 133 LEU B N 1
ATOM 2729 C CA . LEU B 1 136 ? -13.204 28.391 -30.597 1.00 10.84 133 LEU B CA 1
ATOM 2730 C C . LEU B 1 136 ? -11.774 28.593 -30.158 1.00 11.73 133 LEU B C 1
ATOM 2731 O O . LEU B 1 136 ? -11.504 28.633 -28.963 1.00 12.36 133 LEU B O 1
ATOM 2736 N N . VAL B 1 137 ? -10.863 28.705 -31.121 1.00 11.01 134 VAL B N 1
ATOM 2737 C CA . VAL B 1 137 ? -9.452 28.915 -30.840 1.00 12.33 134 VAL B CA 1
ATOM 2738 C C . VAL B 1 137 ? -9.119 30.369 -31.082 1.00 11.15 134 VAL B C 1
ATOM 2739 O O . VAL B 1 137 ? -9.212 30.858 -32.216 1.00 12.39 134 VAL B O 1
ATOM 2743 N N . PHE B 1 138 ? -8.710 31.050 -30.023 1.00 10.24 135 PHE B N 1
ATOM 2744 C CA . PHE B 1 138 ? -8.332 32.452 -30.095 1.00 10.65 135 PHE B CA 1
ATOM 2745 C C . PHE B 1 138 ? -6.833 32.504 -30.317 1.00 11.68 135 PHE B C 1
ATOM 2746 O O . PHE B 1 138 ? -6.045 32.391 -29.370 1.00 12.84 135 PHE B O 1
ATOM 2754 N N . ASP B 1 139 ? -6.447 32.599 -31.586 1.00 11.74 136 ASP B N 1
ATOM 2755 C CA . ASP B 1 139 ? -5.057 32.491 -31.992 1.00 11.74 136 ASP B CA 1
ATOM 2756 C C . ASP B 1 139 ? -4.418 33.851 -32.212 1.00 13.21 136 ASP B C 1
ATOM 2757 O O . ASP B 1 139 ? -5.037 34.751 -32.807 1.00 13.14 136 ASP B O 1
ATOM 2762 N N . LEU B 1 140 ? -3.172 33.996 -31.760 1.00 12.47 137 LEU B N 1
ATOM 2763 C CA . LEU B 1 140 ? -2.392 35.216 -31.987 1.00 12.55 137 LEU B CA 1
ATOM 2764 C C . LEU B 1 140 ? -0.932 34.939 -31.668 1.00 13.64 137 LEU B C 1
ATOM 2765 O O . LEU B 1 140 ? -0.618 33.962 -30.995 1.00 14.10 137 LEU B O 1
ATOM 2770 N N . PRO B 1 141 ? -0.026 35.797 -32.153 1.00 13.22 138 PRO B N 1
ATOM 2771 C CA . PRO B 1 141 ? 1.394 35.670 -31.800 1.00 13.39 138 PRO B CA 1
ATOM 2772 C C . PRO B 1 141 ? 1.543 35.674 -30.282 1.00 13.66 138 PRO B C 1
ATOM 2773 O O . PRO B 1 141 ? 0.936 36.488 -29.585 1.00 14.58 138 PRO B O 1
ATOM 2777 N N . VAL B 1 142 ? 2.343 34.753 -29.756 1.00 15.23 139 VAL B N 1
ATOM 2778 C CA . VAL B 1 142 ? 2.345 34.553 -28.310 1.00 17.76 139 VAL B CA 1
ATOM 2779 C C . VAL B 1 142 ? 2.780 35.817 -27.580 1.00 15.71 139 VAL B C 1
ATOM 2780 O O . VAL B 1 142 ? 2.291 36.116 -26.498 1.00 17.71 139 VAL B O 1
ATOM 2784 N N . GLU B 1 143 ? 3.657 36.595 -28.205 1.00 15.09 140 GLU B N 1
ATOM 2785 C CA . GLU B 1 143 ? 4.152 37.799 -27.561 1.00 17.48 140 GLU B CA 1
ATOM 2786 C C . GLU B 1 143 ? 3.057 38.841 -27.349 1.00 17.01 140 GLU B C 1
ATOM 2787 O O . GLU B 1 143 ? 3.101 39.607 -26.397 1.00 18.32 140 GLU B O 1
ATOM 2793 N N . ILE B 1 144 ? 2.091 38.901 -28.257 1.00 15.23 141 ILE B N 1
ATOM 2794 C CA . ILE B 1 144 ? 0.981 39.828 -28.089 1.00 16.90 141 ILE B CA 1
ATOM 2795 C C . ILE B 1 144 ? 0.120 39.421 -26.889 1.00 15.01 141 ILE B C 1
ATOM 2796 O O . ILE B 1 144 ? -0.223 40.264 -26.054 1.00 17.83 141 ILE B O 1
ATOM 2801 N N . GLY B 1 145 ? -0.208 38.129 -26.799 1.00 14.70 142 GLY B N 1
ATOM 2802 C CA . GLY B 1 145 ? -0.970 37.612 -25.673 1.00 14.66 142 GLY B CA 1
ATOM 2803 C C . GLY B 1 145 ? -0.254 37.843 -24.349 1.00 18.96 142 GLY B C 1
ATOM 2804 O O . GLY B 1 145 ? -0.848 38.327 -23.380 1.00 19.94 142 GLY B O 1
ATOM 2805 N N . LEU B 1 146 ? 1.035 37.522 -24.314 1.00 19.92 143 LEU B N 1
ATOM 2806 C CA . LEU B 1 146 ? 1.819 37.669 -23.095 1.00 22.47 143 LEU B CA 1
ATOM 2807 C C . LEU B 1 146 ? 1.910 39.130 -22.655 1.00 23.52 143 LEU B C 1
ATOM 2808 O O . LEU B 1 146 ? 1.905 39.428 -21.457 1.00 27.20 143 LEU B O 1
ATOM 2813 N N . ALA B 1 147 ? 1.994 40.046 -23.617 1.00 20.22 144 ALA B N 1
ATOM 2814 C CA . ALA B 1 147 ? 2.066 41.469 -23.293 1.00 23.43 144 ALA B CA 1
ATOM 2815 C C . ALA B 1 147 ? 0.754 42.032 -22.747 1.00 26.59 144 ALA B C 1
ATOM 2816 O O . ALA B 1 147 ? 0.730 43.121 -22.174 1.00 32.03 144 ALA B O 1
ATOM 2818 N N . ARG B 1 148 ? -0.341 41.304 -22.951 1.00 22.62 145 ARG B N 1
ATOM 2819 C CA . ARG B 1 148 ? -1.612 41.668 -22.341 1.00 30.73 145 ARG B CA 1
ATOM 2820 C C . ARG B 1 148 ? -1.621 41.142 -20.916 1.00 40.26 145 ARG B C 1
ATOM 2821 O O . ARG B 1 148 ? -1.839 41.889 -19.964 1.00 43.48 145 ARG B O 1
ATOM 2829 N N . ALA B 1 149 ? -1.374 39.842 -20.792 1.00 39.02 146 ALA B N 1
ATOM 2830 C CA . ALA B 1 149 ? -1.381 39.156 -19.506 1.00 42.55 146 ALA B CA 1
ATOM 2831 C C . ALA B 1 149 ? -0.453 39.820 -18.492 1.00 39.76 146 ALA B C 1
ATOM 2832 O O . ALA B 1 149 ? -0.403 39.415 -17.331 1.00 40.91 146 ALA B O 1
ATOM 2834 N N . ARG B 1 154 ? 2.073 38.670 -10.202 1.00 36.36 151 ARG B N 1
ATOM 2835 C CA . ARG B 1 154 ? 2.585 37.346 -9.860 1.00 39.57 151 ARG B CA 1
ATOM 2836 C C . ARG B 1 154 ? 2.083 36.288 -10.837 1.00 40.39 151 ARG B C 1
ATOM 2837 O O . ARG B 1 154 ? 0.912 36.284 -11.215 1.00 39.94 151 ARG B O 1
ATOM 2845 N N . LEU B 1 155 ? 2.980 35.396 -11.245 1.00 34.25 152 LEU B N 1
ATOM 2846 C CA . LEU B 1 155 ? 2.685 34.442 -12.310 1.00 26.27 152 LEU B CA 1
ATOM 2847 C C . LEU B 1 155 ? 2.485 33.039 -11.756 1.00 26.23 152 LEU B C 1
ATOM 2848 O O . LEU B 1 155 ? 3.218 32.612 -10.861 1.00 31.17 152 LEU B O 1
ATOM 2853 N N . ASP B 1 156 ? 1.496 32.329 -12.293 1.00 24.60 153 ASP B N 1
ATOM 2854 C CA . ASP B 1 156 ? 1.243 30.954 -11.877 1.00 21.26 153 ASP B CA 1
ATOM 2855 C C . ASP B 1 156 ? 2.241 30.005 -12.540 1.00 24.73 153 ASP B C 1
ATOM 2856 O O . ASP B 1 156 ? 3.093 30.435 -13.322 1.00 22.85 153 ASP B O 1
ATOM 2861 N N . ARG B 1 157 ? 2.146 28.719 -12.214 1.00 22.27 154 ARG B N 1
ATOM 2862 C CA . ARG B 1 157 ? 3.121 27.741 -12.686 1.00 20.71 154 ARG B CA 1
ATOM 2863 C C . ARG B 1 157 ? 3.312 27.757 -14.197 1.00 18.34 154 ARG B C 1
ATOM 2864 O O . ARG B 1 157 ? 4.439 27.631 -14.683 1.00 23.10 154 ARG B O 1
ATOM 2872 N N . PHE B 1 158 ? 2.227 27.923 -14.939 1.00 18.20 155 PHE B N 1
ATOM 2873 C CA . PHE B 1 158 ? 2.316 27.882 -16.398 1.00 17.79 155 PHE B CA 1
ATOM 2874 C C . PHE B 1 158 ? 2.803 29.202 -16.966 1.00 21.82 155 PHE B C 1
ATOM 2875 O O . PHE B 1 158 ? 3.528 29.233 -17.965 1.00 23.75 155 PHE B O 1
ATOM 2883 N N . GLU B 1 159 ? 2.415 30.292 -16.318 1.00 20.35 156 GLU B N 1
ATOM 2884 C CA . GLU B 1 159 ? 2.840 31.616 -16.755 1.00 25.23 156 GLU B CA 1
ATOM 2885 C C . GLU B 1 159 ? 4.360 31.802 -16.616 1.00 22.38 156 GLU B C 1
ATOM 2886 O O . GLU B 1 159 ? 4.935 32.677 -17.271 1.00 25.11 156 GLU B O 1
ATOM 2892 N N . GLN B 1 160 ? 5.009 30.960 -15.811 1.00 21.68 157 GLN B N 1
ATOM 2893 C CA . GLN B 1 160 ? 6.457 30.996 -15.607 1.00 25.31 157 GLN B CA 1
ATOM 2894 C C . GLN B 1 160 ? 7.278 30.312 -16.702 1.00 23.50 157 GLN B C 1
ATOM 2895 O O . GLN B 1 160 ? 8.509 30.348 -16.659 1.00 25.96 157 GLN B O 1
ATOM 2901 N N . GLU B 1 161 ? 6.616 29.664 -17.652 1.00 21.63 158 GLU B N 1
ATOM 2902 C CA . GLU B 1 161 ? 7.336 28.918 -18.686 1.00 20.41 158 GLU B CA 1
ATOM 2903 C C . GLU B 1 161 ? 7.959 29.831 -19.739 1.00 22.74 158 GLU B C 1
ATOM 2904 O O . GLU B 1 161 ? 7.691 31.033 -19.762 1.00 22.85 158 GLU B O 1
ATOM 2910 N N . ASP B 1 162 ? 8.801 29.266 -20.601 1.00 20.27 159 ASP B N 1
ATOM 2911 C CA . ASP B 1 162 ? 9.495 30.079 -21.604 1.00 20.44 159 ASP B CA 1
ATOM 2912 C C . ASP B 1 162 ? 8.763 30.197 -22.937 1.00 18.02 159 ASP B C 1
ATOM 2913 O O . ASP B 1 162 ? 7.694 29.625 -23.147 1.00 18.77 159 ASP B O 1
ATOM 2918 N N . ARG B 1 163 ? 9.330 30.986 -23.835 1.00 18.89 160 ARG B N 1
ATOM 2919 C CA . ARG B 1 163 ? 8.626 31.308 -25.056 1.00 17.92 160 ARG B CA 1
ATOM 2920 C C . ARG B 1 163 ? 8.444 30.093 -25.952 1.00 18.70 160 ARG B C 1
ATOM 2921 O O . ARG B 1 163 ? 7.429 29.986 -26.634 1.00 18.49 160 ARG B O 1
ATOM 2929 N N . ARG B 1 164 ? 9.402 29.169 -25.945 1.00 18.17 161 ARG B N 1
ATOM 2930 C CA . ARG B 1 164 ? 9.258 27.949 -26.738 1.00 19.04 161 ARG B CA 1
ATOM 2931 C C . ARG B 1 164 ? 8.104 27.073 -26.251 1.00 16.52 161 ARG B C 1
ATOM 2932 O O . ARG B 1 164 ? 7.432 26.433 -27.042 1.00 17.71 161 ARG B O 1
ATOM 2940 N N . PHE B 1 165 ? 7.890 27.043 -24.935 1.00 16.31 162 PHE B N 1
ATOM 2941 C CA . PHE B 1 165 ? 6.756 26.343 -24.352 1.00 15.44 162 PHE B CA 1
ATOM 2942 C C . PHE B 1 165 ? 5.470 26.951 -24.904 1.00 13.92 162 PHE B C 1
ATOM 2943 O O . PHE B 1 165 ? 4.583 26.232 -25.379 1.00 13.51 162 PHE B O 1
ATOM 2951 N N . PHE B 1 166 ? 5.375 28.278 -24.875 1.00 13.90 163 PHE B N 1
ATOM 2952 C CA . PHE B 1 166 ? 4.161 28.931 -25.361 1.00 14.90 163 PHE B CA 1
ATOM 2953 C C . PHE B 1 166 ? 3.976 28.796 -26.867 1.00 13.19 163 PHE B C 1
ATOM 2954 O O . PHE B 1 166 ? 2.846 28.682 -27.332 1.00 13.92 163 PHE B O 1
ATOM 2962 N N . GLU B 1 167 ? 5.069 28.789 -27.629 1.00 14.94 164 GLU B N 1
ATOM 2963 C CA . GLU B 1 167 ? 4.957 28.559 -29.068 1.00 14.89 164 GLU B CA 1
ATOM 2964 C C . GLU B 1 167 ? 4.455 27.147 -29.355 1.00 14.32 164 GLU B C 1
ATOM 2965 O O . GLU B 1 167 ? 3.635 26.945 -30.258 1.00 14.94 164 GLU B O 1
ATOM 2971 N N . ALA B 1 168 ? 4.936 26.161 -28.595 1.00 13.60 165 ALA B N 1
ATOM 2972 C CA . ALA B 1 168 ? 4.427 24.795 -28.727 1.00 14.90 165 ALA B CA 1
ATOM 2973 C C . ALA B 1 168 ? 2.934 24.747 -28.429 1.00 14.00 165 ALA B C 1
ATOM 2974 O O . ALA B 1 168 ? 2.176 24.074 -29.137 1.00 13.68 165 ALA B O 1
ATOM 2976 N N . VAL B 1 169 ? 2.510 25.447 -27.376 1.00 12.70 166 VAL B N 1
ATOM 2977 C CA . VAL B 1 169 ? 1.093 25.563 -27.050 1.00 11.90 166 VAL B CA 1
ATOM 2978 C C . VAL B 1 169 ? 0.314 26.122 -28.241 1.00 11.43 166 VAL B C 1
ATOM 2979 O O . VAL B 1 169 ? -0.655 25.518 -28.729 1.00 12.55 166 VAL B O 1
ATOM 2983 N N . ARG B 1 170 ? 0.755 27.269 -28.752 1.00 12.57 167 ARG B N 1
ATOM 2984 C CA . ARG B 1 170 ? 0.060 27.911 -29.856 1.00 12.81 167 ARG B CA 1
ATOM 2985 C C . ARG B 1 170 ? -0.042 26.974 -31.061 1.00 12.29 167 ARG B C 1
ATOM 2986 O O . ARG B 1 170 ? -1.121 26.792 -31.657 1.00 12.66 167 ARG B O 1
ATOM 2994 N N . GLN B 1 171 ? 1.084 26.375 -31.437 1.00 12.67 168 GLN B N 1
ATOM 2995 C CA . GLN B 1 171 ? 1.123 25.534 -32.630 1.00 13.31 168 GLN B CA 1
ATOM 2996 C C . GLN B 1 171 ? 0.321 24.250 -32.472 1.00 13.05 168 GLN B C 1
ATOM 2997 O O . GLN B 1 171 ? -0.261 23.763 -33.437 1.00 13.68 168 GLN B O 1
ATOM 3003 N N . THR B 1 172 ? 0.284 23.704 -31.261 1.00 13.61 169 THR B N 1
ATOM 3004 C CA . THR B 1 172 ? -0.536 22.522 -31.024 1.00 14.65 169 THR B CA 1
ATOM 3005 C C . THR B 1 172 ? -2.019 22.840 -31.238 1.00 11.65 169 THR B C 1
ATOM 3006 O O . THR B 1 172 ? -2.728 22.065 -31.884 1.00 13.28 169 THR B O 1
ATOM 3010 N N . TYR B 1 173 ? -2.489 23.966 -30.712 1.00 12.92 170 TYR B N 1
ATOM 3011 C CA . TYR B 1 173 ? -3.873 24.333 -30.943 1.00 13.93 170 TYR B CA 1
ATOM 3012 C C . TYR B 1 173 ? -4.168 24.433 -32.437 1.00 11.96 170 TYR B C 1
ATOM 3013 O O . TYR B 1 173 ? -5.203 23.953 -32.909 1.00 14.53 170 TYR B O 1
ATOM 3022 N N . LEU B 1 174 ? -3.268 25.061 -33.197 1.00 12.33 171 LEU B N 1
ATOM 3023 C CA . LEU B 1 174 ? -3.493 25.246 -34.621 1.00 13.96 171 LEU B CA 1
ATOM 3024 C C . LEU B 1 174 ? -3.493 23.918 -35.361 1.00 16.65 171 LEU B C 1
ATOM 3025 O O . LEU B 1 174 ? -4.279 23.704 -36.283 1.00 16.31 171 LEU B O 1
ATOM 3030 N N . GLN B 1 175 ? -2.598 23.020 -34.971 1.00 13.44 172 GLN B N 1
ATOM 3031 C CA A GLN B 1 175 ? -2.517 21.723 -35.624 0.36 16.49 172 GLN B CA 1
ATOM 3032 C CA B GLN B 1 175 ? -2.513 21.706 -35.606 0.64 17.16 172 GLN B CA 1
ATOM 3033 C C . GLN B 1 175 ? -3.801 20.931 -35.394 1.00 17.96 172 GLN B C 1
ATOM 3034 O O . GLN B 1 175 ? -4.335 20.317 -36.318 1.00 17.94 172 GLN B O 1
ATOM 3045 N N . ARG B 1 176 ? -4.295 20.948 -34.165 1.00 14.97 173 ARG B N 1
ATOM 3046 C CA . ARG B 1 176 ? -5.497 20.188 -33.858 1.00 17.92 173 ARG B CA 1
ATOM 3047 C C . ARG B 1 176 ? -6.692 20.758 -34.595 1.00 15.48 173 ARG B C 1
ATOM 3048 O O . ARG B 1 176 ? -7.539 20.023 -35.117 1.00 16.68 173 ARG B O 1
ATOM 3056 N N . ALA B 1 177 ? -6.749 22.077 -34.690 1.00 13.81 174 ALA B N 1
ATOM 3057 C CA . ALA B 1 177 ? -7.825 22.708 -35.437 1.00 15.30 174 ALA B CA 1
ATOM 3058 C C . ALA B 1 177 ? -7.769 22.356 -36.917 1.00 16.39 174 ALA B C 1
ATOM 3059 O O . ALA B 1 177 ? -8.801 22.143 -37.536 1.00 18.18 174 ALA B O 1
ATOM 3061 N N . ALA B 1 178 ? -6.571 22.269 -37.485 1.00 16.81 175 ALA B N 1
ATOM 3062 C CA . ALA B 1 178 ? -6.430 21.976 -38.908 1.00 20.87 175 ALA B CA 1
ATOM 3063 C C . ALA B 1 178 ? -6.795 20.526 -39.227 1.00 21.35 175 ALA B C 1
ATOM 3064 O O . ALA B 1 178 ? -7.227 20.214 -40.332 1.00 22.46 175 ALA B O 1
ATOM 3066 N N . GLN B 1 179 ? -6.629 19.648 -38.247 1.00 19.55 176 GLN B N 1
ATOM 3067 C CA A GLN B 1 179 ? -6.892 18.221 -38.421 0.44 24.60 176 GLN B CA 1
ATOM 3068 C CA B GLN B 1 179 ? -6.895 18.227 -38.453 0.56 24.09 176 GLN B CA 1
ATOM 3069 C C . GLN B 1 179 ? -8.382 17.901 -38.362 1.00 21.43 176 GLN B C 1
ATOM 3070 O O . GLN B 1 179 ? -8.851 16.932 -38.968 1.00 23.69 176 GLN B O 1
ATOM 3081 N N . ALA B 1 180 ? -9.121 18.708 -37.611 1.00 22.06 177 ALA B N 1
ATOM 3082 C CA . ALA B 1 180 ? -10.542 18.442 -37.403 1.00 20.09 177 ALA B CA 1
ATOM 3083 C C . ALA B 1 180 ? -11.359 19.711 -37.565 1.00 20.67 177 ALA B C 1
ATOM 3084 O O . ALA B 1 180 ? -12.028 20.155 -36.631 1.00 19.20 177 ALA B O 1
ATOM 3086 N N . PRO B 1 181 ? -11.320 20.302 -38.764 1.00 20.67 178 PRO B N 1
ATOM 3087 C CA . PRO B 1 181 ? -11.919 21.624 -38.965 1.00 19.59 178 PRO B CA 1
ATOM 3088 C C . PRO B 1 181 ? -13.435 21.659 -38.775 1.00 22.93 178 PRO B C 1
ATOM 3089 O O . PRO B 1 181 ? -13.977 22.743 -38.569 1.00 25.90 178 PRO B O 1
ATOM 3093 N N . GLU B 1 182 ? -14.106 20.510 -38.827 1.00 16.14 179 GLU B N 1
ATOM 3094 C CA . GLU B 1 182 ? -15.542 20.476 -38.618 1.00 17.11 179 GLU B CA 1
ATOM 3095 C C . GLU B 1 182 ? -15.911 20.891 -37.184 1.00 16.45 179 GLU B C 1
ATOM 3096 O O . GLU B 1 182 ? -17.047 21.280 -36.920 1.00 18.65 179 GLU B O 1
ATOM 3102 N N . ARG B 1 183 ? -14.948 20.802 -36.270 1.00 15.85 180 ARG B N 1
ATOM 3103 C CA A ARG B 1 183 ? -15.230 21.049 -34.859 0.51 15.37 180 ARG B CA 1
ATOM 3104 C CA B ARG B 1 183 ? -15.198 21.029 -34.846 0.49 15.89 180 ARG B CA 1
ATOM 3105 C C . ARG B 1 183 ? -14.656 22.361 -34.344 1.00 15.23 180 ARG B C 1
ATOM 3106 O O . ARG B 1 183 ? -15.056 22.841 -33.282 1.00 16.00 180 ARG B O 1
ATOM 3121 N N . TYR B 1 184 ? -13.724 22.937 -35.088 1.00 13.79 181 TYR B N 1
ATOM 3122 C CA . TYR B 1 184 ? -13.011 24.117 -34.609 1.00 14.55 181 TYR B CA 1
ATOM 3123 C C . TYR B 1 184 ? -13.283 25.346 -35.457 1.00 13.77 181 TYR B C 1
ATOM 3124 O O . TYR B 1 184 ? -13.535 25.241 -36.666 1.00 19.25 181 TYR B O 1
ATOM 3133 N N . GLN B 1 185 ? -13.231 26.509 -34.820 1.00 13.09 182 GLN B N 1
ATOM 3134 C CA . GLN B 1 185 ? -13.173 27.770 -35.547 1.00 14.56 182 GLN B CA 1
ATOM 3135 C C . GLN B 1 185 ? -12.005 28.543 -34.972 1.00 12.77 182 GLN B C 1
ATOM 3136 O O . GLN B 1 185 ? -11.930 28.748 -33.767 1.00 13.92 182 GLN B O 1
ATOM 3142 N N . VAL B 1 186 ? -11.081 28.949 -35.833 1.00 13.86 183 VAL B N 1
ATOM 3143 C CA . VAL B 1 186 ? -9.930 29.724 -35.406 1.00 13.83 183 VAL B CA 1
ATOM 3144 C C . VAL B 1 186 ? -10.206 31.193 -35.660 1.00 15.37 183 VAL B C 1
ATOM 3145 O O . VAL B 1 186 ? -10.531 31.586 -36.789 1.00 17.85 183 VAL B O 1
ATOM 3149 N N . LEU B 1 187 ? -10.128 31.979 -34.590 1.00 13.35 184 LEU B N 1
ATOM 3150 C CA A LEU B 1 187 ? -10.323 33.420 -34.652 0.26 13.88 184 LEU B CA 1
ATOM 3151 C CA B LEU B 1 187 ? -10.316 33.420 -34.669 0.74 13.75 184 LEU B CA 1
ATOM 3152 C C . LEU B 1 187 ? -8.978 34.106 -34.509 1.00 13.55 184 LEU B C 1
ATOM 3153 O O . LEU B 1 187 ? -8.101 33.612 -33.788 1.00 14.34 184 LEU B O 1
ATOM 3162 N N . ASP B 1 188 ? -8.827 35.242 -35.180 1.00 13.98 185 ASP B N 1
ATOM 3163 C CA . ASP B 1 188 ? -7.631 36.056 -35.013 1.00 13.64 185 ASP B CA 1
ATOM 3164 C C . ASP B 1 188 ? -7.769 36.937 -33.782 1.00 13.47 185 ASP B C 1
ATOM 3165 O O . ASP B 1 188 ? -8.374 38.007 -33.820 1.00 15.04 185 ASP B O 1
ATOM 3170 N N . ALA B 1 189 ? -7.198 36.465 -32.683 1.00 11.59 186 ALA B N 1
ATOM 3171 C CA . ALA B 1 189 ? -7.326 37.144 -31.412 1.00 11.50 186 ALA B CA 1
ATOM 3172 C C . ALA B 1 189 ? -6.355 38.323 -31.291 1.00 12.50 186 ALA B C 1
ATOM 3173 O O . ALA B 1 189 ? -6.333 39.005 -30.263 1.00 13.34 186 ALA B O 1
ATOM 3175 N N . GLY B 1 190 ? -5.557 38.543 -32.339 1.00 11.84 187 GLY B N 1
ATOM 3176 C CA . GLY B 1 190 ? -4.656 39.686 -32.402 1.00 13.42 187 GLY B CA 1
ATOM 3177 C C . GLY B 1 190 ? -5.325 40.938 -32.937 1.00 12.65 187 GLY B C 1
ATOM 3178 O O . GLY B 1 190 ? -4.724 42.022 -32.947 1.00 14.43 187 GLY B O 1
ATOM 3179 N N . LEU B 1 191 ? -6.566 40.802 -33.389 1.00 13.59 188 LEU B N 1
ATOM 3180 C CA . LEU B 1 191 ? -7.355 41.958 -33.791 1.00 13.85 188 LEU B CA 1
ATOM 3181 C C . LEU B 1 191 ? -7.823 42.710 -32.550 1.00 14.51 188 LEU B C 1
ATOM 3182 O O . LEU B 1 191 ? -7.837 42.148 -31.451 1.00 14.17 188 LEU B O 1
ATOM 3187 N N . PRO B 1 192 ? -8.246 43.968 -32.719 1.00 14.92 189 PRO B N 1
ATOM 3188 C CA . PRO B 1 192 ? -8.885 44.673 -31.602 1.00 15.55 189 PRO B CA 1
ATOM 3189 C C . PRO B 1 192 ? -10.049 43.859 -31.049 1.00 15.69 189 PRO B C 1
ATOM 3190 O O . PRO B 1 192 ? -10.708 43.123 -31.794 1.00 15.91 189 PRO B O 1
ATOM 3194 N N . LEU B 1 193 ? -10.316 43.994 -29.755 1.00 12.80 190 LEU B N 1
ATOM 3195 C CA . LEU B 1 193 ? -11.361 43.208 -29.117 1.00 13.47 190 LEU B CA 1
ATOM 3196 C C . LEU B 1 193 ? -12.687 43.373 -29.852 1.00 15.26 190 LEU B C 1
ATOM 3197 O O . LEU B 1 193 ? -13.419 42.393 -30.072 1.00 14.48 190 LEU B O 1
ATOM 3202 N N . ALA B 1 194 ? -13.014 44.595 -30.257 1.00 14.78 191 ALA B N 1
ATOM 3203 C CA . ALA B 1 194 ? -14.298 44.829 -30.905 1.00 16.95 191 ALA B CA 1
ATOM 3204 C C . ALA B 1 194 ? -14.409 44.031 -32.204 1.00 14.50 191 ALA B C 1
ATOM 3205 O O . ALA B 1 194 ? -15.510 43.595 -32.586 1.00 16.78 191 ALA B O 1
ATOM 3207 N N . GLU B 1 195 ? -13.281 43.827 -32.880 1.00 14.34 192 GLU B N 1
ATOM 3208 C CA . GLU B 1 195 ? -13.282 43.038 -34.110 1.00 15.15 192 GLU B CA 1
ATOM 3209 C C . GLU B 1 195 ? -13.311 41.529 -33.854 1.00 15.73 192 GLU B C 1
ATOM 3210 O O . GLU B 1 195 ? -13.948 40.785 -34.609 1.00 17.13 192 GLU B O 1
ATOM 3216 N N . VAL B 1 196 ? -12.639 41.083 -32.798 1.00 13.17 193 VAL B N 1
ATOM 3217 C CA . VAL B 1 196 ? -12.793 39.701 -32.362 1.00 14.71 193 VAL B CA 1
ATOM 3218 C C . VAL B 1 196 ? -14.270 39.438 -32.084 1.00 13.79 193 VAL B C 1
ATOM 3219 O O . VAL B 1 196 ? -14.827 38.435 -32.534 1.00 15.11 193 VAL B O 1
ATOM 3223 N N . GLN B 1 197 ? -14.913 40.355 -31.378 1.00 13.14 194 GLN B N 1
ATOM 3224 C CA . GLN B 1 197 ? -16.298 40.157 -30.982 1.00 15.25 194 GLN B CA 1
ATOM 3225 C C . GLN B 1 197 ? -17.258 40.249 -32.160 1.00 14.98 194 GLN B C 1
ATOM 3226 O O . GLN B 1 197 ? -18.275 39.552 -32.179 1.00 16.41 194 GLN B O 1
ATOM 3232 N N . ALA B 1 198 ? -16.944 41.081 -33.155 1.00 15.89 195 ALA B N 1
ATOM 3233 C CA . ALA B 1 198 ? -17.714 41.085 -34.402 1.00 17.46 195 ALA B CA 1
ATOM 3234 C C . ALA B 1 198 ? -17.621 39.711 -35.062 1.00 17.43 195 ALA B C 1
ATOM 3235 O O . ALA B 1 198 ? -18.596 39.217 -35.632 1.00 20.50 195 ALA B O 1
ATOM 3237 N N . GLY B 1 199 ? -16.449 39.090 -34.978 1.00 18.38 196 GLY B N 1
ATOM 3238 C CA . GLY B 1 199 ? -16.258 37.754 -35.519 1.00 20.34 196 GLY B CA 1
ATOM 3239 C C . GLY B 1 199 ? -17.128 36.740 -34.805 1.00 17.54 196 GLY B C 1
ATOM 3240 O O . GLY B 1 199 ? -17.705 35.848 -35.430 1.00 21.10 196 GLY B O 1
ATOM 3241 N N . LEU B 1 200 ? -17.230 36.879 -33.493 1.00 15.35 197 LEU B N 1
ATOM 3242 C CA . LEU B 1 200 ? -18.104 36.023 -32.701 1.00 15.43 197 LEU B CA 1
ATOM 3243 C C . LEU B 1 200 ? -19.557 36.250 -33.097 1.00 16.51 197 LEU B C 1
ATOM 3244 O O . LEU B 1 200 ? -20.320 35.288 -33.221 1.00 17.96 197 LEU B O 1
ATOM 3249 N N . ASP B 1 201 ? -19.945 37.506 -33.305 1.00 17.77 198 ASP B N 1
ATOM 3250 C CA . ASP B 1 201 ? -21.301 37.782 -33.766 1.00 19.13 198 ASP B CA 1
ATOM 3251 C C . ASP B 1 201 ? -21.570 37.039 -35.070 1.00 22.00 198 ASP B C 1
ATOM 3252 O O . ASP B 1 201 ? -22.668 36.506 -35.274 1.00 23.88 198 ASP B O 1
ATOM 3257 N N . ARG B 1 202 ? -20.577 37.009 -35.956 1.00 21.89 199 ARG B N 1
ATOM 3258 C CA . ARG B 1 202 ? -20.735 36.389 -37.275 1.00 25.18 199 ARG B CA 1
ATOM 3259 C C . ARG B 1 202 ? -20.918 34.877 -37.181 1.00 23.64 199 ARG B C 1
ATOM 3260 O O . ARG B 1 202 ? -21.563 34.267 -38.036 1.00 28.67 199 ARG B O 1
ATOM 3268 N N . LEU B 1 203 ? -20.345 34.261 -36.157 1.00 22.75 200 LEU B N 1
ATOM 3269 C CA . LEU B 1 203 ? -20.436 32.810 -36.043 1.00 24.51 200 LEU B CA 1
ATOM 3270 C C . LEU B 1 203 ? -21.616 32.361 -35.184 1.00 25.17 200 LEU B C 1
ATOM 3271 O O . LEU B 1 203 ? -21.910 31.166 -35.089 1.00 24.99 200 LEU B O 1
ATOM 3276 N N . LEU B 1 204 ? -22.299 33.315 -34.564 1.00 22.18 201 LEU B N 1
ATOM 3277 C CA A LEU B 1 204 ? -23.419 32.989 -33.686 0.56 24.88 201 LEU B CA 1
ATOM 3278 C CA B LEU B 1 204 ? -23.415 32.993 -33.684 0.44 24.99 201 LEU B CA 1
ATOM 3279 C C . LEU B 1 204 ? -24.529 32.221 -34.404 1.00 28.11 201 LEU B C 1
ATOM 3280 O O . LEU B 1 204 ? -25.085 31.277 -33.853 1.00 25.77 201 LEU B O 1
ATOM 3289 N N . PRO B 1 205 ? -24.860 32.617 -35.647 1.00 26.09 202 PRO B N 1
ATOM 3290 C CA . PRO B 1 205 ? -25.895 31.849 -36.351 1.00 31.41 202 PRO B CA 1
ATOM 3291 C C . PRO B 1 205 ? -25.529 30.377 -36.513 1.00 28.89 202 PRO B C 1
ATOM 3292 O O . PRO B 1 205 ? -26.402 29.521 -36.379 1.00 31.18 202 PRO B O 1
ATOM 3296 N N . ASN B 1 206 ? -24.262 30.079 -36.791 1.00 30.55 203 ASN B N 1
ATOM 3297 C CA . ASN B 1 206 ? -23.832 28.687 -36.904 1.00 31.14 203 ASN B CA 1
ATOM 3298 C C . ASN B 1 206 ? -23.838 27.970 -35.562 1.00 25.46 203 ASN B C 1
ATOM 3299 O O . ASN B 1 206 ? -24.185 26.791 -35.480 1.00 29.64 203 ASN B O 1
ATOM 3304 N N . LEU B 1 207 ? -23.445 28.678 -34.510 1.00 25.36 204 LEU B N 1
ATOM 3305 C CA . LEU B 1 207 ? -23.520 28.114 -33.172 1.00 22.13 204 LEU B CA 1
ATOM 3306 C C . LEU B 1 207 ? -24.965 27.712 -32.882 1.00 26.01 204 LEU B C 1
ATOM 3307 O O . LEU B 1 207 ? -25.232 26.614 -32.405 1.00 25.34 204 LEU B O 1
ATOM 3312 N N . LEU B 1 208 ? -25.899 28.601 -33.202 1.00 25.41 205 LEU B N 1
ATOM 3313 C CA . LEU B 1 208 ? -27.308 28.346 -32.942 1.00 30.21 205 LEU B CA 1
ATOM 3314 C C . LEU B 1 208 ? -27.833 27.196 -33.806 1.00 33.02 205 LEU B C 1
ATOM 3315 O O . LEU B 1 208 ? -28.681 26.411 -33.368 1.00 30.61 205 LEU B O 1
ATOM 3320 N N . GLU B 1 209 ? -27.307 27.084 -35.023 1.00 31.48 206 GLU B N 1
ATOM 3321 C CA . GLU B 1 209 ? -27.658 25.979 -35.917 1.00 33.95 206 GLU B CA 1
ATOM 3322 C C . GLU B 1 209 ? -27.217 24.632 -35.340 1.00 32.19 206 GLU B C 1
ATOM 3323 O O . GLU B 1 209 ? -27.917 23.631 -35.478 1.00 35.82 206 GLU B O 1
ATOM 3329 N N . ARG B 1 210 ? -26.049 24.610 -34.702 1.00 30.01 207 ARG B N 1
ATOM 3330 C CA . ARG B 1 210 ? -25.569 23.392 -34.054 1.00 31.98 207 ARG B CA 1
ATOM 3331 C C . ARG B 1 210 ? -26.437 23.061 -32.836 1.00 30.20 207 ARG B C 1
ATOM 3332 O O . ARG B 1 210 ? -26.734 21.895 -32.573 1.00 34.15 207 ARG B O 1
ATOM 3340 N N . LEU B 1 211 ? -26.821 24.097 -32.090 1.00 28.94 208 LEU B N 1
ATOM 3341 C CA . LEU B 1 211 ? -27.723 23.933 -30.949 1.00 29.42 208 LEU B CA 1
ATOM 3342 C C . LEU B 1 211 ? -29.068 23.343 -31.371 1.00 33.47 208 LEU B C 1
ATOM 3343 O O . LEU B 1 211 ? -29.601 22.456 -30.706 1.00 37.07 208 LEU B O 1
ATOM 3348 N N . ASN B 1 212 ? -29.612 23.842 -32.477 1.00 37.86 209 ASN B N 1
ATOM 3349 C CA . ASN B 1 212 ? -30.896 23.366 -32.988 1.00 42.12 209 ASN B CA 1
ATOM 3350 C C . ASN B 1 212 ? -30.787 22.032 -33.722 1.00 46.20 209 ASN B C 1
ATOM 3351 O O . ASN B 1 212 ? -31.756 21.273 -33.795 1.00 53.38 209 ASN B O 1
ATOM 3356 N N . GLY B 1 213 ? -29.606 21.753 -34.265 1.00 50.11 210 GLY B N 1
ATOM 3357 C CA . GLY B 1 213 ? -29.376 20.526 -35.006 1.00 58.15 210 GLY B CA 1
ATOM 3358 C C . GLY B 1 213 ? -28.953 19.368 -34.122 1.00 63.09 210 GLY B C 1
ATOM 3359 O O . GLY B 1 213 ? -28.623 18.287 -34.616 1.00 67.85 210 GLY B O 1
#

Solvent-accessible surface area: 18052 Å² total; per-residue (Å²): 146,19,5,0,0,0,0,0,0,3,58,21,3,18,16,68,72,1,46,76,44,1,2,97,39,0,123,111,124,74,30,94,11,54,38,9,85,6,14,0,25,12,97,18,0,47,104,0,54,96,8,0,34,38,32,76,156,36,114,26,26,36,33,0,1,0,0,0,19,0,0,1,5,6,4,0,5,53,46,28,0,112,52,0,29,86,128,26,0,0,0,0,0,13,34,2,4,7,12,2,13,0,18,2,13,28,21,66,58,24,71,118,75,68,0,36,53,3,14,61,34,14,2,39,142,34,74,12,61,2,0,0,1,0,18,1,58,2,102,81,0,57,69,115,41,70,57,236,63,197,71,33,34,20,55,108,57,60,136,188,10,10,48,34,0,44,65,21,3,45,111,43,4,81,155,28,89,149,58,8,85,73,20,80,1,36,79,90,88,74,88,5,29,30,17,1,57,172,21,9,83,67,0,46,127,83,26,155,151,88,92,106,113,14,3,0,0,0,0,0,0,2,26,25,3,18,17,66,71,1,42,65,41,0,1,88,52,0,109,125,130,69,35,84,13,47,45,9,83,4,14,0,25,9,93,18,0,58,116,0,57,98,9,0,32,39,81,79,156,39,115,27,27,36,31,0,1,0,0,0,18,0,0,1,5,7,4,0,5,54,45,29,0,109,56,0,28,67,73,18,0,0,0,0,0,14,35,1,4,5,11,1,11,0,13,3,13,29,20,67,57,21,70,112,76,60,0,38,55,3,17,63,25,16,1,40,132,30,67,9,62,1,0,0,1,0,18,1,54,3,81,76,0,63,92,118,90,282,109,35,36,12,56,114,60,84,147,198,13,5,66,30,0,46,82,26,2,46,134,36,5,80,141,17,84,124,51,10,73,73,25,78,1,30,73,80,87,78,90,8,29,40,8,1,64,183,21,3,83,63,0,32,107,59,30,128,92

Foldseek 3Di:
DAAEEEEAEAAQLCLVVVLVVLVVVQVVVVAAEAEEEPCPRDPVSVVLVCVLWADDPDDDDLVNNLVSRLVSVLCNCVPPVVVCVVVLHYYYYYDDLLLCCLQSCQQVVDPPVVSVVSCCVRPPPDDGQAYEYRADQNVVNVVSNVDDDDGIPVSPDDNSSRVSSRVSSVVVCVVCVSHYDYFHSVDPPVVSVVVVVVCVVVSVVSSD/DAFDFAAFEEEAEFAQLCLVVVLVVVVVVCVVVVAAEDEEEPCPRDPVSVVLVCVLWADDPDDDDLVNNLVSRLVSVLCNCVPPVVVCRRRHHYYYYYDDLLLCCLQSCQQVPDDPVVSVVSCCVRPPPDDGQAYEYSADQNVLSLVNHVGIPSNPDDPSSRVSSRVSSVVVCVVCVSHYDYFHSSDPPVVSVVVVVVCVVVSVVSSVD

B-factor: mean 21.69, std 9.65, range [9.83, 72.05]

Radius of gyration: 24.59 Å; Cα contacts (8 Å, |Δi|>4): 741; chains: 2; bounding box: 59×60×58 Å

Nearest PDB structures (foldseek):
  4edh-assembly1_B  TM=1.005E+00  e=7.479E-41  Pseudomonas aeruginosa PAO1
  3uxm-assembly6_C  TM=9.909E-01  e=1.264E-33  Pseudomonas aeruginosa PAO1
  4esh-assembly1_A  TM=9.557E-01  e=6.992E-35  Pseudomonas aeruginosa PAO1
  3uxm-assembly5_B-2  TM=9.764E-01  e=4.268E-34  Pseudomonas aeruginosa PAO1
  3uxm-assembly6_D  TM=9.754E-01  e=9.346E-34  Pseudomonas aeruginosa PAO1

InterPro domains:
  IPR018094 Thymidylate kinase [MF_00165] (4-205)
  IPR018094 Thymidylate kinase [TIGR00041] (2-195)
  IPR027417 P-loop containing nucleoside triphosphate hydrolase [G3DSA:3.40.50.300] (1-210)
  IPR027417 P-loop containing nucleoside triphosphate hydrolase [SSF52540] (1-207)
  IPR039430 Thymidylate kinase-like domain [PF02223] (8-195)